Protein AF-A0A812R1N0-F1 (afdb_monomer)

Structure (mmCIF, N/CA/C/O backbone):
data_AF-A0A812R1N0-F1
#
_entry.id   AF-A0A812R1N0-F1
#
loop_
_atom_site.group_PDB
_atom_site.id
_atom_site.type_symbol
_atom_site.label_atom_id
_atom_site.label_alt_id
_atom_site.label_comp_id
_atom_site.label_asym_id
_atom_site.label_entity_id
_atom_site.label_seq_id
_atom_site.pdbx_PDB_ins_code
_atom_site.Cartn_x
_atom_site.Cartn_y
_atom_site.Cartn_z
_atom_site.occupancy
_atom_site.B_iso_or_equiv
_atom_site.auth_seq_id
_atom_site.auth_comp_id
_atom_site.auth_asym_id
_atom_site.auth_atom_id
_atom_site.pdbx_PDB_model_num
ATOM 1 N N . MET A 1 1 ? 45.965 -11.059 -62.002 1.00 89.69 1 MET A N 1
ATOM 2 C CA . MET A 1 1 ? 45.324 -10.334 -60.882 1.00 89.69 1 MET A CA 1
ATOM 3 C C . MET A 1 1 ? 46.327 -9.531 -60.055 1.00 89.69 1 MET A C 1
ATOM 5 O O . MET A 1 1 ? 46.216 -8.316 -60.052 1.00 89.69 1 MET A O 1
ATOM 9 N N . VAL A 1 2 ? 47.321 -10.164 -59.413 1.00 91.75 2 VAL A N 1
ATOM 10 C CA . VAL A 1 2 ? 48.286 -9.487 -58.510 1.00 91.75 2 VAL A CA 1
ATOM 11 C C . VAL A 1 2 ? 48.959 -8.263 -59.148 1.00 91.75 2 VAL A C 1
ATOM 13 O O . VAL A 1 2 ? 48.867 -7.183 -58.580 1.00 91.75 2 VAL A O 1
ATOM 16 N N . ARG A 1 3 ? 49.481 -8.381 -60.379 1.00 93.19 3 ARG A N 1
ATOM 17 C CA . ARG A 1 3 ? 50.069 -7.246 -61.126 1.00 93.19 3 ARG A CA 1
ATOM 18 C C . ARG A 1 3 ? 49.136 -6.034 -61.265 1.00 93.19 3 ARG A C 1
ATOM 20 O O . ARG A 1 3 ? 49.590 -4.898 -61.259 1.00 93.19 3 ARG A O 1
ATOM 27 N N . VAL A 1 4 ? 47.826 -6.264 -61.394 1.00 93.31 4 VAL A N 1
ATOM 28 C CA . VAL A 1 4 ? 46.838 -5.174 -61.481 1.00 93.31 4 VAL A CA 1
ATOM 29 C C . VAL A 1 4 ? 46.657 -4.519 -60.116 1.00 93.31 4 VAL A C 1
ATOM 31 O O . VAL A 1 4 ? 46.638 -3.300 -60.033 1.00 93.31 4 VAL A O 1
ATOM 34 N N . LEU A 1 5 ? 46.567 -5.310 -59.043 1.00 93.62 5 LEU A N 1
ATOM 35 C CA . LEU A 1 5 ? 46.466 -4.785 -57.679 1.00 93.62 5 LEU A CA 1
ATOM 36 C C . LEU A 1 5 ? 47.729 -4.012 -57.272 1.00 93.62 5 LEU A C 1
ATOM 38 O O . LEU A 1 5 ? 47.624 -3.007 -56.585 1.00 93.62 5 LEU A O 1
ATOM 42 N N . GLU A 1 6 ? 48.909 -4.417 -57.737 1.00 92.38 6 GLU A N 1
ATOM 43 C CA . GLU A 1 6 ? 50.158 -3.674 -57.519 1.00 92.38 6 GLU A CA 1
ATOM 44 C C . GLU A 1 6 ? 50.164 -2.308 -58.217 1.00 92.38 6 GLU A C 1
ATOM 46 O O . GLU A 1 6 ? 50.678 -1.343 -57.655 1.00 92.38 6 GLU A O 1
ATOM 51 N N . ALA A 1 7 ? 49.554 -2.211 -59.402 1.00 91.56 7 ALA A N 1
ATOM 52 C CA . ALA A 1 7 ? 49.461 -0.972 -60.175 1.00 91.56 7 ALA A CA 1
ATOM 53 C C . ALA A 1 7 ? 48.353 -0.013 -59.691 1.00 91.56 7 ALA A C 1
ATOM 55 O O . ALA A 1 7 ? 48.324 1.152 -60.085 1.00 91.56 7 ALA A O 1
ATOM 56 N N . VAL A 1 8 ? 47.419 -0.483 -58.860 1.00 91.94 8 VAL A N 1
ATOM 57 C CA . VAL A 1 8 ? 46.294 0.319 -58.363 1.00 91.94 8 VAL A CA 1
ATOM 58 C C . VAL A 1 8 ? 46.722 1.175 -57.171 1.00 91.94 8 VAL A C 1
ATOM 60 O O . VAL A 1 8 ? 47.334 0.697 -56.216 1.00 91.94 8 VAL A O 1
ATOM 63 N N . HIS A 1 9 ? 46.319 2.447 -57.175 1.00 89.38 9 HIS A N 1
ATOM 64 C CA . HIS A 1 9 ? 46.468 3.315 -56.012 1.00 89.38 9 HIS A CA 1
ATOM 65 C C . HIS A 1 9 ? 45.410 2.989 -54.943 1.00 89.38 9 HIS A C 1
ATOM 67 O O . HIS A 1 9 ? 44.206 3.087 -55.193 1.00 89.38 9 HIS A O 1
ATOM 73 N N . PHE A 1 10 ? 45.859 2.641 -53.735 1.00 90.62 10 PHE A N 1
ATOM 74 C CA . PHE A 1 10 ? 44.985 2.404 -52.586 1.00 90.62 10 PHE A CA 1
ATOM 75 C C . PHE A 1 10 ? 44.893 3.664 -51.724 1.00 90.62 10 PHE A C 1
ATOM 77 O O . PHE A 1 10 ? 45.922 4.105 -51.213 1.00 90.62 10 PHE A O 1
ATOM 84 N N . PRO A 1 11 ? 43.694 4.228 -51.506 1.00 89.62 11 PRO A N 1
ATOM 85 C CA . PRO A 1 11 ? 43.545 5.348 -50.591 1.00 89.62 11 PRO A CA 1
ATOM 86 C C . PRO A 1 11 ? 43.751 4.897 -49.138 1.00 89.62 11 PRO A C 1
ATOM 88 O O . PRO A 1 11 ? 43.408 3.770 -48.763 1.00 89.62 11 PRO A O 1
ATOM 91 N N . MET A 1 12 ? 44.266 5.805 -48.308 1.00 89.25 12 MET A N 1
ATOM 92 C CA . MET A 1 12 ? 44.281 5.625 -46.856 1.00 89.25 12 MET A CA 1
ATOM 93 C C . MET A 1 12 ? 42.871 5.806 -46.287 1.00 89.25 12 MET A C 1
ATOM 95 O O . MET A 1 12 ? 42.205 6.812 -46.538 1.00 89.25 12 MET A O 1
ATOM 99 N N . ASN A 1 13 ? 42.423 4.843 -45.488 1.00 83.81 13 ASN A N 1
ATOM 100 C CA . ASN A 1 13 ? 41.123 4.844 -44.836 1.00 83.81 13 ASN A CA 1
ATOM 101 C C . ASN A 1 13 ? 41.283 5.039 -43.322 1.00 83.81 13 ASN A C 1
ATOM 103 O O . ASN A 1 13 ? 41.893 4.211 -42.648 1.00 83.81 13 ASN A O 1
ATOM 107 N N . LYS A 1 14 ? 40.696 6.127 -42.806 1.00 85.25 14 LYS A N 1
ATOM 108 C CA . LYS A 1 14 ? 40.655 6.486 -41.375 1.00 85.25 14 LYS A CA 1
ATOM 109 C C . LYS A 1 14 ? 39.273 6.274 -40.736 1.00 85.25 14 LYS A C 1
ATOM 111 O O . LYS A 1 14 ? 39.092 6.497 -39.541 1.00 85.25 14 LYS A O 1
ATOM 116 N N . THR A 1 15 ? 38.262 5.913 -41.528 1.00 78.50 15 THR A N 1
ATOM 117 C CA . THR A 1 15 ? 36.855 5.901 -41.095 1.00 78.50 15 THR A CA 1
ATOM 118 C C . THR A 1 15 ? 36.413 4.545 -40.552 1.00 78.50 15 THR A C 1
ATOM 120 O O . THR A 1 15 ? 35.533 4.499 -39.692 1.00 78.50 15 THR A O 1
ATOM 123 N N . ARG A 1 16 ? 37.042 3.438 -40.974 1.00 78.56 16 ARG A N 1
ATOM 124 C CA . ARG A 1 16 ? 36.745 2.083 -40.471 1.00 78.56 16 ARG A CA 1
ATOM 125 C C . ARG A 1 16 ? 37.465 1.763 -39.153 1.00 78.56 16 ARG A C 1
ATOM 127 O O . ARG A 1 16 ? 38.248 0.823 -39.074 1.00 78.56 16 ARG A O 1
ATOM 134 N N . LYS A 1 17 ? 37.177 2.528 -38.096 1.00 82.62 17 LYS A N 1
ATOM 135 C CA . LYS A 1 17 ? 37.833 2.381 -36.780 1.00 82.62 17 LYS A CA 1
ATOM 136 C C . LYS A 1 17 ? 37.701 0.984 -36.158 1.00 82.62 17 LYS A C 1
ATOM 138 O O . LYS A 1 17 ? 38.572 0.579 -35.408 1.00 82.62 17 LYS A O 1
ATOM 143 N N . ASN A 1 18 ? 36.640 0.246 -36.483 1.00 80.88 18 ASN A N 1
ATOM 144 C CA . ASN A 1 18 ? 36.366 -1.086 -35.938 1.00 80.88 18 ASN A CA 1
ATOM 145 C C . ASN A 1 18 ? 37.261 -2.206 -36.497 1.00 80.88 18 ASN A C 1
ATOM 147 O O . ASN A 1 18 ? 37.191 -3.315 -35.988 1.00 80.88 18 ASN A O 1
ATOM 151 N N . VAL A 1 19 ? 38.050 -1.947 -37.547 1.00 86.44 19 VAL A N 1
ATOM 152 C CA . VAL A 1 19 ? 38.943 -2.954 -38.158 1.00 86.44 19 VAL A CA 1
ATOM 153 C C . VAL A 1 19 ? 40.414 -2.537 -38.165 1.00 86.44 19 VAL A C 1
ATOM 155 O O . VAL A 1 19 ? 41.252 -3.322 -38.606 1.00 86.44 19 VAL A O 1
ATOM 158 N N . LEU A 1 20 ? 40.734 -1.317 -37.715 1.00 88.38 20 LEU A N 1
ATOM 159 C CA . LEU A 1 20 ? 42.108 -0.812 -37.638 1.00 88.38 20 LEU A CA 1
ATOM 160 C C . LEU A 1 20 ? 42.902 -1.634 -36.619 1.00 88.38 20 LEU A C 1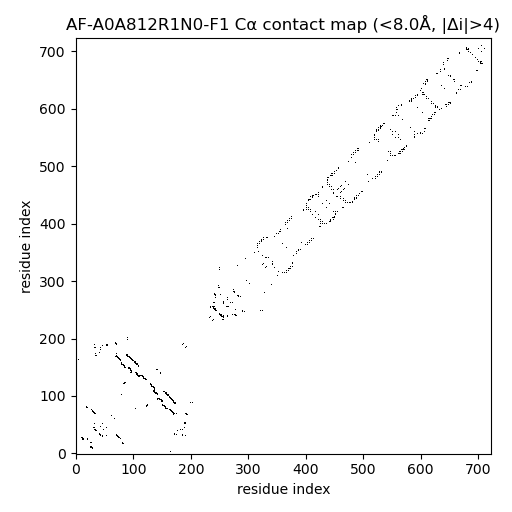
ATOM 162 O O . LEU A 1 20 ? 42.432 -1.721 -35.491 1.00 88.38 20 LEU A O 1
ATOM 166 N N . PRO A 1 21 ? 44.075 -2.196 -36.962 1.00 87.12 21 PRO A N 1
ATOM 167 C CA . PRO A 1 21 ? 44.954 -2.826 -35.978 1.00 87.12 21 PRO A CA 1
ATOM 168 C C . PRO A 1 21 ? 45.301 -1.880 -34.820 1.00 87.12 21 PRO A C 1
ATOM 170 O O . PRO A 1 21 ? 45.276 -0.656 -34.976 1.00 87.12 21 PRO A O 1
ATOM 173 N N . ASP A 1 22 ? 45.656 -2.446 -33.670 1.00 82.31 22 ASP A N 1
ATOM 174 C CA . ASP A 1 22 ? 46.045 -1.656 -32.502 1.00 82.31 22 ASP A CA 1
ATOM 175 C C . ASP A 1 22 ? 47.241 -0.751 -32.816 1.00 82.31 22 ASP A C 1
ATOM 177 O O . ASP A 1 22 ? 48.228 -1.175 -33.415 1.00 82.31 22 ASP A O 1
ATOM 181 N N . GLY A 1 23 ? 47.119 0.529 -32.456 1.00 83.12 23 GLY A N 1
ATOM 182 C CA . GLY A 1 23 ? 48.140 1.546 -32.722 1.00 83.12 23 GLY A CA 1
ATOM 183 C C . GLY A 1 23 ? 48.224 2.044 -34.173 1.00 83.12 23 GLY A C 1
ATOM 184 O O . GLY A 1 23 ? 49.096 2.857 -34.470 1.00 83.12 23 GLY A O 1
ATOM 185 N N . VAL A 1 24 ? 47.340 1.611 -35.084 1.00 87.25 24 VAL A N 1
ATOM 186 C CA . VAL A 1 24 ? 47.365 2.021 -36.501 1.00 87.25 24 VAL A CA 1
ATOM 187 C C . VAL A 1 24 ? 46.291 3.072 -36.803 1.00 87.25 24 VAL A C 1
ATOM 189 O O . VAL A 1 24 ? 45.096 2.816 -36.674 1.00 87.25 24 VAL A O 1
ATOM 192 N N . GLU A 1 25 ? 46.698 4.255 -37.277 1.00 86.62 25 GLU A N 1
ATOM 193 C CA . GLU A 1 25 ? 45.777 5.378 -37.543 1.00 86.62 25 GLU A CA 1
ATOM 194 C C . GLU A 1 25 ? 45.008 5.282 -38.873 1.00 86.62 25 GLU A C 1
ATOM 196 O O . GLU A 1 25 ? 43.950 5.900 -39.034 1.00 86.62 25 GLU A O 1
ATOM 201 N N . ALA A 1 26 ? 45.544 4.555 -39.856 1.00 88.69 26 ALA A N 1
ATOM 202 C CA . ALA A 1 26 ? 44.940 4.409 -41.176 1.00 88.69 26 ALA A CA 1
ATOM 203 C C . ALA A 1 26 ? 45.368 3.102 -41.849 1.00 88.69 26 ALA A C 1
ATOM 205 O O . ALA A 1 26 ? 46.507 2.663 -41.708 1.00 88.69 26 ALA A O 1
ATOM 206 N N . VAL A 1 27 ? 44.477 2.519 -42.651 1.00 90.81 27 VAL A N 1
ATOM 207 C CA . VAL A 1 27 ? 44.762 1.311 -43.445 1.00 90.81 27 VAL A CA 1
ATOM 208 C C . VAL A 1 27 ? 44.528 1.553 -44.929 1.00 90.81 27 VAL A C 1
ATOM 210 O O . VAL A 1 27 ? 43.700 2.378 -45.313 1.00 90.81 27 VAL A O 1
ATOM 213 N N . HIS A 1 28 ? 45.236 0.820 -45.785 1.00 92.81 28 HIS A N 1
ATOM 214 C CA . HIS A 1 28 ? 45.050 0.904 -47.231 1.00 92.81 28 HIS A CA 1
ATOM 215 C C . HIS A 1 28 ? 43.887 0.012 -47.664 1.00 92.81 28 HIS A C 1
ATOM 217 O O . HIS A 1 28 ? 43.949 -1.217 -47.573 1.00 92.81 28 HIS A O 1
ATOM 223 N N . GLY A 1 29 ? 42.816 0.622 -48.163 1.00 93.06 29 GLY A N 1
ATOM 224 C CA . GLY A 1 29 ? 41.666 -0.136 -48.628 1.00 93.06 29 GLY A CA 1
ATOM 225 C C . GLY A 1 29 ? 40.563 0.724 -49.219 1.00 93.06 29 GLY A C 1
ATOM 226 O O . GLY A 1 29 ? 40.448 1.915 -48.938 1.00 93.06 29 GLY A O 1
ATOM 227 N N . MET A 1 30 ? 39.723 0.103 -50.039 1.00 94.19 30 MET A N 1
ATOM 228 C CA . MET A 1 30 ? 38.596 0.763 -50.686 1.00 94.19 30 MET A CA 1
ATOM 229 C C . MET A 1 30 ? 37.411 -0.184 -50.850 1.00 94.19 30 MET A C 1
ATOM 231 O O . MET A 1 30 ? 37.582 -1.386 -51.043 1.00 94.19 30 MET A O 1
ATOM 235 N N . VAL A 1 31 ? 36.208 0.386 -50.807 1.00 94.44 31 VAL A N 1
ATOM 236 C CA . VAL A 1 31 ? 34.975 -0.302 -51.200 1.00 94.44 31 VAL A CA 1
ATOM 237 C C . VAL A 1 31 ? 34.711 0.011 -52.664 1.00 94.44 31 VAL A C 1
ATOM 239 O O . VAL A 1 31 ? 34.611 1.182 -53.040 1.00 94.44 31 VAL A O 1
ATOM 242 N N . LEU A 1 32 ? 34.557 -1.023 -53.478 1.00 96.06 32 LEU A N 1
ATOM 243 C CA . LEU A 1 32 ? 34.031 -0.938 -54.832 1.00 96.06 32 LEU A CA 1
ATOM 244 C C . LEU A 1 32 ? 32.559 -1.379 -54.840 1.00 96.06 32 LEU A C 1
ATOM 246 O O . LEU A 1 32 ? 32.186 -2.274 -54.091 1.00 96.06 32 LEU A O 1
ATOM 250 N N . GLY A 1 33 ? 31.722 -0.780 -55.683 1.00 95.81 33 GLY A N 1
ATOM 251 C CA . GLY A 1 33 ? 30.283 -1.030 -55.758 1.00 95.81 33 GLY A CA 1
ATOM 252 C C . GLY A 1 33 ? 29.451 -0.136 -54.841 1.00 95.81 33 GLY A C 1
ATOM 253 O O . GLY A 1 33 ? 29.711 1.066 -54.708 1.00 95.81 33 GLY A O 1
ATOM 254 N N . LEU A 1 34 ? 28.407 -0.722 -54.257 1.00 95.19 34 LEU A N 1
ATOM 255 C CA . LEU A 1 34 ? 27.465 -0.027 -53.384 1.00 95.19 34 LEU A CA 1
ATOM 256 C C . LEU A 1 34 ? 28.111 0.284 -52.026 1.00 95.19 34 LEU A C 1
ATOM 258 O O . LEU A 1 34 ? 28.736 -0.589 -51.420 1.00 95.19 34 LEU A O 1
ATOM 262 N N . TYR A 1 35 ? 27.921 1.497 -51.512 1.00 91.69 35 TYR A N 1
ATOM 263 C CA . TYR A 1 35 ? 28.241 1.833 -50.124 1.00 91.69 35 TYR A CA 1
ATOM 264 C C . TYR A 1 35 ? 26.995 2.325 -49.386 1.00 91.69 35 TYR A C 1
ATOM 266 O O . TYR A 1 35 ? 26.102 2.926 -49.984 1.00 91.69 35 TYR A O 1
ATOM 274 N N . ALA A 1 36 ? 26.969 2.093 -48.074 1.00 88.38 36 ALA A N 1
ATOM 275 C CA . ALA A 1 36 ? 25.949 2.604 -47.171 1.00 88.38 36 ALA A CA 1
ATOM 276 C C . ALA A 1 36 ? 26.622 3.222 -45.940 1.00 88.38 36 ALA A C 1
ATOM 278 O O . ALA A 1 36 ? 27.347 2.541 -45.211 1.00 88.38 36 ALA A O 1
ATOM 279 N N . PHE A 1 37 ? 26.386 4.513 -45.705 1.00 83.50 37 PHE 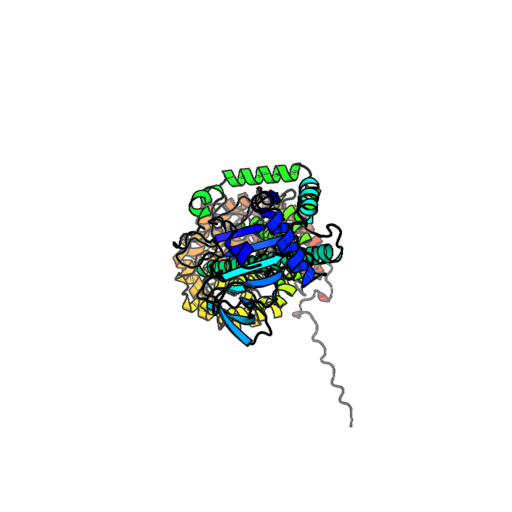A N 1
ATOM 280 C CA . PHE A 1 37 ? 26.907 5.236 -44.546 1.00 83.50 37 PHE A CA 1
ATOM 281 C C . PHE A 1 37 ? 25.865 6.227 -44.024 1.00 83.50 37 PHE A C 1
ATOM 283 O O . PHE A 1 37 ? 25.408 7.094 -44.766 1.00 83.50 37 PHE A O 1
ATOM 290 N N . ALA A 1 38 ? 25.496 6.107 -42.745 1.00 80.06 38 ALA A N 1
ATOM 291 C CA . ALA A 1 38 ? 24.385 6.852 -42.147 1.00 80.06 38 ALA A CA 1
ATOM 292 C C . ALA A 1 38 ? 23.116 6.750 -43.020 1.00 80.06 38 ALA A C 1
ATOM 294 O O . ALA A 1 38 ? 22.650 5.643 -43.285 1.00 80.06 38 ALA A O 1
ATOM 295 N N . TYR A 1 39 ? 22.573 7.865 -43.503 1.00 78.56 39 TYR A N 1
ATOM 296 C CA . TYR A 1 39 ? 21.403 7.885 -44.387 1.00 78.56 39 TYR A CA 1
ATOM 297 C C . TYR A 1 39 ? 21.758 7.810 -45.882 1.00 78.56 39 TYR A C 1
ATOM 299 O O . TYR A 1 39 ? 20.862 7.690 -46.710 1.00 78.56 39 TYR A O 1
ATOM 307 N N . ASN A 1 40 ? 23.047 7.823 -46.235 1.00 84.00 40 ASN A N 1
ATOM 308 C CA . ASN A 1 40 ? 23.510 7.877 -47.619 1.00 84.00 40 ASN A CA 1
ATOM 309 C C . ASN A 1 40 ? 23.764 6.483 -48.195 1.00 84.00 40 ASN A C 1
ATOM 311 O O . ASN A 1 40 ? 24.482 5.673 -47.601 1.00 84.00 40 ASN A O 1
ATOM 315 N N . ILE A 1 41 ? 23.225 6.245 -49.390 1.00 91.12 41 ILE A N 1
ATOM 316 C CA . ILE A 1 41 ? 23.471 5.052 -50.202 1.00 91.12 41 ILE A CA 1
ATOM 317 C C . ILE A 1 41 ? 23.873 5.506 -51.594 1.00 91.12 41 ILE A C 1
ATOM 319 O O . ILE A 1 41 ? 23.186 6.320 -52.210 1.00 91.12 41 ILE A O 1
ATOM 323 N N . GLY A 1 42 ? 24.986 4.984 -52.096 1.00 93.56 42 GLY A N 1
ATOM 324 C CA . GLY A 1 42 ? 25.518 5.435 -53.372 1.00 93.56 42 GLY A CA 1
ATOM 325 C C . GLY A 1 42 ? 26.492 4.465 -54.018 1.00 93.56 42 GLY A C 1
ATOM 326 O O . GLY A 1 42 ? 26.877 3.446 -53.445 1.00 93.56 42 GLY A O 1
ATOM 327 N N . TYR A 1 43 ? 26.904 4.817 -55.232 1.00 94.50 43 TYR A N 1
ATOM 328 C CA . TYR A 1 43 ? 27.987 4.154 -55.949 1.00 94.50 43 TYR A CA 1
ATOM 329 C C . TYR A 1 43 ? 29.322 4.795 -55.559 1.00 94.50 43 TYR A C 1
ATOM 331 O O . TYR A 1 43 ? 29.469 6.016 -55.674 1.00 94.50 43 TYR A O 1
ATOM 339 N N . SER A 1 44 ? 30.271 3.998 -55.061 1.00 93.56 44 SER A N 1
ATOM 340 C CA . SER A 1 44 ? 31.471 4.543 -54.419 1.00 93.56 44 SER A CA 1
ATOM 341 C C . SER A 1 44 ? 32.368 5.318 -55.390 1.00 93.56 44 SER A C 1
ATOM 343 O O . SER A 1 44 ? 32.551 4.936 -56.550 1.00 93.56 44 SER A O 1
ATOM 345 N N . ASP A 1 45 ? 33.003 6.385 -54.903 1.00 91.62 45 ASP A N 1
ATOM 346 C CA . ASP A 1 45 ? 33.927 7.178 -55.722 1.00 91.62 45 ASP A CA 1
ATOM 347 C C . ASP A 1 45 ? 35.161 6.379 -56.157 1.00 91.62 45 ASP A C 1
ATOM 349 O O . ASP A 1 45 ? 35.677 6.587 -57.255 1.00 91.62 45 ASP A O 1
ATOM 353 N N . ALA A 1 46 ? 35.600 5.408 -55.349 1.00 93.19 46 ALA A N 1
ATOM 354 C CA . ALA A 1 46 ? 36.660 4.478 -55.733 1.00 93.19 46 ALA A CA 1
ATOM 355 C C . ALA A 1 46 ? 36.280 3.663 -56.980 1.00 93.19 46 ALA A C 1
ATOM 357 O O . ALA A 1 46 ? 37.127 3.431 -57.840 1.00 93.19 46 ALA A O 1
ATOM 358 N N . SER A 1 47 ? 35.004 3.299 -57.119 1.00 94.44 47 SER A N 1
ATOM 359 C CA . SER A 1 47 ? 34.505 2.575 -58.291 1.00 94.44 47 SER A CA 1
ATOM 360 C C . SER A 1 47 ? 34.456 3.451 -59.537 1.00 94.44 47 SER A C 1
ATOM 362 O O . SER A 1 47 ? 34.784 2.987 -60.626 1.00 94.44 47 SER A O 1
ATOM 364 N N . LYS A 1 48 ? 34.095 4.732 -59.382 1.00 92.94 48 LYS A N 1
ATOM 365 C CA . LYS A 1 48 ? 34.127 5.716 -60.478 1.00 92.94 48 LYS A CA 1
ATOM 366 C C . LYS A 1 48 ? 35.551 5.945 -60.987 1.00 92.94 48 LYS A C 1
ATOM 368 O O . LYS A 1 48 ? 35.755 6.041 -62.190 1.00 92.94 48 LYS A O 1
ATOM 373 N N . LYS A 1 49 ? 36.528 6.003 -60.075 1.00 93.88 49 LYS A N 1
ATOM 374 C CA . LYS A 1 49 ? 37.951 6.191 -60.400 1.00 93.88 49 LYS A CA 1
ATOM 375 C C . LYS A 1 49 ? 38.608 4.939 -60.989 1.00 93.88 49 LYS A C 1
ATOM 377 O O . LYS A 1 49 ? 39.569 5.065 -61.735 1.00 93.88 49 LYS A O 1
ATOM 382 N N . ASN A 1 50 ? 38.094 3.744 -60.679 1.00 93.44 50 ASN A N 1
ATOM 383 C CA . ASN A 1 50 ? 38.702 2.470 -61.077 1.00 93.44 50 ASN A CA 1
ATOM 384 C C . ASN A 1 50 ? 37.724 1.537 -61.829 1.00 93.44 50 ASN A C 1
ATOM 386 O O . ASN A 1 50 ? 37.546 0.384 -61.428 1.00 93.44 50 ASN A O 1
ATOM 390 N N . PRO A 1 51 ? 37.098 1.969 -62.940 1.00 92.69 51 PRO A N 1
ATOM 391 C CA . PRO A 1 51 ? 36.059 1.185 -63.616 1.00 92.69 51 PRO A CA 1
ATOM 392 C C . PRO A 1 51 ? 36.578 -0.147 -64.181 1.00 92.69 51 PRO A C 1
ATOM 394 O O . PRO A 1 51 ? 35.882 -1.159 -64.135 1.00 92.69 51 PRO A O 1
ATOM 397 N N . ASN A 1 52 ? 37.821 -0.188 -64.670 1.00 93.50 52 ASN A N 1
ATOM 398 C CA . ASN A 1 52 ? 38.420 -1.422 -65.190 1.00 93.50 52 ASN A CA 1
ATOM 399 C C . ASN A 1 52 ? 38.746 -2.424 -64.075 1.00 93.50 52 ASN A C 1
ATOM 401 O O . ASN A 1 52 ? 38.599 -3.628 -64.278 1.00 93.50 52 ASN A O 1
ATOM 405 N N . LEU A 1 53 ? 39.119 -1.937 -62.886 1.00 94.81 53 LEU A N 1
ATOM 406 C CA . LEU A 1 53 ? 39.317 -2.790 -61.716 1.00 94.81 53 LEU A CA 1
ATOM 407 C C . LEU A 1 53 ? 37.994 -3.422 -61.280 1.00 94.81 53 LEU A C 1
ATOM 409 O O . LEU A 1 53 ? 37.948 -4.622 -61.033 1.00 94.81 53 LEU A O 1
ATOM 413 N N . VAL A 1 54 ? 36.912 -2.637 -61.246 1.00 95.44 54 VAL A N 1
ATOM 414 C CA . VAL A 1 54 ? 35.565 -3.139 -60.935 1.00 95.44 54 VAL A CA 1
ATOM 415 C C . VAL A 1 54 ? 35.168 -4.260 -61.894 1.00 95.44 54 VAL A C 1
ATOM 417 O O . VAL A 1 54 ? 34.772 -5.333 -61.439 1.00 95.44 54 VAL A O 1
ATOM 420 N N . ARG A 1 55 ? 35.322 -4.049 -63.209 1.00 94.88 55 ARG A N 1
ATOM 421 C CA . ARG A 1 55 ? 35.006 -5.063 -64.230 1.00 94.88 55 ARG A CA 1
ATOM 422 C C . ARG A 1 55 ? 35.836 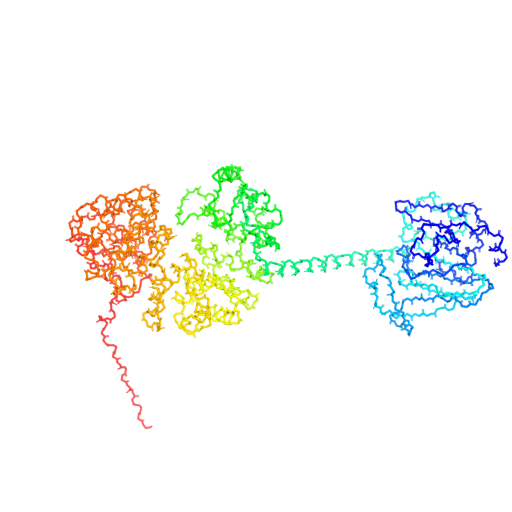-6.329 -64.052 1.00 94.88 55 ARG A C 1
ATOM 424 O O . ARG A 1 55 ? 35.279 -7.423 -64.060 1.00 94.88 55 ARG A O 1
ATOM 431 N N . LEU A 1 56 ? 37.145 -6.177 -63.848 1.00 95.56 56 LEU A N 1
ATOM 432 C CA . LEU A 1 56 ? 38.068 -7.294 -63.666 1.00 95.56 56 LEU A CA 1
ATOM 433 C C . LEU A 1 56 ? 37.723 -8.122 -62.423 1.00 95.56 56 LEU A C 1
ATOM 435 O O . LEU A 1 56 ? 37.618 -9.342 -62.515 1.00 95.56 56 LEU A O 1
ATOM 439 N N . LEU A 1 57 ? 37.534 -7.476 -61.270 1.00 96.50 57 LEU A N 1
ATOM 440 C CA . LEU A 1 57 ? 37.219 -8.176 -60.023 1.00 96.50 57 LEU A CA 1
ATOM 441 C C . LEU A 1 57 ? 35.827 -8.810 -60.065 1.00 96.50 57 LEU A C 1
ATOM 443 O O . LEU A 1 57 ? 35.646 -9.918 -59.563 1.00 96.50 57 LEU A O 1
ATOM 447 N N . SER A 1 58 ? 34.865 -8.154 -60.717 1.00 95.19 58 SER A N 1
ATOM 448 C CA . SER A 1 58 ? 33.525 -8.717 -60.888 1.00 95.19 58 SER A CA 1
ATOM 449 C C . SER A 1 58 ? 33.539 -9.959 -61.776 1.00 95.19 58 SER A C 1
ATOM 451 O O . SER A 1 58 ? 32.911 -10.961 -61.439 1.00 95.19 58 SER A O 1
ATOM 453 N N . ALA A 1 59 ? 34.293 -9.927 -62.879 1.00 94.56 59 ALA A N 1
ATOM 454 C CA . ALA A 1 59 ? 34.492 -11.092 -63.736 1.00 94.56 59 ALA A CA 1
ATOM 455 C C . ALA A 1 59 ? 35.246 -12.215 -63.008 1.00 94.56 59 ALA A C 1
ATOM 457 O O . ALA A 1 59 ? 34.894 -13.380 -63.157 1.00 94.56 59 ALA A O 1
ATOM 458 N N . PHE A 1 60 ? 36.239 -11.869 -62.183 1.00 95.50 60 PHE A N 1
ATOM 459 C CA . PHE A 1 60 ? 37.016 -12.835 -61.407 1.00 95.50 60 PHE A CA 1
ATOM 460 C C . PHE A 1 60 ? 36.159 -13.608 -60.399 1.00 95.50 60 PHE A C 1
ATOM 462 O O . PHE A 1 60 ? 36.240 -14.831 -60.352 1.00 95.50 60 PHE A O 1
ATOM 469 N N . CYS A 1 61 ? 35.302 -12.917 -59.642 1.00 95.25 61 CYS A N 1
ATOM 470 C CA . CYS A 1 61 ? 34.368 -13.583 -58.736 1.00 95.25 61 CYS A CA 1
ATOM 471 C C . CYS A 1 61 ? 33.343 -14.417 -59.509 1.00 95.25 61 CYS A C 1
ATOM 473 O O . CYS A 1 61 ? 33.142 -15.574 -59.169 1.00 95.25 61 CYS A O 1
ATOM 475 N N . ARG A 1 62 ? 32.771 -13.892 -60.601 1.00 93.69 62 ARG A N 1
ATOM 476 C CA . ARG A 1 62 ? 31.791 -14.628 -61.419 1.00 93.69 62 ARG A CA 1
ATOM 477 C C . ARG A 1 62 ? 32.361 -15.909 -62.028 1.00 93.69 62 ARG A C 1
ATOM 479 O O . ARG A 1 62 ? 31.643 -16.894 -62.136 1.00 93.69 62 ARG A O 1
ATOM 486 N N . ALA A 1 63 ? 33.631 -15.895 -62.428 1.00 94.75 63 ALA A N 1
ATOM 487 C CA . ALA A 1 63 ? 34.296 -17.075 -62.969 1.00 94.75 63 ALA A CA 1
ATOM 488 C C . ALA A 1 63 ? 34.454 -18.190 -61.921 1.00 94.75 63 ALA A C 1
ATOM 490 O O . ALA A 1 63 ? 34.394 -19.361 -62.276 1.00 94.75 63 ALA A O 1
ATOM 491 N N . ALA A 1 64 ? 34.643 -17.836 -60.646 1.00 95.38 64 ALA A N 1
ATOM 492 C CA . ALA A 1 64 ? 34.773 -18.798 -59.550 1.00 95.38 64 ALA A CA 1
ATOM 493 C C . ALA A 1 64 ? 33.421 -19.184 -58.917 1.00 95.38 64 ALA A C 1
ATOM 495 O O . ALA A 1 64 ? 33.219 -20.332 -58.532 1.00 95.38 64 ALA A O 1
ATOM 496 N N . HIS A 1 65 ? 32.499 -18.226 -58.815 1.00 94.75 65 HIS A N 1
ATOM 497 C CA . HIS A 1 65 ? 31.219 -18.328 -58.115 1.00 94.75 65 HIS A CA 1
ATOM 498 C C . HIS A 1 65 ? 30.104 -17.665 -58.948 1.00 94.75 65 HIS A C 1
ATOM 500 O O . HIS A 1 65 ? 29.681 -16.546 -58.641 1.00 94.75 65 HIS A O 1
ATOM 506 N N . PRO A 1 66 ? 29.619 -18.322 -60.018 1.00 91.69 66 PRO A N 1
ATOM 507 C CA . PRO A 1 66 ? 28.645 -17.734 -60.943 1.00 91.69 66 PRO A CA 1
ATOM 508 C C . PRO A 1 66 ? 27.287 -17.417 -60.295 1.00 91.69 66 PRO A C 1
ATOM 510 O O . PRO A 1 66 ? 26.620 -16.474 -60.719 1.00 91.69 66 PRO A O 1
ATOM 513 N N . ASP A 1 67 ? 26.910 -18.153 -59.245 1.00 90.00 67 ASP A N 1
ATOM 514 C CA . ASP A 1 67 ? 25.629 -18.000 -58.537 1.00 90.00 67 ASP A CA 1
ATOM 515 C C . ASP A 1 67 ? 25.672 -16.993 -57.377 1.00 90.00 67 ASP A C 1
ATOM 517 O O . ASP A 1 67 ? 24.649 -16.726 -56.727 1.00 90.00 67 ASP A O 1
ATOM 521 N N . PHE A 1 68 ? 26.855 -16.443 -57.082 1.00 91.56 68 PHE A N 1
ATOM 522 C CA . PHE A 1 68 ? 27.015 -15.482 -56.004 1.00 91.56 68 PHE A CA 1
ATOM 523 C C . PHE A 1 68 ? 26.687 -14.066 -56.478 1.00 91.56 68 PHE A C 1
ATOM 525 O O . PHE A 1 68 ? 27.383 -13.456 -57.291 1.00 91.56 68 PHE A O 1
ATOM 532 N N . GLU A 1 69 ? 25.607 -13.527 -55.926 1.00 90.56 69 GLU A N 1
ATOM 533 C CA . GLU A 1 69 ? 25.180 -12.155 -56.154 1.00 90.56 69 GLU A CA 1
ATOM 534 C C . GLU A 1 69 ? 25.828 -11.266 -55.091 1.00 90.56 69 GLU A C 1
ATOM 536 O O . GLU A 1 69 ? 25.663 -11.512 -53.898 1.00 90.56 69 GLU A O 1
ATOM 541 N N . PHE A 1 70 ? 26.552 -10.229 -55.517 1.00 94.75 70 PHE A N 1
ATOM 542 C CA . PHE A 1 70 ? 27.183 -9.260 -54.622 1.00 94.75 70 PHE A CA 1
ATOM 543 C C . PHE A 1 70 ? 26.957 -7.832 -55.113 1.00 94.75 70 PHE A C 1
ATOM 545 O O . PHE A 1 70 ? 26.888 -7.561 -56.315 1.00 94.75 70 PHE A O 1
ATOM 552 N N . THR A 1 71 ? 26.860 -6.897 -54.171 1.00 96.00 71 THR A N 1
ATOM 553 C CA . THR A 1 71 ? 26.733 -5.461 -54.467 1.00 96.00 71 THR A CA 1
ATOM 554 C C . THR A 1 71 ? 28.058 -4.731 -54.338 1.00 96.00 71 THR A C 1
ATOM 556 O O . THR A 1 71 ? 28.201 -3.618 -54.847 1.00 96.00 71 THR A O 1
ATOM 559 N N . SER A 1 72 ? 29.001 -5.315 -53.600 1.00 96.50 72 SER A N 1
ATOM 560 C CA . SER A 1 72 ? 30.159 -4.595 -53.097 1.00 96.50 72 SER A CA 1
ATOM 561 C C . SER A 1 72 ? 31.380 -5.507 -52.994 1.00 96.50 72 SER A C 1
ATOM 563 O O . SER A 1 72 ? 31.264 -6.703 -52.729 1.00 96.50 72 SER A O 1
ATOM 565 N N . ILE A 1 73 ? 32.559 -4.923 -53.203 1.00 97.06 73 ILE A N 1
ATOM 566 C CA . ILE A 1 73 ? 33.857 -5.581 -53.061 1.00 97.06 73 ILE A CA 1
ATOM 567 C C . ILE A 1 73 ? 34.713 -4.719 -52.138 1.00 97.06 73 ILE A C 1
ATOM 569 O O . ILE A 1 73 ? 35.059 -3.589 -52.486 1.00 97.06 73 ILE A O 1
ATOM 573 N N . GLN A 1 74 ? 35.080 -5.234 -50.972 1.00 95.88 74 GLN A N 1
ATOM 574 C CA . GLN A 1 74 ? 36.101 -4.618 -50.135 1.00 95.88 74 GLN A CA 1
ATOM 575 C C . GLN A 1 74 ? 37.474 -5.109 -50.600 1.00 95.88 74 GLN A C 1
ATOM 577 O O . GLN A 1 74 ? 37.761 -6.304 -50.562 1.00 95.88 74 GLN A O 1
ATOM 582 N N . VAL A 1 75 ? 38.327 -4.177 -51.017 1.00 96.31 75 VAL A N 1
ATOM 583 C CA . VAL A 1 75 ? 39.707 -4.449 -51.427 1.00 96.31 75 VAL A CA 1
ATOM 584 C C . VAL A 1 75 ? 40.632 -3.866 -50.368 1.00 96.31 75 VAL A C 1
ATOM 586 O O . VAL A 1 75 ? 40.640 -2.656 -50.142 1.00 96.31 75 VAL A O 1
ATOM 589 N N . ASN A 1 76 ? 41.409 -4.721 -49.714 1.00 95.62 76 ASN A N 1
ATOM 590 C CA . ASN A 1 76 ? 42.311 -4.358 -48.623 1.00 95.62 76 ASN A CA 1
ATOM 591 C C . ASN A 1 76 ? 43.760 -4.649 -49.008 1.00 95.62 76 ASN A C 1
ATOM 593 O O . ASN A 1 76 ? 44.017 -5.678 -49.631 1.00 95.62 76 ASN A O 1
ATOM 597 N N . LYS A 1 77 ? 44.698 -3.797 -48.583 1.00 95.38 77 LYS A N 1
ATOM 598 C CA . LYS A 1 77 ? 46.141 -3.984 -48.771 1.00 95.38 77 LYS A CA 1
ATOM 599 C C . LYS A 1 77 ? 46.867 -3.896 -47.428 1.00 95.38 77 LYS A C 1
ATOM 601 O O . LYS A 1 77 ? 46.737 -2.901 -46.722 1.00 95.38 77 LYS A O 1
ATOM 606 N N . ASN A 1 78 ? 47.662 -4.919 -47.120 1.00 94.19 78 ASN A N 1
ATOM 607 C CA . ASN A 1 78 ? 48.656 -4.945 -46.043 1.00 94.19 78 ASN A CA 1
ATOM 608 C C . ASN A 1 78 ? 48.139 -4.544 -44.644 1.00 94.19 78 ASN A C 1
ATOM 610 O O . ASN A 1 78 ? 48.823 -3.830 -43.919 1.00 94.19 78 ASN A O 1
ATOM 614 N N . TYR A 1 79 ? 46.955 -5.019 -44.240 1.00 92.44 79 TYR A N 1
ATOM 615 C CA . TYR A 1 79 ? 46.544 -4.975 -42.832 1.00 92.44 79 TYR A CA 1
ATOM 616 C C . TYR A 1 79 ? 45.753 -6.221 -42.420 1.00 92.44 79 TYR A C 1
ATOM 618 O O . TYR A 1 79 ? 45.065 -6.839 -43.243 1.00 92.44 79 TYR A O 1
ATOM 626 N N . ALA A 1 80 ? 45.878 -6.593 -41.145 1.00 92.94 80 ALA A N 1
ATOM 627 C CA . ALA A 1 80 ? 45.103 -7.652 -40.510 1.00 92.94 80 ALA A CA 1
ATOM 628 C C . ALA A 1 80 ? 43.927 -7.011 -39.761 1.00 92.94 80 ALA A C 1
ATOM 630 O O . ALA A 1 80 ? 44.128 -6.269 -38.805 1.00 92.94 80 ALA A O 1
ATOM 631 N N . ALA A 1 81 ? 42.700 -7.230 -40.236 1.00 92.75 81 ALA A N 1
ATOM 632 C CA . ALA A 1 81 ? 41.511 -6.663 -39.608 1.00 92.75 81 ALA A CA 1
ATOM 633 C C . ALA A 1 81 ? 41.316 -7.233 -38.194 1.00 92.75 81 ALA A C 1
ATOM 635 O O . ALA A 1 81 ? 41.361 -8.452 -38.036 1.00 92.75 81 ALA A O 1
ATOM 636 N N . ARG A 1 82 ? 41.055 -6.363 -37.208 1.00 93.81 82 ARG A N 1
ATOM 637 C CA . ARG A 1 82 ? 40.698 -6.747 -35.825 1.00 93.81 82 ARG A CA 1
ATOM 638 C C . ARG A 1 82 ? 39.382 -7.543 -35.751 1.00 93.81 82 ARG A C 1
ATOM 640 O O . ARG A 1 82 ? 38.607 -7.489 -36.706 1.00 93.81 82 ARG A O 1
ATOM 647 N N . PRO A 1 83 ? 39.096 -8.243 -34.633 1.00 94.31 83 PRO A N 1
ATOM 648 C CA . PRO A 1 83 ? 37.789 -8.854 -34.357 1.00 94.31 83 PRO A CA 1
ATOM 649 C C . PRO A 1 83 ? 36.623 -7.888 -34.584 1.00 94.31 83 PRO A C 1
ATOM 651 O O . PRO A 1 83 ? 36.540 -6.840 -33.947 1.00 94.31 83 PRO A O 1
ATOM 654 N N . HIS A 1 84 ? 35.728 -8.223 -35.517 1.00 92.88 84 HIS A N 1
ATOM 655 C CA . HIS A 1 84 ? 34.568 -7.397 -35.848 1.00 92.88 84 HIS A CA 1
ATOM 656 C C . HIS A 1 84 ? 33.405 -8.204 -36.435 1.00 92.88 84 HIS A C 1
ATOM 658 O O . HIS A 1 84 ? 33.516 -9.394 -36.715 1.00 92.88 84 HIS A O 1
ATOM 664 N N . VAL A 1 85 ? 32.277 -7.509 -36.615 1.00 91.75 85 VAL A N 1
ATOM 665 C CA . VAL A 1 85 ? 31.085 -7.981 -37.322 1.00 91.75 85 VAL A CA 1
ATOM 666 C C . VAL A 1 85 ? 30.703 -6.952 -38.382 1.00 91.75 85 VAL A C 1
ATOM 668 O O . VAL A 1 85 ? 30.553 -5.761 -38.085 1.00 91.75 85 VAL A O 1
ATOM 671 N N . ASP A 1 86 ? 30.477 -7.405 -39.609 1.00 90.94 86 ASP A N 1
ATOM 672 C CA . ASP A 1 86 ? 30.028 -6.572 -40.717 1.00 90.94 86 ASP A CA 1
ATOM 673 C C . ASP A 1 86 ? 28.501 -6.554 -40.763 1.00 90.94 86 ASP A C 1
ATOM 675 O O . ASP A 1 86 ? 27.851 -7.165 -41.610 1.00 90.94 86 ASP A O 1
ATOM 679 N N . LYS A 1 87 ? 27.906 -5.793 -39.838 1.00 86.31 87 LYS A N 1
ATOM 680 C CA . LYS A 1 87 ? 26.450 -5.765 -39.636 1.00 86.31 87 LYS A CA 1
ATOM 681 C C . LYS A 1 87 ? 25.645 -5.485 -40.906 1.00 86.31 87 LYS A C 1
ATOM 683 O O . LYS A 1 87 ? 24.487 -5.865 -40.949 1.00 86.31 87 LYS A O 1
ATOM 688 N N . ASN A 1 88 ? 26.204 -4.812 -41.910 1.00 88.56 88 ASN A N 1
ATOM 689 C CA . ASN A 1 88 ? 25.492 -4.457 -43.141 1.00 88.56 88 ASN A CA 1
ATOM 690 C C . ASN A 1 88 ? 25.566 -5.552 -44.223 1.00 88.56 88 ASN A C 1
ATOM 692 O O . ASN A 1 88 ? 25.059 -5.330 -45.319 1.00 88.56 88 ASN A O 1
ATOM 696 N N . ASN A 1 89 ? 26.180 -6.708 -43.956 1.00 92.00 89 ASN A N 1
ATOM 697 C CA . ASN A 1 89 ? 26.263 -7.804 -44.922 1.00 92.00 89 ASN A CA 1
ATOM 698 C C . ASN A 1 89 ? 24.973 -8.621 -44.923 1.00 92.00 89 ASN A C 1
ATOM 700 O O . ASN A 1 89 ? 24.393 -8.893 -43.877 1.00 92.00 89 ASN A O 1
ATOM 704 N N . LEU A 1 90 ? 24.501 -9.031 -46.088 1.00 91.56 90 LEU A N 1
ATOM 705 C CA . LEU A 1 90 ? 23.335 -9.884 -46.238 1.00 91.56 90 LEU A CA 1
ATOM 706 C C . LEU A 1 90 ? 23.774 -11.264 -46.717 1.00 91.56 90 LEU A C 1
ATOM 708 O O . LEU A 1 90 ? 24.284 -11.390 -47.829 1.00 91.56 90 LEU A O 1
ATOM 712 N N . GLY A 1 91 ? 23.546 -12.276 -45.880 1.00 88.88 91 GLY A N 1
ATOM 713 C CA . GLY A 1 91 ? 24.022 -13.635 -46.124 1.00 88.88 91 GLY A CA 1
ATOM 714 C C . GLY A 1 91 ? 25.548 -13.752 -46.068 1.00 88.88 91 GLY A C 1
ATOM 715 O O . GLY A 1 91 ? 26.235 -12.895 -45.504 1.00 88.88 91 GLY A O 1
ATOM 716 N N . ASN A 1 92 ? 26.059 -14.830 -46.663 1.00 92.31 92 ASN A N 1
ATOM 717 C CA . ASN A 1 92 ? 27.487 -15.130 -46.693 1.00 92.31 92 ASN A CA 1
ATOM 718 C C . ASN A 1 92 ? 28.260 -14.181 -47.616 1.00 92.31 92 ASN A C 1
ATOM 720 O O . ASN A 1 92 ? 27.753 -13.711 -48.637 1.00 92.31 92 ASN A O 1
ATOM 724 N N . SER A 1 93 ? 29.527 -13.976 -47.273 1.00 96.38 93 SER A N 1
ATOM 725 C CA . SER A 1 93 ? 30.514 -13.264 -48.076 1.00 96.38 93 SER A CA 1
ATOM 726 C C . SER A 1 93 ? 31.567 -14.238 -48.595 1.00 96.38 93 SER A C 1
ATOM 728 O O . SER A 1 93 ? 31.908 -15.210 -47.920 1.00 96.38 93 SER A O 1
ATOM 730 N N . PHE A 1 94 ? 32.134 -13.941 -49.763 1.00 97.62 94 PHE A N 1
ATOM 731 C CA . PHE A 1 94 ? 33.299 -14.658 -50.281 1.00 97.62 94 PHE A CA 1
ATOM 732 C C . PHE A 1 94 ? 34.570 -13.851 -50.071 1.00 97.62 94 PHE A C 1
ATOM 734 O O . PHE A 1 94 ? 34.600 -12.648 -50.330 1.00 97.62 94 PHE A O 1
ATOM 741 N N . ILE A 1 95 ? 35.635 -14.518 -49.641 1.00 98.06 95 ILE A N 1
ATOM 742 C CA . ILE A 1 95 ? 36.956 -13.929 -49.448 1.00 98.06 95 ILE A CA 1
ATOM 743 C C . ILE A 1 95 ? 38.024 -14.718 -50.201 1.00 98.06 95 ILE A C 1
ATOM 745 O O . ILE A 1 95 ? 37.969 -15.943 -50.293 1.00 98.06 95 ILE A O 1
ATOM 749 N N . ILE A 1 96 ? 39.020 -14.000 -50.712 1.00 98.25 96 ILE A N 1
ATOM 750 C CA . ILE A 1 96 ? 40.272 -14.572 -51.206 1.00 98.25 96 ILE A CA 1
ATOM 751 C C . ILE A 1 96 ? 41.438 -13.640 -50.874 1.00 98.25 96 ILE A C 1
ATOM 753 O O . ILE A 1 96 ? 41.327 -12.411 -50.954 1.00 98.25 96 ILE A O 1
ATOM 757 N N . GLY A 1 97 ? 42.561 -14.233 -50.485 1.00 97.56 97 GLY A N 1
ATOM 758 C CA . GLY A 1 97 ? 43.838 -13.570 -50.271 1.00 97.56 97 GLY A CA 1
ATOM 759 C C . GLY A 1 97 ? 44.770 -13.762 -51.468 1.00 97.56 97 GLY A C 1
ATOM 760 O O . GLY A 1 97 ? 44.837 -14.841 -52.049 1.00 97.56 97 GLY A O 1
ATOM 761 N N . LEU A 1 98 ? 45.477 -12.706 -51.864 1.00 97.25 98 LEU A N 1
ATOM 762 C CA . LEU A 1 98 ? 46.389 -12.685 -53.010 1.00 97.25 98 LEU A CA 1
ATOM 763 C C . LEU A 1 98 ? 47.686 -11.948 -52.655 1.00 97.25 98 LEU A C 1
ATOM 765 O O . LEU A 1 98 ? 47.682 -11.048 -51.817 1.00 97.25 98 LEU A O 1
ATOM 769 N N . GLY A 1 99 ? 48.775 -12.266 -53.355 1.00 96.00 99 GLY A N 1
ATOM 770 C CA . GLY A 1 99 ? 50.089 -11.642 -53.169 1.00 96.00 99 GLY A CA 1
ATOM 771 C C . GLY A 1 99 ? 51.124 -12.623 -52.621 1.00 96.00 99 GLY A C 1
ATOM 772 O O . GLY A 1 99 ? 50.852 -13.814 -52.500 1.00 96.00 99 GLY A O 1
ATOM 773 N N . ASN A 1 100 ? 52.321 -12.124 -52.322 1.00 96.56 100 ASN A N 1
ATOM 774 C CA . ASN A 1 100 ? 53.398 -12.926 -51.749 1.00 96.56 100 ASN A CA 1
ATOM 775 C C . ASN A 1 100 ? 53.448 -12.696 -50.233 1.00 96.56 100 ASN A C 1
ATOM 777 O O . ASN A 1 100 ? 54.035 -11.711 -49.775 1.00 96.56 100 ASN A O 1
ATOM 781 N N . TYR A 1 101 ? 52.775 -13.565 -49.477 1.00 97.19 101 TYR A N 1
ATOM 782 C CA . TYR A 1 101 ? 52.691 -13.485 -48.021 1.00 97.19 101 TYR A CA 1
ATOM 783 C C . TYR A 1 101 ? 52.588 -14.874 -47.369 1.00 97.19 101 TYR A C 1
ATOM 785 O O . TYR A 1 101 ? 52.216 -15.852 -48.023 1.00 97.19 101 TYR A O 1
ATOM 793 N N . LYS A 1 102 ? 52.906 -14.945 -46.072 1.00 95.69 102 LYS A N 1
ATOM 794 C CA . LYS A 1 102 ? 52.729 -16.121 -45.199 1.00 95.69 102 LYS A CA 1
ATOM 795 C C . LYS A 1 102 ? 51.826 -15.773 -44.009 1.00 95.69 102 LYS A C 1
ATOM 797 O O . LYS A 1 102 ? 51.854 -14.633 -43.550 1.00 95.69 102 LYS A O 1
ATOM 802 N N . GLY A 1 103 ? 51.051 -16.744 -43.516 1.00 96.00 103 GLY A N 1
ATOM 803 C CA . GLY A 1 103 ? 50.022 -16.543 -42.481 1.00 96.00 103 GLY A CA 1
ATOM 804 C C . GLY A 1 103 ? 48.769 -15.853 -43.030 1.00 96.00 103 GLY A C 1
ATOM 805 O O . GLY A 1 103 ? 48.477 -15.944 -44.222 1.00 96.00 103 GLY A O 1
ATOM 806 N N . GLY A 1 104 ? 48.047 -15.102 -42.197 1.00 94.88 104 GLY A N 1
ATOM 807 C CA . GLY A 1 104 ? 46.950 -14.233 -42.650 1.00 94.88 104 GLY A CA 1
ATOM 808 C C . GLY A 1 104 ? 45.629 -14.933 -42.930 1.00 94.88 104 GLY A C 1
ATOM 809 O O . GLY A 1 104 ? 44.820 -14.406 -43.710 1.00 94.88 104 GLY A O 1
ATOM 810 N N . GLU A 1 105 ? 45.431 -16.100 -42.320 1.00 97.06 105 GLU A N 1
ATOM 811 C CA . GLU A 1 105 ? 44.190 -16.861 -42.339 1.00 97.06 105 GLU A CA 1
ATOM 812 C C . GLU A 1 105 ? 43.029 -16.023 -41.788 1.00 97.06 105 GLU A C 1
ATOM 814 O O . GLU A 1 105 ? 43.208 -15.135 -40.948 1.00 97.06 105 GLU A O 1
ATOM 819 N N . LEU A 1 106 ? 41.818 -16.304 -42.259 1.00 97.44 106 LEU A N 1
ATOM 820 C CA . LEU A 1 106 ? 40.601 -15.739 -41.687 1.00 97.44 106 LEU A CA 1
ATOM 821 C C . LEU A 1 106 ? 40.143 -16.639 -40.539 1.00 97.44 106 LEU A C 1
ATOM 823 O O . LEU A 1 106 ? 39.938 -17.828 -40.750 1.00 97.44 106 LEU A O 1
ATOM 827 N N . TRP A 1 107 ? 39.921 -16.087 -39.353 1.00 97.75 107 TRP A N 1
ATOM 828 C CA . TRP A 1 107 ? 39.133 -16.765 -38.326 1.00 97.75 107 TRP A CA 1
ATOM 829 C C . TRP A 1 107 ? 37.698 -16.237 -38.372 1.00 97.75 107 TRP A C 1
ATOM 831 O O . TRP A 1 107 ? 37.506 -15.021 -38.443 1.00 97.75 107 TRP A O 1
ATOM 841 N N . ALA A 1 108 ? 36.705 -17.125 -38.330 1.00 96.75 108 ALA A N 1
ATOM 842 C CA . ALA A 1 108 ? 35.296 -16.753 -38.199 1.00 96.75 108 ALA A CA 1
ATOM 843 C C . ALA A 1 108 ? 34.583 -17.654 -37.183 1.00 96.75 108 ALA A C 1
ATOM 845 O O . ALA A 1 108 ? 34.843 -18.859 -37.123 1.00 96.75 108 ALA A O 1
ATOM 846 N N . HIS A 1 109 ? 33.685 -17.062 -36.394 1.00 95.31 109 HIS A N 1
ATOM 847 C CA . HIS A 1 109 ? 32.890 -17.765 -35.392 1.00 95.31 109 HIS A CA 1
ATOM 848 C C . HIS A 1 109 ? 31.938 -18.745 -36.066 1.00 95.31 109 HIS A C 1
ATOM 850 O O . HIS A 1 109 ? 31.115 -18.390 -36.908 1.00 95.31 109 HIS A O 1
ATOM 856 N N . ASP A 1 110 ? 32.062 -19.983 -35.622 1.00 93.25 110 ASP A N 1
ATOM 857 C CA . ASP A 1 110 ? 31.242 -21.130 -35.953 1.00 93.25 110 ASP A CA 1
ATOM 858 C C . ASP A 1 110 ? 31.032 -21.913 -34.651 1.00 93.25 110 ASP A C 1
ATOM 860 O O . ASP A 1 110 ? 32.011 -22.267 -33.989 1.00 93.25 110 ASP A O 1
ATOM 864 N N . ASP A 1 111 ? 29.777 -22.125 -34.252 1.00 89.94 111 ASP A N 1
ATOM 865 C CA . ASP A 1 111 ? 29.448 -22.802 -32.989 1.00 89.94 111 ASP A CA 1
ATOM 866 C C . ASP A 1 111 ? 29.952 -24.257 -32.992 1.00 89.94 111 ASP A C 1
ATOM 868 O O . ASP A 1 111 ? 30.395 -24.768 -31.964 1.00 89.94 111 ASP A O 1
ATOM 872 N N . GLU A 1 112 ? 30.013 -24.866 -34.181 1.00 92.00 112 GLU A N 1
ATOM 873 C CA . GLU A 1 112 ? 30.553 -26.206 -34.441 1.00 92.00 112 GLU A CA 1
ATOM 874 C C . GLU A 1 112 ? 32.058 -26.178 -34.775 1.00 92.00 112 GLU A C 1
ATOM 876 O O . GLU A 1 112 ? 32.632 -27.148 -35.280 1.00 92.00 112 GLU A O 1
ATOM 881 N N . GLY A 1 113 ? 32.711 -25.031 -34.581 1.00 90.81 113 GLY A N 1
ATOM 882 C CA . GLY A 1 113 ? 34.143 -24.856 -34.772 1.00 90.81 113 GLY A CA 1
ATOM 883 C C . GLY A 1 113 ? 34.967 -25.484 -33.649 1.00 90.81 113 GLY A C 1
ATOM 884 O O . GLY A 1 113 ? 34.518 -25.640 -32.513 1.00 90.81 113 GLY A O 1
ATOM 885 N N . ASP A 1 114 ? 36.212 -25.832 -33.940 1.00 91.94 114 ASP A N 1
ATOM 886 C CA . ASP A 1 114 ? 37.164 -26.439 -33.005 1.00 91.94 114 ASP A CA 1
ATOM 887 C C . ASP A 1 114 ? 38.289 -25.490 -32.572 1.00 91.94 114 ASP A C 1
ATOM 889 O O . ASP A 1 114 ? 39.074 -25.834 -31.692 1.00 91.94 114 ASP A O 1
ATOM 893 N N . VAL A 1 115 ? 38.337 -24.273 -33.123 1.00 94.50 115 VAL A N 1
ATOM 894 C CA . VAL A 1 115 ? 39.378 -23.284 -32.826 1.00 94.50 115 VAL A CA 1
ATOM 895 C C . VAL A 1 115 ? 38.835 -22.199 -31.886 1.00 94.50 115 VAL A C 1
ATOM 897 O O . VAL A 1 115 ? 38.139 -21.294 -32.361 1.00 94.50 115 VAL A O 1
ATOM 900 N N . PRO A 1 116 ? 39.147 -22.242 -30.575 1.00 94.44 116 PRO A N 1
ATOM 901 C CA . PRO A 1 116 ? 38.715 -21.222 -29.623 1.00 94.44 116 PRO A CA 1
ATOM 902 C C . PRO A 1 116 ? 39.506 -19.917 -29.781 1.00 94.44 116 PRO A C 1
ATOM 904 O O . PRO A 1 116 ? 40.698 -19.932 -30.097 1.00 94.44 116 PRO A O 1
ATOM 907 N N . VAL A 1 117 ? 38.844 -18.786 -29.532 1.00 93.50 117 VAL A N 1
ATOM 908 C CA . VAL A 1 117 ? 39.456 -17.455 -29.435 1.00 93.50 117 VAL A CA 1
ATOM 909 C C . VAL A 1 117 ? 38.846 -16.692 -28.267 1.00 93.50 117 VAL A C 1
ATOM 911 O O . VAL A 1 117 ? 37.625 -16.546 -28.184 1.00 93.50 117 VAL A O 1
ATOM 914 N N . ASP A 1 118 ? 39.708 -16.151 -27.411 1.00 93.06 118 ASP A N 1
ATOM 915 C CA . ASP A 1 118 ? 39.314 -15.233 -26.347 1.00 93.06 118 ASP A CA 1
ATOM 916 C C . ASP A 1 118 ? 39.127 -13.831 -26.914 1.00 93.06 118 ASP A C 1
ATOM 918 O O . ASP A 1 118 ? 40.045 -13.228 -27.481 1.00 93.06 118 ASP A O 1
ATOM 922 N N . LEU A 1 119 ? 37.916 -13.300 -26.774 1.00 91.62 119 LEU A N 1
ATOM 923 C CA . LEU A 1 119 ? 37.622 -11.954 -27.228 1.00 91.62 119 LEU A CA 1
ATOM 924 C C . LEU A 1 119 ? 38.108 -10.942 -26.183 1.00 91.62 119 LEU A C 1
ATOM 926 O O . LEU A 1 119 ? 37.626 -10.921 -25.054 1.00 91.62 119 LEU A O 1
ATOM 930 N N . THR A 1 120 ? 39.046 -10.076 -26.557 1.00 87.62 120 THR A N 1
ATOM 931 C CA . THR A 1 120 ? 39.635 -9.080 -25.642 1.00 87.62 120 THR A CA 1
ATOM 932 C C . THR A 1 120 ? 38.767 -7.836 -25.458 1.00 87.62 120 THR A C 1
ATOM 934 O O . THR A 1 120 ? 38.804 -7.208 -24.404 1.00 87.62 120 THR A O 1
ATOM 937 N N . GLU A 1 121 ? 37.950 -7.490 -26.452 1.00 85.12 121 GLU A N 1
ATOM 938 C CA . GLU A 1 121 ? 37.070 -6.322 -26.428 1.00 85.12 121 GLU A CA 1
ATOM 939 C C . GLU A 1 121 ? 35.664 -6.674 -26.917 1.00 85.12 121 GLU A C 1
ATOM 941 O O . GLU A 1 121 ? 35.492 -7.337 -27.939 1.00 85.12 121 GLU A O 1
ATOM 946 N N . SER A 1 122 ? 34.639 -6.178 -26.221 1.00 86.12 122 SER A N 1
ATOM 947 C CA . SER A 1 122 ? 33.246 -6.398 -26.610 1.00 86.12 122 SER A CA 1
ATOM 948 C C . SER A 1 122 ? 32.927 -5.737 -27.955 1.00 86.12 122 SER A C 1
ATOM 950 O O . SER A 1 122 ? 33.236 -4.562 -28.184 1.00 86.12 122 SER A O 1
ATOM 952 N N . ILE A 1 123 ? 32.207 -6.445 -28.826 1.00 85.00 123 ILE A N 1
ATOM 953 C CA . ILE A 1 123 ? 31.773 -5.889 -30.110 1.00 85.00 123 ILE A CA 1
ATOM 954 C C . ILE A 1 123 ? 30.541 -5.012 -29.885 1.00 85.00 123 ILE A C 1
ATOM 956 O O . ILE A 1 123 ? 29.416 -5.494 -29.804 1.00 85.00 123 ILE A O 1
ATOM 960 N N . ARG A 1 124 ? 30.732 -3.688 -29.845 1.00 71.81 124 ARG A N 1
ATOM 961 C CA . ARG A 1 124 ? 29.653 -2.709 -29.574 1.00 71.81 124 ARG A CA 1
ATOM 962 C C . ARG A 1 124 ? 28.394 -2.885 -30.428 1.00 71.81 124 ARG A C 1
ATOM 964 O O . ARG A 1 124 ? 27.305 -2.533 -29.993 1.00 71.81 124 ARG A O 1
ATOM 971 N N . SER A 1 125 ? 28.537 -3.367 -31.663 1.00 66.75 125 SER A N 1
ATOM 972 C CA . SER A 1 125 ? 27.419 -3.573 -32.589 1.00 66.75 125 SER A CA 1
ATOM 973 C C . SER A 1 125 ? 26.651 -4.881 -32.385 1.00 66.75 125 SER A C 1
ATOM 975 O O . SER A 1 125 ? 25.613 -5.036 -33.018 1.00 66.75 125 SER A O 1
ATOM 977 N N . MET A 1 126 ? 27.158 -5.805 -31.563 1.00 77.19 126 MET A N 1
ATOM 978 C CA . MET A 1 126 ? 26.577 -7.122 -31.288 1.00 77.19 126 MET A CA 1
ATOM 979 C C . MET A 1 126 ? 26.818 -7.490 -29.817 1.00 77.19 126 MET A C 1
ATOM 981 O O . MET A 1 126 ? 27.857 -8.037 -29.460 1.00 77.19 126 MET A O 1
ATOM 985 N N . LEU A 1 127 ? 25.845 -7.183 -28.958 1.00 68.56 127 LEU A N 1
ATOM 986 C CA . LEU A 1 127 ? 25.984 -7.209 -27.491 1.00 68.56 127 LEU A CA 1
ATOM 987 C C . LEU A 1 127 ? 26.218 -8.605 -26.880 1.00 68.56 127 LEU A C 1
ATOM 989 O O . LEU A 1 127 ? 26.616 -8.705 -25.718 1.00 68.56 127 LEU A O 1
ATOM 993 N N . HIS A 1 128 ? 25.996 -9.676 -27.645 1.00 79.12 128 HIS A N 1
ATOM 994 C CA . HIS A 1 128 ? 26.317 -11.038 -27.218 1.00 79.12 128 HIS A CA 1
ATOM 995 C C . HIS A 1 128 ? 27.821 -11.349 -27.299 1.00 79.12 128 HIS A C 1
ATOM 997 O O . HIS A 1 128 ? 28.277 -12.218 -26.568 1.00 79.12 128 HIS A O 1
ATOM 1003 N N . TYR A 1 129 ? 28.605 -10.618 -28.105 1.00 86.62 129 TYR A N 1
ATOM 1004 C CA . TYR A 1 129 ? 30.064 -10.754 -28.149 1.00 86.62 129 TYR A CA 1
ATOM 1005 C C . TYR A 1 129 ? 30.728 -9.893 -27.074 1.00 86.62 129 TYR A C 1
ATOM 1007 O O . TYR A 1 129 ? 31.009 -8.707 -27.277 1.00 86.62 129 TYR A O 1
ATOM 1015 N N . ARG A 1 130 ? 30.965 -10.506 -25.916 1.00 84.44 130 ARG A N 1
ATOM 1016 C CA . ARG A 1 130 ? 31.516 -9.875 -24.710 1.00 84.44 130 ARG A CA 1
ATOM 1017 C C . ARG A 1 130 ? 33.013 -10.143 -24.545 1.00 84.44 130 ARG A C 1
ATOM 1019 O O . ARG A 1 130 ? 33.475 -11.250 -24.819 1.00 84.44 130 ARG A O 1
ATOM 1026 N N . ALA A 1 131 ? 33.740 -9.135 -24.066 1.00 88.94 131 ALA A N 1
ATOM 1027 C CA . ALA A 1 131 ? 35.128 -9.268 -23.636 1.00 88.94 131 ALA A CA 1
ATOM 1028 C C . ALA A 1 131 ? 35.274 -10.325 -22.527 1.00 88.94 131 ALA A C 1
ATOM 1030 O O . ALA A 1 131 ? 34.399 -10.450 -21.670 1.00 88.94 131 ALA A O 1
ATOM 1031 N N . GLY A 1 132 ? 36.383 -11.061 -22.540 1.00 87.75 132 GLY A N 1
ATOM 1032 C CA . GLY A 1 132 ? 36.690 -12.112 -21.566 1.00 87.75 132 GLY A CA 1
ATOM 1033 C C . GLY A 1 132 ? 35.951 -13.433 -21.796 1.00 87.75 132 GLY A C 1
ATOM 1034 O O . GLY A 1 132 ? 36.082 -14.341 -20.983 1.00 87.75 132 GLY A O 1
ATOM 1035 N N . VAL A 1 133 ? 35.182 -13.554 -22.884 1.00 90.12 133 VAL A N 1
ATOM 1036 C CA . VAL A 1 133 ? 34.490 -14.793 -23.263 1.00 90.12 133 VAL A CA 1
ATOM 1037 C C . VAL A 1 133 ? 35.235 -15.475 -24.408 1.00 90.12 133 VAL A C 1
ATOM 1039 O O . VAL A 1 133 ? 35.628 -14.826 -25.382 1.00 90.12 133 VAL A O 1
ATOM 1042 N N . THR A 1 134 ? 35.389 -16.793 -24.301 1.00 92.81 134 THR A N 1
ATOM 1043 C CA . THR A 1 134 ? 35.933 -17.651 -25.356 1.00 92.81 134 THR A CA 1
ATOM 1044 C C . THR A 1 134 ? 34.833 -18.027 -26.347 1.00 92.81 134 THR A C 1
ATOM 1046 O O . THR A 1 134 ? 33.827 -18.626 -25.967 1.00 92.81 134 THR A O 1
ATOM 1049 N N . TYR A 1 135 ? 35.037 -17.727 -27.630 1.00 93.69 135 TYR A N 1
ATOM 1050 C CA . TYR A 1 135 ? 34.150 -18.157 -28.715 1.00 93.69 135 TYR A CA 1
ATOM 1051 C C . TYR A 1 135 ? 34.823 -19.241 -29.546 1.00 93.69 135 TYR A C 1
ATOM 1053 O O . TYR A 1 135 ? 36.027 -19.191 -29.797 1.00 93.69 135 TYR A O 1
ATOM 1061 N N . ARG A 1 136 ? 34.040 -20.223 -29.996 1.00 95.94 136 ARG A N 1
ATOM 1062 C CA . ARG A 1 136 ? 34.510 -21.267 -30.912 1.00 95.94 136 ARG A CA 1
ATOM 1063 C C . ARG A 1 136 ? 34.394 -20.788 -32.355 1.00 95.94 136 ARG A C 1
ATOM 1065 O O . ARG A 1 136 ? 33.558 -19.951 -32.681 1.00 95.94 136 ARG A O 1
ATOM 1072 N N . GLY A 1 137 ? 35.267 -21.271 -33.225 1.00 95.81 137 GLY A N 1
ATOM 1073 C CA . GLY A 1 137 ? 35.231 -20.911 -34.632 1.00 95.81 137 GLY A CA 1
ATOM 1074 C C . GLY A 1 137 ? 36.129 -21.775 -35.487 1.00 95.81 137 GLY A C 1
ATOM 1075 O O . GLY A 1 137 ? 36.697 -22.765 -35.026 1.00 95.81 137 GLY A O 1
ATOM 1076 N N . ARG A 1 138 ? 36.239 -21.399 -36.758 1.00 96.44 138 ARG A N 1
ATOM 1077 C CA . ARG A 1 138 ? 37.069 -22.083 -37.752 1.00 96.44 138 ARG A CA 1
ATOM 1078 C C . ARG A 1 138 ? 38.103 -21.126 -38.317 1.00 96.44 138 ARG A C 1
ATOM 1080 O O . ARG A 1 138 ? 37.883 -19.917 -38.396 1.00 96.44 138 ARG A O 1
ATOM 1087 N N . THR A 1 139 ? 39.240 -21.687 -38.717 1.00 96.56 139 THR A N 1
ATOM 1088 C CA . THR A 1 139 ? 40.302 -20.952 -39.408 1.00 96.56 139 THR A CA 1
ATOM 1089 C C . THR A 1 139 ? 40.316 -21.355 -40.876 1.00 96.56 139 THR A C 1
ATOM 1091 O O . THR A 1 139 ? 40.384 -22.536 -41.201 1.00 96.56 139 THR A O 1
ATOM 1094 N N . PHE A 1 140 ? 40.263 -20.366 -41.759 1.00 96.50 140 PHE A N 1
ATOM 1095 C CA . PHE A 1 140 ? 40.212 -20.533 -43.200 1.00 96.50 140 PHE A CA 1
ATOM 1096 C C . PHE A 1 140 ? 41.499 -20.006 -43.829 1.00 96.50 140 PHE A C 1
ATOM 1098 O O . PHE A 1 140 ? 41.806 -18.812 -43.751 1.00 96.50 140 PHE A O 1
ATOM 1105 N N . ASP A 1 141 ? 42.232 -20.888 -44.504 1.00 96.88 141 ASP A N 1
ATOM 1106 C CA . ASP A 1 141 ? 43.306 -20.470 -45.397 1.00 96.88 141 ASP A CA 1
ATOM 1107 C C . ASP A 1 141 ? 42.698 -19.839 -46.653 1.00 96.88 141 ASP A C 1
ATOM 1109 O O . ASP A 1 141 ? 41.960 -20.490 -47.399 1.00 96.88 141 ASP A O 1
ATOM 1113 N N . ILE A 1 142 ? 43.000 -18.557 -46.855 1.00 97.50 142 ILE A N 1
ATOM 1114 C CA . ILE A 1 142 ? 42.507 -17.764 -47.982 1.00 97.50 142 ILE A CA 1
ATOM 1115 C C . ILE A 1 142 ? 43.587 -17.521 -49.045 1.00 97.50 142 ILE A C 1
ATOM 1117 O O . ILE A 1 142 ? 43.307 -16.859 -50.043 1.00 97.50 142 ILE A O 1
ATOM 1121 N N . ASN A 1 143 ? 44.828 -17.981 -48.848 1.00 96.81 143 ASN A N 1
ATOM 1122 C CA . ASN A 1 143 ? 45.923 -17.681 -49.768 1.00 96.81 143 ASN A CA 1
ATOM 1123 C C . ASN A 1 143 ? 45.722 -18.404 -51.101 1.00 96.81 143 ASN A C 1
ATOM 1125 O O . ASN A 1 143 ? 45.867 -19.620 -51.200 1.00 96.81 143 ASN A O 1
ATOM 1129 N N . CYS A 1 144 ? 45.350 -17.639 -52.129 1.00 96.25 144 CYS A N 1
ATOM 1130 C CA . CYS A 1 144 ? 44.942 -18.145 -53.438 1.00 96.25 144 CYS A CA 1
ATOM 1131 C C . CYS A 1 144 ? 43.804 -19.182 -53.359 1.00 96.25 144 CYS A C 1
ATOM 1133 O O . CYS A 1 144 ? 43.649 -20.007 -54.259 1.00 96.25 144 CYS A O 1
ATOM 1135 N N . ARG A 1 145 ? 43.000 -19.128 -52.290 1.00 97.25 145 ARG A N 1
ATOM 1136 C CA . ARG A 1 145 ? 41.892 -20.043 -52.006 1.00 97.25 145 ARG A CA 1
ATOM 1137 C C . ARG A 1 145 ? 40.642 -19.238 -51.684 1.00 97.25 145 ARG A C 1
ATOM 1139 O O . ARG A 1 145 ? 40.660 -18.367 -50.818 1.00 97.25 145 ARG A O 1
ATOM 1146 N N . TRP A 1 146 ? 39.568 -19.519 -52.413 1.00 97.62 146 TRP A N 1
ATOM 1147 C CA . TRP A 1 146 ? 38.262 -18.931 -52.143 1.00 97.62 146 TRP A CA 1
ATOM 1148 C C . TRP A 1 146 ? 37.649 -19.560 -50.903 1.00 97.62 146 TRP A C 1
ATOM 1150 O O . TRP A 1 146 ? 37.647 -20.781 -50.775 1.00 97.62 146 TRP A O 1
ATOM 1160 N N . GLN A 1 147 ? 37.108 -18.725 -50.021 1.00 97.38 147 GLN A N 1
ATOM 1161 C CA . GLN A 1 147 ? 36.415 -19.164 -48.816 1.00 97.38 147 GLN A CA 1
ATOM 1162 C C . GLN A 1 147 ? 35.107 -18.395 -48.645 1.00 97.38 147 GLN A C 1
ATOM 1164 O O . GLN A 1 147 ? 35.042 -17.200 -48.938 1.00 97.38 147 GLN A O 1
ATOM 1169 N N . SER A 1 148 ? 34.071 -19.082 -48.168 1.00 96.06 148 SER A N 1
ATOM 1170 C CA . SER A 1 148 ? 32.789 -18.483 -47.782 1.00 96.06 148 SER A CA 1
ATOM 1171 C C . SER A 1 148 ? 32.725 -18.367 -46.264 1.00 96.06 148 SER A C 1
ATOM 1173 O O . SER A 1 148 ? 33.074 -19.315 -45.566 1.00 96.06 148 SER A O 1
ATOM 1175 N N . PHE A 1 149 ? 32.232 -17.243 -45.751 1.00 95.12 149 PHE A N 1
ATOM 1176 C CA . PHE A 1 149 ? 32.011 -17.041 -44.317 1.00 95.12 149 PHE A CA 1
ATOM 1177 C C . PHE A 1 149 ? 30.805 -16.129 -44.066 1.00 95.12 149 PHE A C 1
ATOM 1179 O O . PHE A 1 149 ? 30.418 -15.345 -44.938 1.00 95.12 149 PHE A O 1
ATOM 1186 N N . ASP A 1 150 ? 30.214 -16.210 -42.874 1.00 92.81 150 ASP A N 1
ATOM 1187 C CA . ASP A 1 150 ? 29.146 -15.295 -42.465 1.00 92.81 150 ASP A CA 1
ATOM 1188 C C . ASP A 1 150 ? 29.742 -14.003 -41.891 1.00 92.81 150 ASP A C 1
ATOM 1190 O O . ASP A 1 150 ? 30.258 -13.968 -40.773 1.00 92.81 150 ASP A O 1
ATOM 1194 N N . GLY A 1 151 ? 29.647 -12.911 -42.652 1.00 90.75 151 GLY A N 1
ATOM 1195 C CA . GLY A 1 151 ? 30.122 -11.600 -42.208 1.00 90.75 151 GLY A CA 1
ATOM 1196 C C . GLY A 1 151 ? 29.303 -10.984 -41.065 1.00 90.75 151 GLY A C 1
ATOM 1197 O O . GLY A 1 151 ? 29.755 -10.009 -40.465 1.00 90.75 151 GLY A O 1
ATOM 1198 N N . ASN A 1 152 ? 28.121 -11.524 -40.743 1.00 90.06 152 ASN A N 1
ATOM 1199 C CA . ASN A 1 152 ? 27.323 -11.098 -39.588 1.00 90.06 152 ASN A CA 1
ATOM 1200 C C . ASN A 1 152 ? 27.744 -11.780 -38.277 1.00 90.06 152 ASN A C 1
ATOM 1202 O O . ASN A 1 152 ? 27.225 -11.414 -37.221 1.00 90.06 152 ASN A O 1
ATOM 1206 N N . ARG A 1 153 ? 28.698 -12.716 -38.329 1.00 91.50 153 ARG A N 1
ATOM 1207 C CA . ARG A 1 153 ? 29.332 -13.330 -37.158 1.00 91.50 153 ARG A CA 1
ATOM 1208 C C . ARG A 1 153 ? 30.727 -12.757 -36.927 1.00 91.50 153 ARG A C 1
ATOM 1210 O O . ARG A 1 153 ? 31.309 -12.126 -37.813 1.00 91.50 153 ARG A O 1
ATOM 1217 N N . LEU A 1 154 ? 31.242 -12.928 -35.711 1.00 94.31 154 LEU A N 1
ATOM 1218 C CA . LEU A 1 154 ? 32.568 -12.451 -35.319 1.00 94.31 154 LEU A CA 1
ATOM 1219 C C . LEU A 1 154 ? 33.643 -13.039 -36.238 1.00 94.31 154 LEU A C 1
ATOM 1221 O O . LEU A 1 154 ? 33.724 -14.254 -36.393 1.00 94.31 154 LEU A O 1
ATOM 1225 N N . HIS A 1 155 ? 34.487 -12.191 -36.821 1.00 95.62 155 HIS A N 1
ATOM 1226 C CA . HIS A 1 155 ? 35.600 -12.633 -37.658 1.00 95.62 155 HIS A CA 1
ATOM 1227 C C . HIS A 1 155 ? 36.773 -11.645 -37.641 1.00 95.62 155 HIS A C 1
ATOM 1229 O O . HIS A 1 155 ? 36.617 -10.466 -37.307 1.00 95.62 155 HIS A O 1
ATOM 1235 N N . PHE A 1 156 ? 37.967 -12.132 -37.987 1.00 96.00 156 PHE A N 1
ATOM 1236 C CA . PHE A 1 156 ? 39.192 -11.330 -38.086 1.00 96.00 156 PHE A CA 1
ATOM 1237 C C . PHE A 1 156 ? 40.279 -12.014 -38.912 1.00 96.00 156 PHE A C 1
ATOM 1239 O O . PHE A 1 156 ? 40.246 -13.222 -39.141 1.00 96.00 156 PHE A O 1
ATOM 1246 N N . ALA A 1 157 ? 41.268 -11.233 -39.346 1.00 96.38 157 ALA A N 1
ATOM 1247 C CA . ALA A 1 157 ? 42.448 -11.775 -40.009 1.00 96.38 157 ALA A CA 1
ATOM 1248 C C . ALA A 1 157 ? 43.549 -12.052 -38.983 1.00 96.38 157 ALA A C 1
ATOM 1250 O O . ALA A 1 157 ? 43.868 -11.192 -38.162 1.00 96.38 157 ALA A O 1
ATOM 1251 N N . ARG A 1 158 ? 44.161 -13.233 -39.064 1.00 94.94 158 ARG A N 1
ATOM 1252 C CA . ARG A 1 158 ? 45.352 -13.569 -38.282 1.00 94.94 158 ARG A CA 1
ATOM 1253 C C . ARG A 1 158 ? 46.573 -12.760 -38.754 1.00 94.94 158 ARG A C 1
ATOM 1255 O O . ARG A 1 158 ? 46.560 -12.222 -39.868 1.00 94.94 158 ARG A O 1
ATOM 1262 N N . PRO A 1 159 ? 47.626 -12.651 -37.923 1.00 94.62 159 PRO A N 1
ATOM 1263 C CA . PRO A 1 159 ? 48.878 -12.015 -38.322 1.00 94.62 159 PRO A CA 1
ATOM 1264 C C . PRO A 1 159 ? 49.465 -12.630 -39.600 1.00 94.62 159 PRO A C 1
ATOM 1266 O O . PRO A 1 159 ? 49.309 -13.824 -39.858 1.00 94.62 159 PRO A O 1
ATOM 1269 N N . PHE A 1 160 ? 50.136 -11.810 -40.407 1.00 96.12 160 PHE A N 1
ATOM 1270 C CA . PHE A 1 160 ? 50.815 -12.243 -41.628 1.00 96.12 160 PHE A CA 1
ATOM 1271 C C . PHE A 1 160 ? 52.045 -11.388 -41.908 1.00 96.12 160 PHE A C 1
ATOM 1273 O O . PHE A 1 160 ? 52.141 -10.252 -41.444 1.00 96.12 160 PHE A O 1
ATOM 1280 N N . GLU A 1 161 ? 52.931 -11.914 -42.748 1.00 95.88 161 GLU A N 1
ATOM 1281 C CA . GLU A 1 161 ? 54.126 -11.223 -43.232 1.00 95.88 161 GLU A CA 1
ATOM 1282 C C . GLU A 1 161 ? 54.167 -11.224 -44.761 1.00 95.88 161 GLU A C 1
ATOM 1284 O O . GLU A 1 161 ? 53.833 -12.224 -45.399 1.00 95.88 161 GLU A O 1
ATOM 1289 N N . GLY A 1 162 ? 54.596 -10.108 -45.355 1.00 95.88 162 GLY A N 1
ATOM 1290 C CA . GLY A 1 162 ? 54.701 -9.928 -46.805 1.00 95.88 162 GLY A CA 1
ATOM 1291 C C . GLY A 1 162 ? 53.640 -8.992 -47.391 1.00 95.88 162 GLY A C 1
ATOM 1292 O O . GLY A 1 162 ? 53.025 -8.189 -46.689 1.00 95.88 162 GLY A O 1
ATOM 1293 N N . THR A 1 163 ? 53.442 -9.068 -48.710 1.00 96.00 163 THR A N 1
ATOM 1294 C CA . THR A 1 163 ? 52.462 -8.235 -49.424 1.00 96.00 163 THR A CA 1
ATOM 1295 C C . THR A 1 163 ? 51.167 -9.012 -49.621 1.00 96.00 163 THR A C 1
ATOM 1297 O O . THR A 1 163 ? 51.119 -9.950 -50.418 1.00 96.00 163 THR A O 1
ATOM 1300 N N . ARG A 1 164 ? 50.111 -8.593 -48.916 1.00 96.44 164 ARG A N 1
ATOM 1301 C CA . ARG A 1 164 ? 48.799 -9.249 -48.890 1.00 96.44 164 ARG A CA 1
ATOM 1302 C C . ARG A 1 164 ? 47.702 -8.313 -49.371 1.00 96.44 164 ARG A C 1
ATOM 1304 O O . ARG A 1 164 ? 47.483 -7.236 -48.813 1.00 96.44 164 ARG A O 1
ATOM 1311 N N . TYR A 1 165 ? 46.935 -8.797 -50.334 1.00 97.44 165 TYR A N 1
ATOM 1312 C CA . TYR A 1 165 ? 45.654 -8.239 -50.733 1.00 97.44 165 TYR A CA 1
ATOM 1313 C C . TYR A 1 165 ? 44.545 -9.177 -50.271 1.00 97.44 165 TYR A C 1
ATOM 1315 O O . TYR A 1 165 ? 44.636 -10.375 -50.512 1.00 97.44 165 TYR A O 1
ATOM 1323 N N . SER A 1 166 ? 43.495 -8.659 -49.635 1.00 97.12 166 SER A N 1
ATOM 1324 C CA . SER A 1 166 ? 42.266 -9.438 -49.417 1.00 97.12 166 SER A CA 1
ATOM 1325 C C . SER A 1 166 ? 41.109 -8.802 -50.168 1.00 97.12 166 SER A C 1
ATOM 1327 O O . SER A 1 166 ? 40.922 -7.582 -50.130 1.00 97.12 166 SER A O 1
ATOM 1329 N N . LEU A 1 167 ? 40.374 -9.643 -50.889 1.00 97.88 167 LEU A N 1
ATOM 1330 C CA . LEU A 1 167 ? 39.191 -9.277 -51.653 1.00 97.88 167 LEU A CA 1
ATOM 1331 C C . LEU A 1 167 ? 37.989 -9.919 -50.973 1.00 97.88 167 LEU A C 1
ATOM 1333 O O . LEU A 1 167 ? 37.928 -11.143 -50.909 1.00 97.88 167 LEU A O 1
ATOM 1337 N N . VAL A 1 168 ? 37.062 -9.108 -50.467 1.00 97.50 168 VAL A N 1
ATOM 1338 C CA . VAL A 1 168 ? 35.825 -9.586 -49.837 1.00 97.50 168 VAL A CA 1
ATOM 1339 C C . VAL A 1 168 ? 34.639 -9.139 -50.674 1.00 97.50 168 VAL A C 1
ATOM 1341 O O . VAL A 1 168 ? 34.398 -7.943 -50.821 1.00 97.50 168 VAL A O 1
ATOM 1344 N N . PHE A 1 169 ? 33.898 -10.095 -51.214 1.00 97.50 169 PHE A N 1
ATOM 1345 C CA . PHE A 1 169 ? 32.707 -9.883 -52.023 1.00 97.50 169 PHE A CA 1
ATOM 1346 C C . PHE A 1 169 ? 31.484 -10.110 -51.140 1.00 97.50 169 PHE A C 1
ATOM 1348 O O . PHE A 1 169 ? 31.350 -11.174 -50.536 1.00 97.50 169 PHE A O 1
ATOM 1355 N N . TYR A 1 170 ? 30.610 -9.111 -51.046 1.00 96.38 170 TYR A N 1
ATOM 1356 C CA . TYR A 1 170 ? 29.454 -9.153 -50.154 1.00 96.38 170 TYR A CA 1
ATOM 1357 C C . TYR A 1 170 ? 28.241 -8.428 -50.744 1.00 96.38 170 TYR A C 1
ATOM 1359 O O . TYR A 1 170 ? 28.355 -7.539 -51.598 1.00 96.38 170 TYR A O 1
ATOM 1367 N N . THR A 1 171 ? 27.061 -8.797 -50.253 1.00 95.38 171 THR A N 1
ATOM 1368 C CA . THR A 1 171 ? 25.812 -8.078 -50.523 1.00 95.38 171 THR A CA 1
ATOM 1369 C C . THR A 1 171 ? 25.494 -7.156 -49.360 1.00 95.38 171 THR A C 1
ATOM 1371 O O . THR A 1 171 ? 25.490 -7.578 -48.210 1.00 95.38 171 THR A O 1
ATOM 1374 N N . CYS A 1 172 ? 25.226 -5.885 -49.639 1.00 93.69 172 CYS A N 1
ATOM 1375 C CA . CYS A 1 172 ? 24.786 -4.927 -48.636 1.00 93.69 172 CYS A CA 1
ATOM 1376 C C . CYS A 1 172 ? 23.286 -5.098 -48.362 1.00 93.69 172 CYS A C 1
ATOM 1378 O O . CYS A 1 172 ? 22.482 -5.028 -49.286 1.00 93.69 172 CYS A O 1
ATOM 1380 N N . ASP A 1 173 ? 22.892 -5.226 -47.095 1.00 92.06 173 ASP A N 1
ATOM 1381 C CA . ASP A 1 173 ? 21.501 -5.397 -46.645 1.00 92.06 173 ASP A CA 1
ATOM 1382 C C . ASP A 1 173 ? 20.585 -4.192 -46.935 1.00 92.06 173 ASP A C 1
ATOM 1384 O O . ASP A 1 173 ? 19.369 -4.283 -46.801 1.00 92.06 173 ASP A O 1
ATOM 1388 N N . ARG A 1 174 ? 21.142 -3.070 -47.403 1.00 91.38 174 ARG A N 1
ATOM 1389 C CA . ARG A 1 174 ? 20.391 -1.876 -47.825 1.00 91.38 174 ARG A CA 1
ATOM 1390 C C . ARG A 1 174 ? 20.270 -1.725 -49.338 1.00 91.38 174 ARG A C 1
ATOM 1392 O O . ARG A 1 174 ? 19.896 -0.653 -49.811 1.00 91.38 174 ARG A O 1
ATOM 1399 N N . PHE A 1 175 ? 20.546 -2.775 -50.111 1.00 92.06 175 PHE A N 1
ATOM 1400 C CA . PHE A 1 175 ? 20.484 -2.733 -51.576 1.00 92.06 175 PHE A CA 1
ATOM 1401 C C . PHE A 1 175 ? 19.134 -2.227 -52.121 1.00 92.06 175 PHE A C 1
ATOM 1403 O O . PHE A 1 175 ? 19.113 -1.489 -53.104 1.00 92.06 175 PHE A O 1
ATOM 1410 N N . GLN A 1 176 ? 18.007 -2.535 -51.465 1.00 90.31 176 GLN A N 1
ATOM 1411 C CA . GLN A 1 176 ? 16.677 -2.082 -51.903 1.00 90.31 176 GLN A CA 1
ATOM 1412 C C . GLN A 1 176 ? 16.529 -0.554 -51.918 1.00 90.31 176 GLN A C 1
ATOM 1414 O O . GLN A 1 176 ? 15.799 -0.010 -52.744 1.00 90.31 176 GLN A O 1
ATOM 1419 N N . GLN A 1 177 ? 17.259 0.143 -51.050 1.00 91.25 177 GLN A N 1
ATOM 1420 C CA . GLN A 1 177 ? 17.201 1.597 -50.911 1.00 91.25 177 GLN A CA 1
ATOM 1421 C C . GLN A 1 177 ? 18.076 2.326 -51.952 1.00 91.25 177 GLN A C 1
ATOM 1423 O O . GLN A 1 177 ? 18.080 3.554 -52.002 1.00 91.25 177 GLN A O 1
ATOM 1428 N N . ALA A 1 178 ? 18.829 1.600 -52.788 1.00 91.38 178 ALA A N 1
ATOM 1429 C CA . ALA A 1 178 ? 19.600 2.199 -53.872 1.00 91.38 178 ALA A CA 1
ATOM 1430 C C . ALA A 1 178 ? 18.667 2.791 -54.942 1.00 91.38 178 ALA A C 1
ATOM 1432 O O . ALA A 1 178 ? 17.804 2.087 -55.477 1.00 91.38 178 ALA A O 1
ATOM 1433 N N . SER A 1 179 ? 18.880 4.063 -55.289 1.00 93.12 179 SER A N 1
ATOM 1434 C CA . SER A 1 179 ? 18.125 4.750 -56.343 1.00 93.12 179 SER A CA 1
ATOM 1435 C C . SER A 1 179 ? 18.400 4.155 -57.725 1.00 93.12 179 SER A C 1
ATOM 1437 O O . SER A 1 179 ? 19.463 3.582 -57.972 1.00 93.12 179 SER A O 1
ATOM 1439 N N . GLU A 1 180 ? 17.482 4.340 -58.674 1.00 92.75 180 GLU A N 1
ATOM 1440 C CA . GLU A 1 180 ? 17.646 3.840 -60.048 1.00 92.75 180 GLU A CA 1
ATOM 1441 C C . GLU A 1 180 ? 18.930 4.335 -60.728 1.00 92.75 180 GLU A C 1
ATOM 1443 O O . GLU A 1 180 ? 19.545 3.605 -61.506 1.00 92.75 180 GLU A O 1
ATOM 1448 N N . GLY A 1 181 ? 19.373 5.560 -60.421 1.00 94.62 181 GLY A N 1
ATOM 1449 C CA . GLY A 1 181 ? 20.643 6.096 -60.916 1.00 94.62 181 GLY A CA 1
ATOM 1450 C C . GLY A 1 181 ? 21.849 5.282 -60.436 1.00 94.62 181 GLY A C 1
ATOM 1451 O O . GLY A 1 181 ? 22.723 4.944 -61.234 1.00 94.62 181 GLY A O 1
ATOM 1452 N N . VAL A 1 182 ? 21.867 4.896 -59.156 1.00 93.69 182 VAL A N 1
ATOM 1453 C CA . VAL A 1 182 ? 22.917 4.038 -58.580 1.00 93.69 182 VAL A CA 1
ATOM 1454 C C . VAL A 1 182 ? 22.870 2.642 -59.199 1.00 93.69 182 VAL A C 1
ATOM 1456 O O . VAL A 1 182 ? 23.911 2.117 -59.595 1.00 93.69 182 VAL A O 1
ATOM 1459 N N . ARG A 1 183 ? 21.669 2.068 -59.353 1.00 94.50 183 ARG A N 1
ATOM 1460 C CA . ARG A 1 183 ? 21.480 0.745 -59.972 1.00 94.50 183 ARG A CA 1
ATOM 1461 C C . ARG A 1 183 ? 22.022 0.708 -61.402 1.00 94.50 183 ARG A C 1
ATOM 1463 O O . ARG A 1 183 ? 22.769 -0.207 -61.751 1.00 94.50 183 ARG A O 1
ATOM 1470 N N . ARG A 1 184 ? 21.714 1.736 -62.205 1.00 92.81 184 ARG A N 1
ATOM 1471 C CA . ARG A 1 184 ? 22.241 1.893 -63.571 1.00 92.81 184 ARG A CA 1
ATOM 1472 C C . ARG A 1 184 ? 23.763 2.034 -63.586 1.00 92.81 184 ARG A C 1
ATOM 1474 O O . ARG A 1 184 ? 24.418 1.317 -64.336 1.00 92.81 184 ARG A O 1
ATOM 1481 N N . ALA A 1 185 ? 24.329 2.884 -62.727 1.00 92.81 185 ALA A N 1
ATOM 1482 C CA . ALA A 1 185 ? 25.779 3.080 -62.645 1.00 92.81 185 ALA A CA 1
ATOM 1483 C C . ALA A 1 185 ? 26.531 1.779 -62.316 1.00 92.81 185 ALA A C 1
ATOM 1485 O O . ALA A 1 185 ? 27.545 1.474 -62.943 1.00 92.81 185 ALA A O 1
ATOM 1486 N N . MET A 1 186 ? 26.011 0.981 -61.379 1.00 94.19 186 MET A N 1
ATOM 1487 C CA . MET A 1 186 ? 26.589 -0.322 -61.035 1.00 94.19 186 MET A CA 1
ATOM 1488 C C . MET A 1 186 ? 26.511 -1.316 -62.198 1.00 94.19 186 MET A C 1
ATOM 1490 O O . MET A 1 186 ? 27.498 -1.993 -62.489 1.00 94.19 186 MET A O 1
ATOM 1494 N N . CYS A 1 187 ? 25.374 -1.366 -62.898 1.00 90.81 187 CYS A N 1
ATOM 1495 C CA . CYS A 1 187 ? 25.206 -2.218 -64.075 1.00 90.81 187 CYS A CA 1
ATOM 1496 C C . CYS A 1 187 ? 26.230 -1.867 -65.171 1.00 90.81 187 CYS A C 1
ATOM 1498 O O . CYS A 1 187 ? 26.940 -2.743 -65.661 1.00 90.81 187 CYS A O 1
ATOM 1500 N N . SER A 1 188 ? 26.389 -0.579 -65.503 1.00 89.44 188 SER A N 1
ATOM 1501 C CA . SER A 1 188 ? 27.366 -0.109 -66.503 1.00 89.44 188 SER A CA 1
ATOM 1502 C C . SER A 1 188 ? 28.829 -0.354 -66.100 1.00 89.44 188 SER A C 1
ATOM 1504 O O . SER A 1 188 ? 29.718 -0.444 -66.955 1.00 89.44 188 SER A O 1
ATOM 1506 N N . ALA A 1 189 ? 29.093 -0.478 -64.798 1.00 87.69 189 ALA A N 1
ATOM 1507 C CA . ALA A 1 189 ? 30.411 -0.782 -64.255 1.00 87.69 189 ALA A CA 1
ATOM 1508 C C . ALA A 1 189 ? 30.753 -2.283 -64.246 1.00 87.69 189 ALA A C 1
ATOM 1510 O O . ALA A 1 189 ? 31.901 -2.631 -63.980 1.00 87.69 189 ALA A O 1
ATOM 1511 N N . GLY A 1 190 ? 29.805 -3.166 -64.579 1.00 85.00 190 GLY A N 1
ATOM 1512 C CA . GLY A 1 190 ? 30.037 -4.608 -64.723 1.00 85.00 190 GLY A CA 1
ATOM 1513 C C . GLY A 1 190 ? 29.500 -5.483 -63.585 1.00 85.00 190 GLY A C 1
ATOM 1514 O O . GLY A 1 190 ? 29.716 -6.699 -63.619 1.00 85.00 190 GLY A O 1
ATOM 1515 N N . PHE A 1 191 ? 28.778 -4.909 -62.615 1.00 89.88 191 PHE A N 1
ATOM 1516 C CA . PHE A 1 191 ? 28.050 -5.691 -61.613 1.00 89.88 191 PHE A CA 1
ATOM 1517 C C . PHE A 1 191 ? 26.825 -6.362 -62.249 1.00 89.88 191 PHE A C 1
ATOM 1519 O O . PHE A 1 191 ? 26.024 -5.706 -62.910 1.00 89.88 191 PHE A O 1
ATOM 1526 N N . THR A 1 192 ? 26.642 -7.659 -62.001 1.00 83.75 192 THR A N 1
ATOM 1527 C CA . THR A 1 192 ? 25.488 -8.457 -62.467 1.00 83.75 192 THR A CA 1
ATOM 1528 C C . THR A 1 192 ? 24.518 -8.768 -61.330 1.00 83.75 192 THR A C 1
ATOM 1530 O O . THR A 1 192 ? 24.026 -9.885 -61.204 1.00 83.75 192 THR A O 1
ATOM 1533 N N . PHE A 1 193 ? 24.280 -7.790 -60.459 1.00 90.44 193 PHE A N 1
ATOM 1534 C CA . PHE A 1 193 ? 23.403 -7.949 -59.303 1.00 90.44 193 PHE A CA 1
ATOM 1535 C C . PHE A 1 193 ? 21.924 -7.896 -59.717 1.00 90.44 193 PHE A C 1
ATOM 1537 O O . PHE A 1 193 ? 21.489 -6.923 -60.341 1.00 90.44 193 PHE A O 1
ATOM 1544 N N . LYS A 1 194 ? 21.134 -8.917 -59.355 1.00 89.62 194 LYS A N 1
ATOM 1545 C CA . LYS A 1 194 ? 19.689 -8.950 -59.625 1.00 89.62 194 LYS A CA 1
ATOM 1546 C C . LYS A 1 194 ? 18.923 -8.243 -58.507 1.00 89.62 194 LYS A C 1
ATOM 1548 O O . LYS A 1 194 ? 18.617 -8.819 -57.467 1.00 89.62 194 LYS A O 1
ATOM 1553 N N . TRP A 1 195 ? 18.550 -6.989 -58.749 1.00 89.12 195 TRP A N 1
ATOM 1554 C CA . TRP A 1 195 ? 17.817 -6.154 -57.784 1.00 89.12 195 TRP A CA 1
ATOM 1555 C C . TRP A 1 195 ? 16.447 -6.720 -57.363 1.00 89.12 195 TRP A C 1
ATOM 1557 O O . TRP A 1 195 ? 15.930 -6.341 -56.314 1.00 89.12 195 TRP A O 1
ATOM 1567 N N . SER A 1 196 ? 15.871 -7.622 -58.162 1.00 87.75 196 SER A N 1
ATOM 1568 C CA . SER A 1 196 ? 14.589 -8.300 -57.929 1.00 87.75 196 SER A CA 1
ATOM 1569 C C . SER A 1 196 ? 14.722 -9.716 -57.342 1.00 87.75 196 SER A C 1
ATOM 1571 O O . SER A 1 196 ? 13.748 -10.461 -57.338 1.00 87.75 196 SER A O 1
ATOM 1573 N N . SER A 1 197 ? 15.907 -10.116 -56.864 1.00 87.19 197 SER A N 1
ATOM 1574 C CA . SER A 1 197 ? 16.150 -11.455 -56.301 1.00 87.19 197 SER A CA 1
ATOM 1575 C C . SER A 1 197 ? 15.274 -11.715 -55.065 1.00 87.19 197 SER A C 1
ATOM 1577 O O . SER A 1 197 ? 15.548 -11.169 -53.997 1.00 87.19 197 SER A O 1
ATOM 1579 N N . MET A 1 198 ? 14.237 -12.557 -55.195 1.00 86.31 198 MET A N 1
ATOM 1580 C CA . MET A 1 198 ? 13.336 -12.921 -54.084 1.00 86.31 198 MET A CA 1
ATOM 1581 C C . MET A 1 198 ? 14.104 -13.551 -52.918 1.00 86.31 198 MET A C 1
ATOM 1583 O O . MET A 1 198 ? 13.931 -13.133 -51.782 1.00 86.31 198 MET A O 1
ATOM 1587 N N . ARG A 1 199 ? 15.070 -14.433 -53.209 1.00 88.88 199 ARG A N 1
ATOM 1588 C CA . ARG A 1 199 ? 15.956 -15.047 -52.204 1.00 88.88 199 ARG A CA 1
ATOM 1589 C C . ARG A 1 199 ? 16.644 -14.008 -51.310 1.00 88.88 199 ARG A C 1
ATOM 1591 O O . ARG A 1 199 ? 16.740 -14.201 -50.102 1.00 88.88 199 ARG A O 1
ATOM 1598 N N . LEU A 1 200 ? 17.148 -12.915 -51.893 1.00 87.88 200 LEU A N 1
ATOM 1599 C CA . LEU A 1 200 ? 17.791 -11.844 -51.123 1.00 87.88 200 LEU A CA 1
ATOM 1600 C C . LEU A 1 200 ? 16.770 -10.992 -50.357 1.00 87.88 200 LEU A C 1
ATOM 1602 O O . LEU A 1 200 ? 17.097 -10.469 -49.296 1.00 87.88 200 LEU A O 1
ATOM 1606 N N . GLN A 1 201 ? 15.542 -10.854 -50.859 1.00 88.31 201 GLN A N 1
ATOM 1607 C CA . GLN A 1 201 ? 14.466 -10.172 -50.134 1.00 88.31 201 GLN A CA 1
ATOM 1608 C C . GLN A 1 201 ? 14.016 -10.978 -48.910 1.00 88.31 201 GLN A C 1
ATOM 1610 O O . GLN A 1 201 ? 13.920 -10.407 -47.824 1.00 88.31 201 GLN A O 1
ATOM 1615 N N . ASP A 1 202 ? 13.850 -12.293 -49.049 1.00 89.00 202 ASP A N 1
ATOM 1616 C CA . ASP A 1 202 ? 13.494 -13.191 -47.945 1.00 89.00 202 ASP A CA 1
ATOM 1617 C C . ASP A 1 202 ? 14.590 -13.201 -46.873 1.00 89.00 202 ASP A C 1
ATOM 1619 O O . ASP A 1 202 ? 14.316 -13.010 -45.687 1.00 89.00 202 ASP A O 1
ATOM 1623 N N . ALA A 1 203 ? 15.859 -13.308 -47.293 1.00 87.94 203 ALA A N 1
ATOM 1624 C CA . ALA A 1 203 ? 17.003 -13.216 -46.388 1.00 87.94 203 ALA A CA 1
ATOM 1625 C C . ALA A 1 203 ? 17.049 -11.871 -45.639 1.00 87.94 203 ALA A C 1
ATOM 1627 O O . ALA A 1 203 ? 17.421 -11.819 -44.465 1.00 87.94 203 ALA A O 1
ATOM 1628 N N . LEU A 1 204 ? 16.670 -10.771 -46.303 1.00 90.25 204 LEU A N 1
ATOM 1629 C CA . LEU A 1 204 ? 16.613 -9.451 -45.680 1.00 90.25 204 LEU A CA 1
ATOM 1630 C C . LEU A 1 204 ? 15.463 -9.353 -44.668 1.00 90.25 204 LEU A C 1
ATOM 1632 O O . LEU A 1 204 ? 15.660 -8.773 -43.599 1.00 90.25 204 LEU A O 1
ATOM 1636 N N . SER A 1 205 ? 14.296 -9.927 -44.975 1.00 88.81 205 SER A N 1
ATOM 1637 C CA . SER A 1 205 ? 13.158 -9.980 -44.048 1.00 88.81 205 SER A CA 1
ATOM 1638 C C . SER A 1 205 ? 13.519 -10.757 -42.786 1.00 88.81 205 SER A C 1
ATOM 1640 O O . SER A 1 205 ? 13.440 -10.203 -41.690 1.00 88.81 205 SER A O 1
ATOM 1642 N N . ALA A 1 206 ? 14.045 -11.975 -42.946 1.00 88.31 206 ALA A N 1
ATOM 1643 C CA . ALA A 1 206 ? 14.486 -12.815 -41.835 1.00 88.31 206 ALA A CA 1
ATOM 1644 C C . ALA A 1 206 ? 15.530 -12.100 -40.959 1.00 88.31 206 ALA A C 1
ATOM 1646 O O . ALA A 1 206 ? 15.429 -12.079 -39.733 1.00 88.31 206 ALA A O 1
ATOM 1647 N N . LYS A 1 207 ? 16.501 -11.416 -41.580 1.00 87.94 207 LYS A N 1
ATOM 1648 C CA . LYS A 1 207 ? 17.502 -10.620 -40.855 1.00 87.94 207 LYS A CA 1
ATOM 1649 C C . LYS A 1 207 ? 16.884 -9.465 -40.058 1.00 87.94 207 LYS A C 1
ATOM 1651 O O . LYS A 1 207 ? 17.354 -9.145 -38.964 1.00 87.94 207 LYS A O 1
ATOM 1656 N N . ASN A 1 208 ? 15.879 -8.788 -40.607 1.00 87.06 208 ASN A N 1
ATOM 1657 C CA . ASN A 1 208 ? 15.210 -7.682 -39.922 1.00 87.06 208 ASN A CA 1
ATOM 1658 C C . ASN A 1 208 ? 14.348 -8.172 -38.750 1.00 87.06 208 ASN A C 1
ATOM 1660 O O . ASN A 1 208 ? 14.340 -7.519 -37.706 1.00 87.06 208 ASN A O 1
ATOM 1664 N N . GLU A 1 209 ? 13.682 -9.318 -38.894 1.00 87.69 209 GLU A N 1
ATOM 1665 C CA . GLU A 1 209 ? 12.938 -9.981 -37.815 1.00 87.69 209 GLU A CA 1
ATOM 1666 C C . GLU A 1 209 ? 13.863 -10.402 -36.670 1.00 87.69 209 GLU A C 1
ATOM 1668 O O . GLU A 1 209 ? 13.602 -10.064 -35.516 1.00 87.69 209 GLU A O 1
ATOM 1673 N N . GLU A 1 210 ? 14.994 -11.032 -36.990 1.00 83.31 210 GLU A N 1
ATOM 1674 C CA . GLU A 1 210 ? 16.027 -11.408 -36.021 1.00 83.31 210 GLU A CA 1
ATOM 1675 C C . GLU A 1 210 ? 16.533 -10.191 -35.231 1.00 83.31 210 GLU A C 1
ATOM 1677 O O . GLU A 1 210 ? 16.545 -10.179 -34.001 1.00 83.31 210 GLU A O 1
ATOM 1682 N N . ARG A 1 211 ? 16.875 -9.102 -35.935 1.00 80.69 211 ARG A N 1
ATOM 1683 C CA . ARG A 1 211 ? 17.313 -7.843 -35.308 1.00 80.69 211 ARG A CA 1
ATOM 1684 C C . ARG A 1 211 ? 16.260 -7.231 -34.394 1.00 80.69 211 ARG A C 1
ATOM 1686 O O . ARG A 1 211 ? 16.624 -6.572 -33.418 1.00 80.69 211 ARG A O 1
ATOM 1693 N N . LYS A 1 212 ? 14.981 -7.363 -34.746 1.00 81.88 212 LYS A N 1
ATOM 1694 C CA . LYS A 1 212 ? 13.879 -6.892 -33.908 1.00 81.88 212 LYS A CA 1
ATOM 1695 C C . LYS A 1 212 ? 13.795 -7.743 -32.642 1.00 81.88 212 LYS A C 1
ATOM 1697 O O . LYS A 1 212 ? 13.837 -7.176 -31.558 1.00 81.88 212 LYS A O 1
ATOM 1702 N N . ARG A 1 213 ? 13.807 -9.072 -32.780 1.00 81.31 213 ARG A N 1
ATOM 1703 C CA . ARG A 1 213 ? 13.766 -10.006 -31.648 1.00 81.31 213 ARG A CA 1
ATOM 1704 C C . ARG A 1 213 ? 14.905 -9.762 -30.655 1.00 81.31 213 ARG A C 1
ATOM 1706 O O . ARG A 1 213 ? 14.633 -9.533 -29.483 1.00 81.31 213 ARG A O 1
ATOM 1713 N N . CYS A 1 214 ? 16.155 -9.692 -31.122 1.00 72.75 214 CYS A N 1
ATOM 1714 C CA . CYS A 1 214 ? 17.300 -9.432 -30.241 1.00 72.75 214 CYS A CA 1
ATOM 1715 C C . CYS A 1 214 ? 17.216 -8.073 -29.526 1.00 72.75 214 CYS A C 1
ATOM 1717 O O . CYS A 1 214 ? 17.691 -7.935 -28.401 1.00 72.75 214 CYS A O 1
ATOM 1719 N N . ARG A 1 215 ? 16.645 -7.047 -30.174 1.00 73.50 215 ARG A N 1
ATOM 1720 C CA . ARG A 1 215 ? 16.438 -5.735 -29.544 1.00 73.50 215 ARG A CA 1
ATOM 1721 C C . ARG A 1 215 ? 15.405 -5.825 -28.425 1.00 73.50 215 ARG A C 1
ATOM 1723 O O . ARG A 1 215 ? 15.663 -5.314 -27.340 1.00 73.50 215 ARG A O 1
ATOM 1730 N N . ASP A 1 216 ? 14.278 -6.475 -28.694 1.00 75.50 216 ASP A N 1
ATOM 1731 C CA . ASP A 1 216 ? 13.180 -6.624 -27.738 1.00 75.50 216 ASP A CA 1
ATOM 1732 C C . ASP A 1 216 ? 13.623 -7.459 -26.519 1.00 75.50 216 ASP A C 1
ATOM 1734 O O . ASP A 1 216 ? 13.338 -7.093 -25.376 1.00 75.50 216 ASP A O 1
ATOM 1738 N N . GLU A 1 217 ? 14.390 -8.533 -26.742 1.00 74.38 217 GLU A N 1
ATOM 1739 C CA . GLU A 1 217 ? 15.011 -9.345 -25.685 1.00 74.38 217 GLU A CA 1
ATOM 1740 C C . GLU A 1 217 ? 15.978 -8.518 -24.828 1.00 74.38 217 GLU A C 1
ATOM 1742 O O . GLU A 1 217 ? 15.841 -8.489 -23.604 1.00 74.38 217 GLU A O 1
ATOM 1747 N N . PHE A 1 218 ? 16.900 -7.778 -25.455 1.00 70.31 218 PHE A N 1
ATOM 1748 C CA . PHE A 1 218 ? 17.855 -6.934 -24.735 1.00 70.31 218 PHE A CA 1
ATOM 1749 C C . PHE A 1 218 ? 17.157 -5.844 -23.909 1.00 70.31 218 PHE A C 1
ATOM 1751 O O . PHE A 1 218 ? 17.496 -5.631 -22.745 1.00 70.31 218 PHE A O 1
ATOM 1758 N N . GLU A 1 219 ? 16.156 -5.163 -24.473 1.00 71.31 219 GLU A N 1
ATOM 1759 C CA . GLU A 1 219 ? 15.372 -4.172 -23.730 1.00 71.31 219 GLU A CA 1
ATOM 1760 C C . GLU A 1 219 ? 14.630 -4.792 -22.542 1.00 71.31 219 GLU A C 1
ATOM 1762 O O . GLU A 1 219 ? 14.510 -4.158 -21.491 1.00 71.31 219 GLU A O 1
ATOM 1767 N N . THR A 1 220 ? 14.130 -6.018 -22.696 1.00 72.69 220 THR A N 1
ATOM 1768 C CA . THR A 1 220 ? 13.431 -6.746 -21.632 1.00 72.69 220 THR A CA 1
ATOM 1769 C C . THR A 1 220 ? 14.387 -7.125 -20.504 1.00 72.69 220 THR A C 1
ATOM 1771 O O . THR A 1 220 ? 14.090 -6.845 -19.342 1.00 72.69 220 THR A O 1
ATOM 1774 N N . GLU A 1 221 ? 15.553 -7.682 -20.833 1.00 72.62 221 GLU A N 1
ATOM 1775 C CA . GLU A 1 221 ? 16.588 -8.053 -19.862 1.00 72.62 221 GLU A CA 1
ATOM 1776 C C . GLU A 1 221 ? 17.094 -6.825 -19.090 1.00 72.62 221 GLU A C 1
ATOM 1778 O O . GLU A 1 221 ? 17.140 -6.835 -17.861 1.00 72.62 221 GLU A O 1
ATOM 1783 N N . GLN A 1 222 ? 17.373 -5.716 -19.783 1.00 71.12 222 GLN A N 1
ATOM 1784 C CA . GLN A 1 222 ? 17.791 -4.463 -19.143 1.00 71.12 222 GLN A CA 1
ATOM 1785 C C . GLN A 1 222 ? 16.714 -3.892 -18.212 1.00 71.12 222 GLN A C 1
ATOM 1787 O O . GLN A 1 222 ? 17.019 -3.451 -17.104 1.00 71.12 222 GLN A O 1
ATOM 1792 N N . LYS A 1 223 ? 15.437 -3.927 -18.620 1.00 70.19 223 LYS A N 1
ATOM 1793 C CA . LYS A 1 223 ? 14.318 -3.505 -17.760 1.00 70.19 223 LYS A CA 1
ATOM 1794 C C . LYS A 1 223 ? 14.173 -4.406 -16.534 1.00 70.19 223 LYS A C 1
ATOM 1796 O O . LYS A 1 223 ? 13.844 -3.895 -15.466 1.00 70.19 223 LYS A O 1
ATOM 1801 N N . ALA A 1 224 ? 14.390 -5.714 -16.671 1.00 69.94 224 ALA A N 1
ATOM 1802 C CA . ALA A 1 224 ? 14.327 -6.660 -15.560 1.00 69.94 224 ALA A CA 1
ATOM 1803 C C . ALA A 1 224 ? 15.456 -6.416 -14.549 1.00 69.94 224 ALA A C 1
ATOM 1805 O O . ALA A 1 224 ? 15.178 -6.280 -13.359 1.00 69.94 224 ALA A O 1
ATOM 1806 N N . LEU A 1 225 ? 16.695 -6.263 -15.027 1.00 72.44 225 LEU A N 1
ATOM 1807 C CA . LEU A 1 225 ? 17.850 -5.934 -14.187 1.00 72.44 225 LEU A CA 1
ATOM 1808 C C . LEU A 1 225 ? 17.646 -4.612 -13.442 1.00 72.44 225 LEU A C 1
ATOM 1810 O O . LEU A 1 225 ? 17.796 -4.571 -12.227 1.00 72.44 225 LEU A O 1
ATOM 1814 N N . PHE A 1 226 ? 17.199 -3.564 -14.140 1.00 71.69 226 PHE A N 1
ATOM 1815 C CA . PHE A 1 226 ? 16.913 -2.269 -13.519 1.00 71.69 226 PHE A CA 1
ATOM 1816 C C . PHE A 1 226 ? 15.812 -2.351 -12.448 1.00 71.69 226 PHE A C 1
ATOM 1818 O O . PHE A 1 226 ? 15.889 -1.690 -11.413 1.00 71.69 226 PHE A O 1
ATOM 1825 N N . ARG A 1 227 ? 14.759 -3.149 -12.679 1.00 68.31 227 ARG A N 1
ATOM 1826 C CA . ARG A 1 227 ? 13.693 -3.366 -11.684 1.00 68.31 227 ARG A CA 1
ATOM 1827 C C . ARG A 1 227 ? 14.217 -4.084 -10.445 1.00 68.31 227 ARG A C 1
ATOM 1829 O O . ARG A 1 227 ? 13.862 -3.686 -9.340 1.00 68.31 227 ARG A O 1
ATOM 1836 N N . GLU A 1 228 ? 15.034 -5.113 -10.635 1.00 71.19 228 GLU A N 1
ATOM 1837 C CA . GLU A 1 228 ? 15.618 -5.900 -9.549 1.00 71.19 228 GLU A CA 1
ATOM 1838 C C . GLU A 1 228 ? 16.620 -5.078 -8.725 1.00 71.19 228 GLU A C 1
ATOM 1840 O O . GLU A 1 228 ? 16.573 -5.101 -7.498 1.00 71.19 228 GLU A O 1
ATOM 1845 N N . GLU A 1 229 ? 17.463 -4.281 -9.382 1.00 76.38 229 GLU A N 1
ATOM 1846 C CA . GLU A 1 229 ? 18.381 -3.341 -8.729 1.00 76.38 229 GLU A CA 1
ATOM 1847 C C . GLU A 1 229 ? 17.611 -2.309 -7.894 1.00 76.38 229 GLU A C 1
ATOM 1849 O O . GLU A 1 229 ? 17.853 -2.168 -6.696 1.00 76.38 229 GLU A O 1
ATOM 1854 N N . ARG A 1 230 ? 16.575 -1.686 -8.473 1.00 70.56 230 ARG A N 1
ATOM 1855 C CA . ARG A 1 230 ? 15.695 -0.760 -7.743 1.00 70.56 230 ARG A CA 1
ATOM 1856 C C . ARG A 1 230 ? 14.962 -1.397 -6.569 1.00 70.56 230 ARG A C 1
ATOM 1858 O O . ARG A 1 230 ? 14.694 -0.709 -5.585 1.00 70.56 230 ARG A O 1
ATOM 1865 N N . ARG A 1 231 ? 14.571 -2.670 -6.680 1.00 70.62 231 ARG A N 1
ATOM 1866 C CA . ARG A 1 231 ? 13.927 -3.407 -5.585 1.00 70.62 231 ARG A CA 1
ATOM 1867 C C . ARG A 1 231 ? 14.893 -3.546 -4.411 1.00 70.62 231 ARG A C 1
ATOM 1869 O O . ARG A 1 231 ? 14.523 -3.187 -3.299 1.00 70.62 231 ARG A O 1
ATOM 1876 N N . ARG A 1 232 ? 16.133 -3.967 -4.680 1.00 75.12 232 ARG A N 1
ATOM 1877 C CA . ARG A 1 232 ? 17.191 -4.090 -3.665 1.00 75.12 232 ARG A CA 1
ATOM 1878 C C . ARG A 1 232 ? 17.517 -2.753 -3.003 1.00 75.12 232 ARG A C 1
ATOM 1880 O O . ARG A 1 232 ? 17.516 -2.677 -1.782 1.00 75.12 232 ARG A O 1
ATOM 1887 N N . GLU A 1 233 ? 17.693 -1.687 -3.785 1.00 76.56 233 GLU A N 1
ATOM 1888 C CA . GLU A 1 233 ? 17.917 -0.341 -3.234 1.00 76.56 233 GLU A CA 1
ATOM 1889 C C . GLU A 1 233 ? 16.767 0.110 -2.321 1.00 76.56 233 GLU A C 1
ATOM 1891 O O . GLU A 1 233 ? 16.987 0.759 -1.302 1.00 76.56 233 GLU A O 1
ATOM 1896 N N . LYS A 1 234 ? 15.518 -0.220 -2.674 1.00 74.94 234 LYS A N 1
ATOM 1897 C CA . LYS A 1 234 ? 14.342 0.129 -1.867 1.00 74.94 234 LYS A CA 1
ATOM 1898 C C . LYS A 1 234 ? 14.250 -0.692 -0.582 1.00 74.94 234 LYS A C 1
ATOM 1900 O O . LYS A 1 234 ? 13.793 -0.153 0.422 1.00 74.94 234 LYS A O 1
ATOM 1905 N N . GLU A 1 235 ? 14.664 -1.954 -0.610 1.00 73.62 235 GLU A N 1
ATOM 1906 C CA . GLU A 1 235 ? 14.765 -2.803 0.584 1.00 73.62 235 GLU A CA 1
ATOM 1907 C C . GLU A 1 235 ? 15.834 -2.289 1.551 1.00 73.62 235 GLU A C 1
ATOM 1909 O O . GLU A 1 235 ? 15.608 -2.280 2.756 1.00 73.62 235 GLU A O 1
ATOM 1914 N N . GLU A 1 236 ? 16.961 -1.809 1.028 1.00 78.50 236 GLU A N 1
ATOM 1915 C CA . GLU A 1 236 ? 18.069 -1.291 1.832 1.00 78.50 236 GLU A CA 1
ATOM 1916 C C . GLU A 1 236 ? 17.795 0.114 2.391 1.00 78.50 236 GLU A C 1
ATOM 1918 O O . GLU A 1 236 ? 17.986 0.368 3.578 1.00 78.50 236 GLU A O 1
ATOM 1923 N N . LEU A 1 237 ? 17.329 1.039 1.547 1.00 81.56 237 LEU A N 1
ATOM 1924 C CA . LEU A 1 237 ? 17.202 2.459 1.898 1.00 81.56 237 LEU A CA 1
ATOM 1925 C C . LEU A 1 237 ? 15.794 2.844 2.373 1.00 81.56 237 LEU A C 1
ATOM 1927 O O . LEU A 1 237 ? 15.592 3.921 2.935 1.00 81.56 237 LEU A O 1
ATOM 1931 N N . GLY A 1 238 ? 14.794 1.995 2.140 1.00 79.50 238 GLY A N 1
ATOM 1932 C CA . GLY A 1 238 ? 13.390 2.295 2.402 1.00 79.50 238 GLY A CA 1
ATOM 1933 C C . GLY A 1 238 ? 12.755 3.257 1.379 1.00 79.50 238 GLY A C 1
ATOM 1934 O O . GLY A 1 238 ? 13.418 3.798 0.487 1.00 79.50 238 GLY A O 1
ATOM 1935 N N . PRO A 1 239 ? 11.430 3.484 1.465 1.00 83.38 239 PRO A N 1
ATOM 1936 C CA . PRO A 1 239 ? 10.694 4.309 0.508 1.00 83.38 239 PRO A CA 1
ATOM 1937 C C . PRO A 1 239 ? 10.844 5.814 0.771 1.00 83.38 239 PRO A C 1
ATOM 1939 O O . PRO A 1 239 ? 10.910 6.275 1.911 1.00 83.38 239 PRO A O 1
ATOM 1942 N N . CYS A 1 240 ? 10.818 6.608 -0.300 1.00 89.00 240 CYS A N 1
ATOM 1943 C CA . CYS A 1 240 ? 10.764 8.064 -0.212 1.00 89.00 240 CYS A CA 1
ATOM 1944 C C . CYS A 1 240 ? 9.454 8.558 0.433 1.00 89.00 240 CYS A C 1
ATOM 1946 O O . CYS A 1 240 ? 8.360 8.250 -0.033 1.00 89.00 240 CYS A O 1
ATOM 1948 N N . MET A 1 241 ? 9.566 9.447 1.422 1.00 87.56 241 MET A N 1
ATOM 1949 C CA . MET A 1 241 ? 8.441 9.994 2.195 1.00 87.56 241 MET A CA 1
ATOM 1950 C C . MET A 1 241 ? 7.756 11.207 1.541 1.00 87.56 241 MET A C 1
ATOM 1952 O O . MET A 1 241 ? 7.074 11.973 2.222 1.00 87.56 241 MET A O 1
ATOM 1956 N N . ALA A 1 242 ? 7.927 11.433 0.233 1.00 88.00 242 ALA A N 1
ATOM 1957 C CA . ALA A 1 242 ? 7.311 12.562 -0.473 1.00 88.00 242 ALA A CA 1
ATOM 1958 C C . ALA A 1 242 ? 5.991 12.183 -1.158 1.00 88.00 242 ALA A C 1
ATOM 1960 O O . ALA A 1 242 ? 5.887 11.133 -1.795 1.00 88.00 242 ALA A O 1
ATOM 1961 N N . ARG A 1 243 ? 5.011 13.093 -1.103 1.00 85.62 243 ARG A N 1
ATOM 1962 C CA . ARG A 1 243 ? 3.788 13.016 -1.912 1.00 85.62 243 ARG A CA 1
ATOM 1963 C C . ARG A 1 243 ? 4.044 13.489 -3.347 1.00 85.62 243 ARG A C 1
ATOM 1965 O O . ARG A 1 243 ? 4.883 14.347 -3.623 1.00 85.62 243 ARG A O 1
ATOM 1972 N N . THR A 1 244 ? 3.252 12.974 -4.271 1.00 84.50 244 THR A N 1
ATOM 1973 C CA . THR A 1 244 ? 3.264 13.295 -5.699 1.00 84.50 244 THR A CA 1
ATOM 1974 C C . THR A 1 244 ? 1.916 13.873 -6.127 1.00 84.50 244 THR A C 1
ATOM 1976 O O . THR A 1 244 ? 0.903 13.698 -5.452 1.00 84.50 244 THR A O 1
ATOM 1979 N N . TRP A 1 245 ? 1.901 14.601 -7.246 1.00 81.56 245 TRP A N 1
ATOM 1980 C CA . TRP A 1 245 ? 0.705 15.307 -7.721 1.00 81.56 245 TRP A CA 1
ATOM 1981 C C . TRP A 1 245 ? -0.351 14.388 -8.337 1.00 81.56 245 TRP A C 1
ATOM 1983 O O . TRP A 1 245 ? -1.539 14.640 -8.164 1.00 81.56 245 TRP A O 1
ATOM 1993 N N . ASN A 1 246 ? 0.081 13.365 -9.084 1.00 70.38 246 ASN A N 1
ATOM 1994 C CA . ASN A 1 246 ? -0.762 12.388 -9.783 1.00 70.38 246 ASN A CA 1
ATOM 1995 C C . ASN A 1 246 ? -2.071 12.983 -10.356 1.00 70.38 246 ASN A C 1
ATOM 1997 O O . ASN A 1 246 ? -3.177 12.622 -9.956 1.00 70.38 246 ASN A O 1
ATOM 2001 N N . LYS A 1 247 ? -1.933 13.983 -11.240 1.00 68.00 247 LYS A N 1
ATOM 2002 C CA . LYS A 1 247 ? -3.048 14.699 -11.896 1.00 68.00 247 LYS A CA 1
ATOM 2003 C C . LYS A 1 247 ? -4.117 15.259 -10.930 1.00 68.00 247 LYS A C 1
ATOM 2005 O O . LYS A 1 247 ? -5.285 15.334 -11.283 1.00 68.00 247 LYS A O 1
ATOM 2010 N N . GLY A 1 248 ? -3.739 15.653 -9.716 1.00 67.94 248 GLY A N 1
ATOM 2011 C CA . GLY A 1 248 ? -4.657 16.220 -8.720 1.00 67.94 248 GLY A CA 1
ATOM 2012 C C . GLY A 1 248 ? -5.357 15.193 -7.825 1.00 67.94 248 GLY A C 1
ATOM 2013 O O . GLY A 1 248 ? -6.021 15.587 -6.869 1.00 67.94 248 GLY A O 1
ATOM 2014 N N . TRP A 1 249 ? -5.172 13.895 -8.072 1.00 64.06 249 TRP A N 1
ATOM 2015 C CA . TRP A 1 249 ? -5.564 12.811 -7.156 1.00 64.06 249 TRP A CA 1
ATOM 2016 C C . TRP A 1 249 ? -4.486 12.523 -6.122 1.00 64.06 249 TRP A C 1
ATOM 2018 O O . TRP A 1 249 ? -4.775 12.152 -4.990 1.00 64.06 249 TRP A O 1
ATOM 2028 N N . GLY A 1 250 ? -3.249 12.756 -6.548 1.00 70.81 250 GLY A N 1
ATOM 2029 C CA . GLY A 1 250 ? -2.042 12.555 -5.788 1.00 70.81 250 GLY A CA 1
ATOM 2030 C C . GLY A 1 250 ? -1.690 11.096 -5.479 1.00 70.81 250 GLY A C 1
ATOM 2031 O O . GLY A 1 250 ? -2.404 10.167 -5.857 1.00 70.81 250 GLY A O 1
ATOM 2032 N N . GLY A 1 251 ? -0.479 10.893 -4.966 1.00 77.38 251 GLY A N 1
ATOM 2033 C CA . GLY A 1 251 ? 0.094 9.567 -4.742 1.00 77.38 251 GLY A CA 1
ATOM 2034 C C . GLY A 1 251 ? 1.392 9.603 -3.942 1.00 77.38 251 GLY A C 1
ATOM 2035 O O . GLY A 1 251 ? 1.941 10.680 -3.710 1.00 77.38 251 GLY A O 1
ATOM 2036 N N . ASP A 1 252 ? 1.928 8.446 -3.579 1.00 80.19 252 ASP A N 1
ATOM 2037 C CA . ASP A 1 252 ? 3.199 8.345 -2.851 1.00 80.19 252 ASP A CA 1
ATOM 2038 C C . ASP A 1 252 ? 4.369 8.155 -3.837 1.00 80.19 252 ASP A C 1
ATOM 2040 O O . ASP A 1 252 ? 4.227 7.518 -4.883 1.00 80.19 252 ASP A O 1
ATOM 2044 N N . CYS A 1 253 ? 5.535 8.739 -3.548 1.00 84.69 253 CYS A N 1
ATOM 2045 C CA . CYS A 1 253 ? 6.721 8.543 -4.381 1.00 84.69 253 CYS A CA 1
ATOM 2046 C C . CYS A 1 253 ? 7.190 7.081 -4.318 1.00 84.69 253 CYS A C 1
ATOM 2048 O O . CYS A 1 253 ? 7.437 6.545 -3.242 1.00 84.69 253 CYS A O 1
ATOM 2050 N N . THR A 1 254 ? 7.392 6.446 -5.473 1.00 80.00 254 THR A N 1
ATOM 2051 C CA . THR A 1 254 ? 7.823 5.039 -5.550 1.00 80.00 254 THR A CA 1
ATOM 2052 C C . THR A 1 254 ? 9.344 4.854 -5.559 1.00 80.00 254 THR A C 1
ATOM 2054 O O . THR A 1 254 ? 9.814 3.729 -5.704 1.00 80.00 254 THR A O 1
ATOM 2057 N N . ASN A 1 255 ? 10.124 5.936 -5.484 1.00 82.50 255 ASN A N 1
ATOM 2058 C CA . ASN A 1 255 ? 11.589 5.870 -5.499 1.00 82.50 255 ASN A CA 1
ATOM 2059 C C . ASN A 1 255 ? 12.145 5.523 -4.103 1.00 82.50 255 ASN A C 1
ATOM 2061 O O . ASN A 1 255 ? 11.533 5.924 -3.105 1.00 82.50 255 ASN A O 1
ATOM 2065 N N . PRO A 1 256 ? 13.305 4.843 -4.020 1.00 84.50 256 PRO A N 1
ATOM 2066 C CA . PRO A 1 256 ? 14.008 4.648 -2.753 1.00 84.50 256 PRO A CA 1
ATOM 2067 C C . PRO A 1 256 ? 14.469 5.988 -2.159 1.00 84.50 256 PRO A C 1
ATOM 2069 O O . PRO A 1 256 ? 14.584 6.996 -2.875 1.00 84.50 256 PRO A O 1
ATOM 2072 N N . LYS A 1 257 ? 14.709 6.021 -0.843 1.00 89.38 257 LYS A N 1
ATOM 2073 C CA . LYS A 1 257 ? 15.363 7.158 -0.178 1.00 89.38 257 LYS A CA 1
ATOM 2074 C C . LYS A 1 257 ? 16.753 7.403 -0.776 1.00 89.38 257 LYS A C 1
ATOM 2076 O O . LYS A 1 257 ? 17.335 6.538 -1.422 1.00 89.38 257 LYS A O 1
ATOM 2081 N N . HIS A 1 258 ? 17.266 8.619 -0.612 1.00 86.69 258 HIS A N 1
ATOM 2082 C CA . HIS A 1 258 ? 18.641 8.917 -1.002 1.00 86.69 258 HIS A CA 1
ATOM 2083 C C . HIS A 1 258 ? 19.624 8.211 -0.058 1.00 86.69 258 HIS A C 1
ATOM 2085 O O . HIS A 1 258 ? 19.355 8.122 1.139 1.00 86.69 258 HIS A O 1
ATOM 2091 N N . ALA A 1 259 ? 20.771 7.769 -0.582 1.00 80.62 259 ALA A N 1
ATOM 2092 C CA . ALA A 1 259 ? 21.781 7.026 0.178 1.00 80.62 259 ALA A CA 1
ATOM 2093 C C . ALA A 1 259 ? 22.345 7.795 1.391 1.00 80.62 259 ALA A C 1
ATOM 2095 O O . ALA A 1 259 ? 22.807 7.184 2.346 1.00 80.62 259 ALA A O 1
ATOM 2096 N N . ASP A 1 260 ? 22.235 9.127 1.405 1.00 80.44 260 ASP A N 1
ATOM 2097 C CA . ASP A 1 260 ? 22.696 9.986 2.510 1.00 80.44 260 ASP A CA 1
ATOM 2098 C C . ASP A 1 260 ? 21.830 9.882 3.791 1.00 80.44 260 ASP A C 1
ATOM 2100 O O . ASP A 1 260 ? 21.939 10.719 4.685 1.00 80.44 260 ASP A O 1
ATOM 2104 N N . GLY A 1 261 ? 20.912 8.911 3.874 1.00 69.44 261 GLY A N 1
ATOM 2105 C CA . GLY A 1 261 ? 20.069 8.664 5.052 1.00 69.44 261 GLY A CA 1
ATOM 2106 C C . GLY A 1 261 ? 18.895 9.636 5.230 1.00 69.44 261 GLY A C 1
ATOM 2107 O O . GLY A 1 261 ? 18.217 9.610 6.254 1.00 69.44 261 GLY A O 1
ATOM 2108 N N . GLY A 1 262 ? 18.628 10.501 4.248 1.00 81.19 262 GLY A N 1
ATOM 2109 C CA . GLY A 1 262 ? 17.493 11.426 4.274 1.00 81.19 262 GLY A CA 1
ATOM 2110 C C . GLY A 1 262 ? 16.163 10.764 3.895 1.00 81.19 262 GLY A C 1
ATOM 2111 O O . GLY A 1 262 ? 16.115 9.817 3.120 1.00 81.19 262 GLY A O 1
ATOM 2112 N N . ASP A 1 263 ? 15.041 11.325 4.349 1.00 87.38 263 ASP A N 1
ATOM 2113 C CA . ASP A 1 263 ? 13.694 10.770 4.111 1.00 87.38 263 ASP A CA 1
ATOM 2114 C C . ASP A 1 263 ? 13.183 10.815 2.663 1.00 87.38 263 ASP A C 1
ATOM 2116 O O . ASP A 1 263 ? 12.091 10.324 2.359 1.00 87.38 263 ASP A O 1
ATOM 2120 N N . PHE A 1 264 ? 13.936 11.420 1.749 1.00 90.44 264 PHE A N 1
ATOM 2121 C CA . PHE A 1 264 ? 13.486 11.681 0.389 1.00 90.44 264 PHE A CA 1
ATOM 2122 C C . PHE A 1 264 ? 14.464 11.138 -0.642 1.00 90.44 264 PHE A C 1
ATOM 2124 O O . PHE A 1 264 ? 15.671 11.126 -0.425 1.00 90.44 264 PHE A O 1
ATOM 2131 N N . CYS A 1 265 ? 13.942 10.746 -1.804 1.00 89.56 265 CYS A N 1
ATOM 2132 C CA . CYS A 1 265 ? 14.765 10.431 -2.964 1.00 89.56 265 CYS A CA 1
ATOM 2133 C C . CYS A 1 265 ? 15.455 11.695 -3.497 1.00 89.56 265 CYS A C 1
ATOM 2135 O O . CYS A 1 265 ? 14.993 12.815 -3.254 1.00 89.56 265 CYS A O 1
ATOM 2137 N N . GLN A 1 266 ? 16.481 11.521 -4.335 1.00 87.44 266 GLN A N 1
ATOM 2138 C CA . GLN A 1 266 ? 17.277 12.623 -4.897 1.00 87.44 266 GLN A CA 1
ATOM 2139 C C . GLN A 1 266 ? 16.427 13.755 -5.499 1.00 87.44 266 GLN A C 1
ATOM 2141 O O . GLN A 1 266 ? 16.690 14.938 -5.289 1.00 87.44 266 GLN A O 1
ATOM 2146 N N . GLN A 1 267 ? 15.362 13.389 -6.219 1.00 87.25 267 GLN A N 1
ATOM 2147 C CA . GLN A 1 267 ? 14.433 14.347 -6.820 1.00 87.25 267 GLN A CA 1
ATOM 2148 C C . GLN A 1 267 ? 13.639 15.135 -5.770 1.00 87.25 267 GLN A C 1
ATOM 2150 O O . GLN A 1 267 ? 13.465 16.345 -5.900 1.00 87.25 267 GLN A O 1
ATOM 2155 N N . HIS A 1 268 ? 13.172 14.469 -4.714 1.00 90.25 268 HIS A N 1
ATOM 2156 C CA . HIS A 1 268 ? 12.281 15.070 -3.730 1.00 90.25 268 HIS A CA 1
ATOM 2157 C C . HIS A 1 268 ? 13.005 15.852 -2.640 1.00 90.25 268 HIS A C 1
ATOM 2159 O O . HIS A 1 268 ? 12.358 16.697 -2.030 1.00 90.25 268 HIS A O 1
ATOM 2165 N N . LEU A 1 269 ? 14.326 15.707 -2.476 1.00 86.81 269 LEU A N 1
ATOM 2166 C CA . LEU A 1 269 ? 15.131 16.551 -1.577 1.00 86.81 269 LEU A CA 1
ATOM 2167 C C . LEU A 1 269 ? 14.860 18.056 -1.768 1.00 86.81 269 LEU A C 1
ATOM 2169 O O . LEU A 1 269 ? 14.841 18.815 -0.800 1.00 86.81 269 LEU A O 1
ATOM 2173 N N . LYS A 1 270 ? 14.595 18.482 -3.011 1.00 83.69 270 LYS A N 1
ATOM 2174 C CA . LYS A 1 270 ? 14.391 19.896 -3.366 1.00 83.69 270 LYS A CA 1
ATOM 2175 C C . LYS A 1 270 ? 12.923 20.332 -3.398 1.00 83.69 270 LYS A C 1
ATOM 2177 O O . LYS A 1 270 ? 12.644 21.500 -3.152 1.00 83.69 270 LYS A O 1
ATOM 2182 N N . VAL A 1 271 ? 11.985 19.428 -3.700 1.00 86.56 271 VAL A N 1
ATOM 2183 C CA . VAL A 1 271 ? 10.598 19.803 -4.067 1.00 86.56 271 VAL A CA 1
ATOM 2184 C C . VAL A 1 271 ? 9.498 19.197 -3.194 1.00 86.56 271 VAL A C 1
ATOM 2186 O O . VAL A 1 271 ? 8.335 19.573 -3.364 1.00 86.56 271 VAL A O 1
ATOM 2189 N N . TRP A 1 272 ? 9.824 18.316 -2.237 1.00 85.06 272 TRP A N 1
ATOM 2190 C CA . TRP A 1 272 ? 8.826 17.598 -1.424 1.00 85.06 272 TRP A CA 1
ATOM 2191 C C . TRP A 1 272 ? 7.823 18.523 -0.718 1.00 85.06 272 TRP A C 1
ATOM 2193 O O . TRP A 1 272 ? 6.644 18.192 -0.624 1.00 85.06 272 TRP A O 1
ATOM 2203 N N . ARG A 1 273 ? 8.258 19.717 -0.282 1.00 86.88 273 ARG A N 1
ATOM 2204 C CA . ARG A 1 273 ? 7.427 20.697 0.448 1.00 86.88 273 ARG A CA 1
ATOM 2205 C C . ARG A 1 273 ? 6.192 21.153 -0.330 1.00 86.88 273 ARG A C 1
ATOM 2207 O O . ARG A 1 273 ? 5.215 21.571 0.277 1.00 86.88 273 ARG A O 1
ATOM 2214 N N . THR A 1 274 ? 6.224 21.048 -1.657 1.00 84.38 274 THR A N 1
ATOM 2215 C CA . THR A 1 274 ? 5.103 21.431 -2.526 1.00 84.38 274 THR A CA 1
ATOM 2216 C C . THR A 1 274 ? 3.883 20.547 -2.290 1.00 84.38 274 THR A C 1
ATOM 2218 O O . THR A 1 274 ? 2.756 21.035 -2.252 1.00 84.38 274 THR A O 1
ATOM 2221 N N . HIS A 1 275 ? 4.101 19.239 -2.152 1.00 83.38 275 HIS A N 1
ATOM 2222 C CA . HIS A 1 275 ? 3.029 18.259 -1.972 1.00 83.38 275 HIS A CA 1
ATOM 2223 C C . HIS A 1 275 ? 2.923 17.764 -0.533 1.00 83.38 275 HIS A C 1
ATOM 2225 O O . HIS A 1 275 ? 1.881 17.238 -0.161 1.00 83.38 275 HIS A O 1
ATOM 2231 N N . GLY A 1 276 ? 3.957 17.984 0.276 1.00 85.19 276 GLY A N 1
ATOM 2232 C CA . GLY A 1 276 ? 4.035 17.538 1.657 1.00 85.19 276 GLY A CA 1
ATOM 2233 C C . GLY A 1 276 ? 4.628 16.140 1.792 1.00 85.19 276 GLY A C 1
ATOM 2234 O O . GLY A 1 276 ? 4.860 15.423 0.811 1.00 85.19 276 GLY A O 1
ATOM 2235 N N . ARG A 1 277 ? 4.891 15.769 3.044 1.00 86.62 277 ARG A N 1
ATOM 2236 C CA . ARG A 1 277 ? 5.316 14.417 3.398 1.00 86.62 277 ARG A CA 1
ATOM 2237 C C . ARG A 1 277 ? 4.129 13.489 3.506 1.00 86.62 277 ARG A C 1
ATOM 2239 O O . ARG A 1 277 ? 3.027 13.937 3.811 1.00 86.62 277 ARG A O 1
ATOM 2246 N N . VAL A 1 278 ? 4.359 12.205 3.289 1.00 77.88 278 VAL A N 1
ATOM 2247 C CA . VAL A 1 278 ? 3.295 11.203 3.330 1.00 77.88 278 VAL A CA 1
ATOM 2248 C C . VAL A 1 278 ? 2.776 10.948 4.758 1.00 77.88 278 VAL A C 1
ATOM 2250 O O . VAL A 1 278 ? 1.597 10.660 4.933 1.00 77.88 278 VAL A O 1
ATOM 2253 N N . ASP A 1 279 ? 3.625 11.105 5.772 1.00 70.19 279 ASP A N 1
ATOM 2254 C CA . ASP A 1 279 ? 3.316 10.971 7.208 1.00 70.19 279 ASP A CA 1
ATOM 2255 C C . ASP A 1 279 ? 2.773 12.261 7.857 1.00 70.19 279 ASP A C 1
ATOM 2257 O O . ASP A 1 279 ? 2.353 12.243 9.006 1.00 70.19 279 ASP A O 1
ATOM 2261 N N . GLY A 1 280 ? 2.754 13.381 7.127 1.00 69.00 280 GLY A N 1
ATOM 2262 C CA . GLY A 1 280 ? 2.247 14.667 7.611 1.00 69.00 280 GLY A CA 1
ATOM 2263 C C . GLY A 1 280 ? 0.958 15.114 6.913 1.00 69.00 280 GLY A C 1
ATOM 2264 O O . GLY A 1 280 ? 0.597 14.570 5.860 1.00 69.00 280 GLY A O 1
ATOM 2265 N N . PRO A 1 281 ? 0.272 16.145 7.444 1.00 68.38 281 PRO A N 1
ATOM 2266 C CA . PRO A 1 281 ? -0.922 16.699 6.817 1.00 68.38 281 PRO A CA 1
ATOM 2267 C C . PRO A 1 281 ? -0.604 17.270 5.429 1.00 68.38 281 PRO A C 1
ATOM 2269 O O . PRO A 1 281 ? 0.438 17.893 5.205 1.00 68.38 281 PRO A O 1
ATOM 2272 N N . VAL A 1 282 ? -1.525 17.082 4.476 1.00 75.25 282 VAL A N 1
ATOM 2273 C CA . VAL A 1 282 ? -1.407 17.688 3.139 1.00 75.25 282 VAL A CA 1
ATOM 2274 C C . VAL A 1 282 ? -1.428 19.217 3.284 1.00 75.25 282 VAL A C 1
ATOM 2276 O O . VAL A 1 282 ? -2.403 19.730 3.846 1.00 75.25 282 VAL A O 1
ATOM 2279 N N . PRO A 1 283 ? -0.430 19.957 2.751 1.00 86.00 283 PRO A N 1
ATOM 2280 C CA . PRO A 1 283 ? -0.399 21.415 2.825 1.00 86.00 283 PRO A CA 1
ATOM 2281 C C . PRO A 1 283 ? -1.707 22.029 2.320 1.00 86.00 283 PRO A C 1
ATOM 2283 O O . PRO A 1 283 ? -2.146 21.708 1.215 1.00 86.00 283 PRO A O 1
ATOM 2286 N N . GLU A 1 284 ? -2.320 22.930 3.091 1.00 80.25 284 GLU A N 1
ATOM 2287 C CA . GLU A 1 284 ? -3.679 23.439 2.831 1.00 80.25 284 GLU A CA 1
ATOM 2288 C C . GLU A 1 284 ? -3.865 23.984 1.413 1.00 80.25 284 GLU A C 1
ATOM 2290 O O . GLU A 1 284 ? -4.828 23.636 0.728 1.00 80.25 284 GLU A O 1
ATOM 2295 N N . LYS A 1 285 ? -2.900 24.779 0.928 1.00 81.31 285 LYS A N 1
ATOM 2296 C CA . LYS A 1 285 ? -2.909 25.312 -0.444 1.00 81.31 285 LYS A CA 1
ATOM 2297 C C . LYS A 1 285 ? -2.973 24.194 -1.482 1.00 81.31 285 LYS A C 1
ATOM 2299 O O . LYS A 1 285 ? -3.728 24.293 -2.446 1.00 81.31 285 LYS A O 1
ATOM 2304 N N . LYS A 1 286 ? -2.213 23.117 -1.269 1.00 83.12 286 LYS A N 1
ATOM 2305 C CA . LYS A 1 286 ? -2.182 21.973 -2.179 1.00 83.12 286 LYS A CA 1
ATOM 2306 C C . LYS A 1 286 ? -3.438 21.116 -2.047 1.00 83.12 286 LYS A C 1
ATOM 2308 O O . LYS A 1 286 ? -3.974 20.704 -3.069 1.00 83.12 286 LYS A O 1
ATOM 2313 N N . ARG A 1 287 ? -3.962 20.922 -0.833 1.00 76.88 287 ARG A N 1
ATOM 2314 C CA . ARG A 1 287 ? -5.252 20.255 -0.586 1.00 76.88 287 ARG A CA 1
ATOM 2315 C C . ARG A 1 287 ? -6.389 20.974 -1.319 1.00 76.88 287 ARG A C 1
ATOM 2317 O O . ARG A 1 287 ? -7.163 20.332 -2.022 1.00 76.88 287 ARG A O 1
ATOM 2324 N N . ALA A 1 288 ? -6.460 22.302 -1.221 1.00 75.94 288 ALA A N 1
ATOM 2325 C CA . ALA A 1 288 ? -7.451 23.109 -1.932 1.00 75.94 288 ALA A CA 1
ATOM 2326 C C . ALA A 1 288 ? -7.300 23.002 -3.459 1.00 75.94 288 ALA A C 1
ATOM 2328 O O . ALA A 1 288 ? -8.292 22.884 -4.179 1.00 75.94 288 ALA A O 1
ATOM 2329 N N . GLU A 1 289 ? -6.061 22.993 -3.959 1.00 80.12 289 GLU A N 1
ATOM 2330 C CA . GLU A 1 289 ? -5.766 22.793 -5.378 1.00 80.12 289 GLU A CA 1
ATOM 2331 C C . GLU A 1 289 ? -6.202 21.400 -5.862 1.00 80.12 289 GLU A C 1
ATOM 2333 O O . GLU A 1 289 ? -6.867 21.296 -6.893 1.00 80.12 289 GLU A O 1
ATOM 2338 N N . MET A 1 290 ? -5.897 20.341 -5.105 1.00 77.31 290 MET A N 1
ATOM 2339 C CA . MET A 1 290 ? -6.342 18.970 -5.386 1.00 77.31 290 MET A CA 1
ATOM 2340 C C . MET A 1 290 ? -7.866 18.897 -5.433 1.00 77.31 290 MET A C 1
ATOM 2342 O O . MET A 1 290 ? -8.420 18.475 -6.443 1.00 77.31 290 MET A O 1
ATOM 2346 N N . LEU A 1 291 ? -8.555 19.406 -4.407 1.00 70.88 291 LEU A N 1
ATOM 2347 C CA . LEU A 1 291 ? -10.019 19.443 -4.359 1.00 70.88 291 LEU A CA 1
ATOM 2348 C C . LEU A 1 291 ? -10.618 20.211 -5.544 1.00 70.88 291 LEU A C 1
ATOM 2350 O O . LEU A 1 291 ? -11.642 19.803 -6.090 1.00 70.88 291 LEU A O 1
ATOM 2354 N N . LYS A 1 292 ? -9.990 21.313 -5.972 1.00 76.69 292 LYS A N 1
ATOM 2355 C CA . LYS A 1 292 ? -10.412 22.072 -7.157 1.00 76.69 292 LYS A CA 1
ATOM 2356 C C . LYS A 1 292 ? -10.294 21.230 -8.427 1.00 76.69 292 LYS A C 1
ATOM 2358 O O . LYS A 1 292 ? -11.258 21.160 -9.184 1.00 76.69 292 LYS A O 1
ATOM 2363 N N . TRP A 1 293 ? -9.144 20.600 -8.670 1.00 71.81 293 TRP A N 1
ATOM 2364 C CA . TRP A 1 293 ? -8.943 19.761 -9.856 1.00 71.81 293 TRP A CA 1
ATOM 2365 C C . TRP A 1 293 ? -9.852 18.538 -9.845 1.00 71.81 293 TRP A C 1
ATOM 2367 O O . TRP A 1 293 ? -10.504 18.269 -10.848 1.00 71.81 293 TRP A O 1
ATOM 2377 N N . GLN A 1 294 ? -9.999 17.875 -8.699 1.00 68.50 294 GLN A N 1
ATOM 2378 C CA . GLN A 1 294 ? -10.950 16.781 -8.505 1.00 68.50 294 GLN A CA 1
ATOM 2379 C C . GLN A 1 294 ? -12.381 17.229 -8.837 1.00 68.50 294 GLN A C 1
ATOM 2381 O O . GLN A 1 294 ? -13.048 16.582 -9.640 1.00 68.50 294 GLN A O 1
ATOM 2386 N N . LYS A 1 295 ? -12.837 18.387 -8.331 1.00 64.00 295 LYS A N 1
ATOM 2387 C CA . LYS A 1 295 ? -14.149 18.964 -8.685 1.00 64.00 295 LYS A CA 1
ATOM 2388 C C . LYS A 1 295 ? -14.281 19.284 -10.174 1.00 64.00 295 LYS A C 1
ATOM 2390 O O . LYS A 1 295 ? -15.345 19.053 -10.735 1.00 64.00 295 LYS A O 1
ATOM 2395 N N . ILE A 1 296 ? -13.236 19.799 -10.825 1.00 65.62 296 ILE A N 1
ATOM 2396 C CA . ILE A 1 296 ? -13.237 20.072 -12.273 1.00 65.62 296 ILE A CA 1
ATOM 2397 C C . ILE A 1 296 ? -13.347 18.768 -13.071 1.00 65.62 296 ILE A C 1
ATOM 2399 O O . ILE A 1 296 ? -14.117 18.703 -14.028 1.00 65.62 296 ILE A O 1
ATOM 2403 N N . HIS A 1 297 ? -12.600 17.734 -12.682 1.00 60.50 297 HIS A N 1
ATOM 2404 C CA . HIS A 1 297 ? -12.656 16.418 -13.315 1.00 60.50 297 HIS A CA 1
ATOM 2405 C C . HIS A 1 297 ? -14.046 15.786 -13.161 1.00 60.50 297 HIS A C 1
ATOM 2407 O O . HIS A 1 297 ? -14.599 15.277 -14.132 1.00 60.50 297 HIS A O 1
ATOM 2413 N N . VAL A 1 298 ? -14.655 15.911 -11.980 1.00 54.38 298 VAL A N 1
ATOM 2414 C CA . VAL A 1 298 ? -16.003 15.402 -11.680 1.00 54.38 298 VAL A CA 1
ATOM 2415 C C . VAL A 1 298 ? -17.092 16.204 -12.408 1.00 54.38 298 VAL A C 1
ATOM 2417 O O . VAL A 1 298 ? -17.958 15.625 -13.059 1.00 54.38 298 VAL A O 1
ATOM 2420 N N . GLY A 1 299 ? -17.036 17.539 -12.355 1.00 48.62 299 GLY A N 1
ATOM 2421 C CA . GLY A 1 299 ? -18.054 18.443 -12.904 1.00 48.62 299 GLY A CA 1
ATOM 2422 C C . GLY A 1 299 ? -18.146 18.460 -14.432 1.00 48.62 299 GLY A C 1
ATOM 2423 O O . GLY A 1 299 ? -19.175 18.846 -14.976 1.00 48.62 299 GLY A O 1
ATOM 2424 N N . LYS A 1 300 ? -17.112 17.996 -15.143 1.00 53.62 300 LYS A N 1
ATOM 2425 C CA . LYS A 1 300 ? -17.132 17.832 -16.608 1.00 53.62 300 LYS A CA 1
ATOM 2426 C C . LYS A 1 300 ? -17.849 16.560 -17.088 1.00 53.62 300 LYS A C 1
ATOM 2428 O O . LYS A 1 300 ? -17.766 16.241 -18.270 1.00 53.62 300 LYS A O 1
ATOM 2433 N N . GLY A 1 301 ? -18.516 15.807 -16.208 1.00 44.03 301 GLY A N 1
ATOM 2434 C CA . GLY A 1 301 ? -19.219 14.579 -16.598 1.00 44.03 301 GLY A CA 1
ATOM 2435 C C . GLY A 1 301 ? -18.280 13.456 -17.055 1.00 44.03 301 GLY A C 1
ATOM 2436 O O . GLY A 1 301 ? -18.700 12.544 -17.763 1.00 44.03 301 GLY A O 1
ATOM 2437 N N . MET A 1 302 ? -17.007 13.479 -16.642 1.00 45.91 302 MET A N 1
ATOM 2438 C CA . MET A 1 302 ? -16.021 12.447 -16.980 1.00 45.91 302 MET A CA 1
ATOM 2439 C C . MET A 1 302 ? -16.257 11.123 -16.234 1.00 45.91 302 MET A C 1
ATOM 2441 O O . MET A 1 302 ? -15.313 10.375 -16.071 1.00 45.91 302 MET A O 1
ATOM 2445 N N . GLN A 1 303 ? -17.469 10.755 -15.806 1.00 43.19 303 GLN A N 1
ATOM 2446 C CA . GLN A 1 303 ? -17.715 9.397 -15.286 1.00 43.19 303 GLN A CA 1
ATOM 2447 C C . GLN A 1 303 ? -17.389 8.332 -16.351 1.00 43.19 303 GLN A C 1
ATOM 2449 O O . GLN A 1 303 ? -16.750 7.330 -16.048 1.00 43.19 303 GLN A O 1
ATOM 2454 N N . ALA A 1 304 ? -17.723 8.602 -17.619 1.00 39.72 304 ALA A N 1
ATOM 2455 C CA . ALA A 1 304 ? -17.394 7.737 -18.755 1.00 39.72 304 ALA A CA 1
ATOM 2456 C C . ALA A 1 304 ? -15.907 7.797 -19.172 1.00 39.72 304 ALA A C 1
ATOM 2458 O O . ALA A 1 304 ? -15.365 6.810 -19.661 1.00 39.72 304 ALA A O 1
ATOM 2459 N N . LEU A 1 305 ? -15.233 8.934 -18.959 1.00 41.00 305 LEU A N 1
ATOM 2460 C CA . LEU A 1 305 ? -13.797 9.106 -19.229 1.00 41.00 305 LEU A CA 1
ATOM 2461 C C . LEU A 1 305 ? -12.927 8.557 -18.091 1.00 41.00 305 LEU A C 1
ATOM 2463 O O . LEU A 1 305 ? -11.892 7.980 -18.379 1.00 41.00 305 LEU A O 1
ATOM 2467 N N . LEU A 1 306 ? -13.369 8.651 -16.831 1.00 46.31 306 LEU A N 1
ATOM 2468 C CA . LEU A 1 306 ? -12.774 7.945 -15.700 1.00 46.31 306 LEU A CA 1
ATOM 2469 C C . LEU A 1 306 ? -12.927 6.443 -15.896 1.00 46.31 306 LEU A C 1
ATOM 2471 O O . LEU A 1 306 ? -11.933 5.761 -15.812 1.00 46.31 306 LEU A O 1
ATOM 2475 N N . LEU A 1 307 ? -14.105 5.904 -16.221 1.00 46.19 307 LEU A N 1
ATOM 2476 C CA . LEU A 1 307 ? -14.234 4.460 -16.481 1.00 46.19 307 LEU A CA 1
ATOM 2477 C C . LEU A 1 307 ? -13.338 3.989 -17.643 1.00 46.19 307 LEU A C 1
ATOM 2479 O O . LEU A 1 307 ? -12.746 2.918 -17.557 1.00 46.19 307 LEU A O 1
ATOM 2483 N N . ARG A 1 308 ? -13.166 4.811 -18.687 1.00 47.41 308 ARG A N 1
ATOM 2484 C CA . ARG A 1 308 ? -12.265 4.517 -19.810 1.00 47.41 308 ARG A CA 1
ATOM 2485 C C . ARG A 1 308 ? -10.777 4.634 -19.435 1.00 47.41 308 ARG A C 1
ATOM 2487 O O . ARG A 1 308 ? -10.029 3.708 -19.710 1.00 47.41 308 ARG A O 1
ATOM 2494 N N . GLU A 1 309 ? -10.346 5.692 -18.750 1.00 50.75 309 GLU A N 1
ATOM 2495 C CA . GLU A 1 309 ? -8.955 5.859 -18.280 1.00 50.75 309 GLU A CA 1
ATOM 2496 C C . GLU A 1 309 ? -8.604 4.908 -17.116 1.00 50.75 309 GLU A C 1
ATOM 2498 O O . GLU A 1 309 ? -7.462 4.481 -16.994 1.00 50.75 309 GLU A O 1
ATOM 2503 N N . LEU A 1 310 ? -9.574 4.521 -16.280 1.00 53.22 310 LEU A N 1
ATOM 2504 C CA . LEU A 1 310 ? -9.423 3.517 -15.219 1.00 53.22 310 LEU A CA 1
ATOM 2505 C C . LEU A 1 310 ? -9.329 2.101 -15.790 1.00 53.22 310 LEU A C 1
ATOM 2507 O O . LEU A 1 310 ? -8.596 1.287 -15.238 1.00 53.22 310 LEU A O 1
ATOM 2511 N N . SER A 1 311 ? -10.010 1.816 -16.908 1.00 55.12 311 SER A N 1
ATOM 2512 C CA . SER A 1 311 ? -9.820 0.557 -17.642 1.00 55.12 311 SER A CA 1
ATOM 2513 C C . SER A 1 311 ? -8.424 0.439 -18.271 1.00 55.12 311 SER A C 1
ATOM 2515 O O . SER A 1 311 ? -7.963 -0.671 -18.527 1.00 55.12 311 SER A O 1
ATOM 2517 N N . GLU A 1 312 ? -7.736 1.570 -18.473 1.00 61.47 312 GLU A N 1
ATOM 2518 C CA . GLU A 1 312 ? -6.346 1.633 -18.945 1.00 61.47 312 GLU A CA 1
ATOM 2519 C C . GLU A 1 312 ? -5.317 1.572 -17.802 1.00 61.47 312 GLU A C 1
ATOM 2521 O O . GLU A 1 312 ? -4.139 1.316 -18.062 1.00 61.47 312 GLU A O 1
ATOM 2526 N N . LEU A 1 313 ? -5.726 1.782 -16.542 1.00 66.50 313 LEU A N 1
ATOM 2527 C CA . LEU A 1 313 ? -4.823 1.624 -15.405 1.00 66.50 313 LEU A CA 1
ATOM 2528 C C . LEU A 1 313 ? -4.503 0.148 -15.187 1.00 66.50 313 LEU A C 1
ATOM 2530 O O . LEU A 1 313 ? -5.391 -0.710 -15.141 1.00 66.50 313 LEU A O 1
ATOM 2534 N N . SER A 1 314 ? -3.223 -0.144 -14.959 1.00 78.88 314 SER A N 1
ATOM 2535 C CA . SER A 1 314 ? -2.857 -1.456 -14.440 1.00 78.88 314 SER A CA 1
ATOM 2536 C C . SER A 1 314 ? -3.453 -1.647 -13.035 1.00 78.88 314 SER A C 1
ATOM 2538 O O . SER A 1 314 ? -3.639 -0.665 -12.303 1.00 78.88 314 SER A O 1
ATOM 2540 N N . PRO A 1 315 ? -3.719 -2.893 -12.604 1.00 84.44 315 PRO A N 1
ATOM 2541 C CA . PRO A 1 315 ? -4.1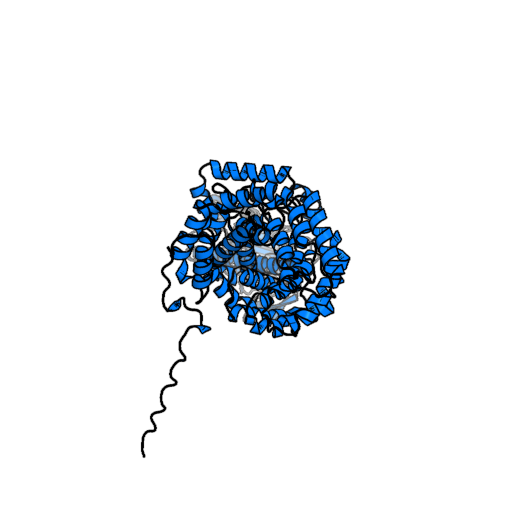92 -3.164 -11.248 1.00 84.44 315 PRO A CA 1
ATOM 2542 C C . PRO A 1 315 ? -3.325 -2.508 -10.163 1.00 84.44 315 PRO A C 1
ATOM 2544 O O . PRO A 1 315 ? -3.862 -1.888 -9.251 1.00 84.44 315 PRO A O 1
ATOM 2547 N N . SER A 1 316 ? -1.997 -2.539 -10.309 1.00 82.00 316 SER A N 1
ATOM 2548 C CA . SER A 1 316 ? -1.057 -1.875 -9.394 1.00 82.00 316 SER A CA 1
ATOM 2549 C C . SER A 1 316 ? -1.269 -0.362 -9.312 1.00 82.00 316 SER A C 1
ATOM 2551 O O . SER A 1 316 ? -1.254 0.218 -8.228 1.00 82.00 316 SER A O 1
ATOM 2553 N N . GLN A 1 317 ? -1.506 0.302 -10.449 1.00 78.62 317 GLN A N 1
ATOM 2554 C CA . GLN A 1 317 ? -1.780 1.742 -10.470 1.00 78.62 317 GLN A CA 1
ATOM 2555 C C . GLN A 1 317 ? -3.114 2.061 -9.793 1.00 78.62 317 GLN A C 1
ATOM 2557 O O . GLN A 1 317 ? -3.186 2.995 -8.996 1.00 78.62 317 GLN A O 1
ATOM 2562 N N . ALA A 1 318 ? -4.153 1.273 -10.074 1.00 84.06 318 ALA A N 1
ATOM 2563 C CA . ALA A 1 318 ? -5.463 1.431 -9.453 1.00 84.06 318 ALA A CA 1
ATOM 2564 C C . ALA A 1 318 ? -5.398 1.241 -7.926 1.00 84.06 318 ALA A C 1
ATOM 2566 O O . ALA A 1 318 ? -5.945 2.059 -7.184 1.00 84.06 318 ALA A O 1
ATOM 2567 N N . ILE A 1 319 ? -4.672 0.221 -7.455 1.00 88.38 319 ILE A N 1
ATOM 2568 C CA . ILE A 1 319 ? -4.422 -0.027 -6.028 1.00 88.38 319 ILE A CA 1
ATOM 2569 C C . ILE A 1 319 ? -3.656 1.139 -5.400 1.00 88.38 319 ILE A C 1
ATOM 2571 O O . ILE A 1 319 ? -4.067 1.640 -4.355 1.00 88.38 319 ILE A O 1
ATOM 2575 N N . GLY A 1 320 ? -2.588 1.615 -6.048 1.00 82.38 320 GLY A N 1
ATOM 2576 C CA . GLY A 1 320 ? -1.796 2.744 -5.562 1.00 82.38 320 GLY A CA 1
ATOM 2577 C C . GLY A 1 320 ? -2.626 4.019 -5.397 1.00 82.38 320 GLY A C 1
ATOM 2578 O O . GLY A 1 320 ? -2.552 4.670 -4.357 1.00 82.38 320 GLY A O 1
ATOM 2579 N N . VAL A 1 321 ? -3.477 4.341 -6.378 1.00 77.69 321 VAL A N 1
ATOM 2580 C CA . VAL A 1 321 ? -4.404 5.482 -6.292 1.00 77.69 321 VAL A CA 1
ATOM 2581 C C . VAL A 1 321 ? -5.384 5.301 -5.136 1.00 77.69 321 VAL A C 1
ATOM 2583 O O . VAL A 1 321 ? -5.542 6.211 -4.324 1.00 77.69 321 VAL A O 1
ATOM 2586 N N . LEU A 1 322 ? -6.020 4.131 -5.032 1.00 85.31 322 LEU A N 1
ATOM 2587 C CA . LEU A 1 322 ? -6.991 3.838 -3.977 1.00 85.31 322 LEU A CA 1
ATOM 2588 C C . LEU A 1 322 ? -6.346 3.974 -2.587 1.00 85.31 322 LEU A C 1
ATOM 2590 O O . LEU A 1 322 ? -6.886 4.668 -1.725 1.00 85.31 322 LEU A O 1
ATOM 2594 N N . HIS A 1 323 ? -5.166 3.381 -2.392 1.00 84.88 323 HIS A N 1
ATOM 2595 C CA . HIS A 1 323 ? -4.410 3.463 -1.145 1.00 84.88 323 HIS A CA 1
ATOM 2596 C C . HIS A 1 323 ? -4.032 4.903 -0.788 1.00 84.88 323 HIS A C 1
ATOM 2598 O O . HIS A 1 323 ? -4.248 5.320 0.350 1.00 84.88 323 HIS A O 1
ATOM 2604 N N . SER A 1 324 ? -3.546 5.695 -1.748 1.00 80.06 324 SER A N 1
ATOM 2605 C CA . SER A 1 324 ? -3.224 7.102 -1.501 1.00 80.06 324 SER A CA 1
ATOM 2606 C C . SER A 1 324 ? -4.459 7.916 -1.112 1.00 80.06 324 SER A C 1
ATOM 2608 O O . SER A 1 324 ? -4.416 8.609 -0.104 1.00 80.06 324 SER A O 1
ATOM 2610 N N . LEU A 1 325 ? -5.591 7.788 -1.812 1.00 76.81 325 LEU A N 1
ATOM 2611 C CA . LEU A 1 325 ? -6.814 8.530 -1.462 1.00 76.81 325 LEU A CA 1
ATOM 2612 C C . LEU A 1 325 ? -7.286 8.256 -0.027 1.00 76.81 325 LEU A C 1
ATOM 2614 O O . LEU A 1 325 ? -7.702 9.179 0.677 1.00 76.81 325 LEU A O 1
ATOM 2618 N N . VAL A 1 326 ? -7.184 7.000 0.412 1.00 80.00 326 VAL A N 1
ATOM 2619 C CA . VAL A 1 326 ? -7.533 6.585 1.775 1.00 80.00 326 VAL A CA 1
ATOM 2620 C C . VAL A 1 326 ? -6.524 7.112 2.790 1.00 80.00 326 VAL A C 1
ATOM 2622 O O . VAL A 1 326 ? -6.914 7.741 3.770 1.00 80.00 326 VAL A O 1
ATOM 2625 N N . ARG A 1 327 ? -5.224 6.909 2.547 1.00 77.69 327 ARG A N 1
ATOM 2626 C CA . ARG A 1 327 ? -4.140 7.351 3.441 1.00 77.69 327 ARG A CA 1
ATOM 2627 C C . ARG A 1 327 ? -4.125 8.867 3.639 1.00 77.69 327 ARG A C 1
ATOM 2629 O O . ARG A 1 327 ? -3.575 9.371 4.609 1.00 77.69 327 ARG A O 1
ATOM 2636 N N . TRP A 1 328 ? -4.683 9.606 2.690 1.00 69.88 328 TRP A N 1
ATOM 2637 C CA . TRP A 1 328 ? -4.732 11.062 2.706 1.00 69.88 328 TRP A CA 1
ATOM 2638 C C . TRP A 1 328 ? -6.001 11.616 3.352 1.00 69.88 328 TRP A C 1
ATOM 2640 O O . TRP A 1 328 ? -6.211 12.830 3.315 1.00 69.88 328 TRP A O 1
ATOM 2650 N N . GLU A 1 329 ? -6.847 10.737 3.898 1.00 69.00 329 GLU A N 1
ATOM 26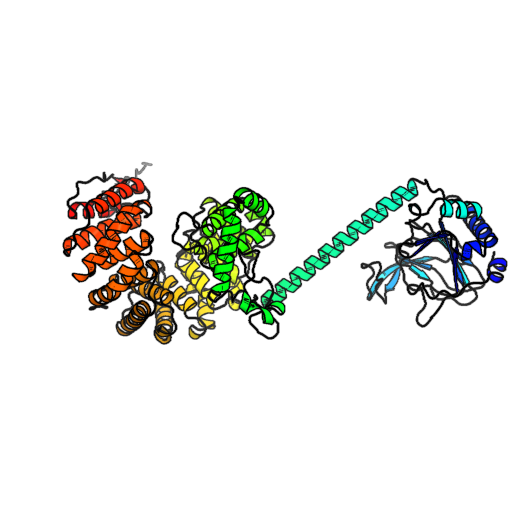51 C CA . GLU A 1 329 ? -8.106 11.093 4.557 1.00 69.00 329 GLU A CA 1
ATOM 2652 C C . GLU A 1 329 ? -9.046 11.881 3.630 1.00 69.00 329 GLU A C 1
ATOM 2654 O O . GLU A 1 329 ? -9.856 12.700 4.058 1.00 69.00 329 GLU A O 1
ATOM 2659 N N . LEU A 1 330 ? -8.941 11.654 2.313 1.00 66.44 330 LEU A N 1
ATOM 2660 C CA . LEU A 1 330 ? -9.907 12.188 1.346 1.00 66.44 330 LEU A CA 1
ATOM 2661 C C . LEU A 1 330 ? -11.195 11.352 1.338 1.00 66.44 330 LEU A C 1
ATOM 2663 O O . LEU A 1 330 ? -12.262 11.824 0.934 1.00 66.44 330 LEU A O 1
ATOM 2667 N N . VAL A 1 331 ? -11.097 10.117 1.833 1.00 67.38 331 VAL A N 1
ATOM 2668 C CA . VAL A 1 331 ? -12.218 9.227 2.121 1.00 67.38 331 VAL A CA 1
ATOM 2669 C C . VAL A 1 331 ? -12.359 9.120 3.634 1.00 67.38 331 VAL A C 1
ATOM 2671 O O . VAL A 1 331 ? -11.683 8.322 4.277 1.00 67.38 331 VAL A O 1
ATOM 2674 N N . ASN A 1 332 ? -13.236 9.936 4.213 1.00 53.72 332 ASN A N 1
ATOM 2675 C CA . ASN A 1 332 ? -13.577 9.798 5.624 1.00 53.72 332 ASN A CA 1
ATOM 2676 C C . ASN A 1 332 ? -14.497 8.595 5.839 1.00 53.72 332 ASN A C 1
ATOM 2678 O O . ASN A 1 332 ? -15.321 8.254 4.989 1.00 53.72 332 ASN A O 1
ATOM 2682 N N . SER A 1 333 ? -14.406 7.995 7.030 1.00 48.53 333 SER A N 1
ATOM 2683 C CA . SER A 1 333 ? -15.264 6.887 7.475 1.00 48.53 333 SER A CA 1
ATOM 2684 C C . SER A 1 333 ? -16.761 7.217 7.526 1.00 48.53 333 SER A C 1
ATOM 2686 O O . SER A 1 333 ? -17.576 6.347 7.829 1.00 48.53 333 SER A O 1
ATOM 2688 N N . GLU A 1 334 ? -17.117 8.473 7.282 1.00 50.53 334 GLU A N 1
ATOM 2689 C CA . GLU A 1 334 ? -18.474 8.986 7.287 1.00 50.53 334 GLU A CA 1
ATOM 2690 C C . GLU A 1 334 ? -18.894 9.192 5.832 1.00 50.53 334 GLU A C 1
ATOM 2692 O O . GLU A 1 334 ? -18.487 10.140 5.161 1.00 50.53 334 GLU A O 1
ATOM 2697 N N . ARG A 1 335 ? -19.668 8.244 5.298 1.00 44.56 335 ARG A N 1
ATOM 2698 C CA . ARG A 1 335 ? -20.202 8.326 3.938 1.00 44.56 335 ARG A CA 1
ATOM 2699 C C . ARG A 1 335 ? -21.092 9.566 3.827 1.00 44.56 335 ARG A C 1
ATOM 2701 O O . ARG A 1 335 ? -22.258 9.531 4.209 1.00 44.56 335 ARG A O 1
ATOM 2708 N N . HIS A 1 336 ? -20.562 10.654 3.285 1.00 46.16 336 HIS A N 1
ATOM 2709 C CA . HIS A 1 336 ? -21.368 11.786 2.849 1.00 46.16 336 HIS A CA 1
ATOM 2710 C C . HIS A 1 336 ? -21.745 11.570 1.383 1.00 46.16 336 HIS A C 1
ATOM 2712 O O . HIS A 1 336 ? -20.874 11.393 0.529 1.00 46.16 336 HIS A O 1
ATOM 2718 N N . GLN A 1 337 ? -23.046 11.562 1.078 1.00 44.97 337 GLN A N 1
ATOM 2719 C CA . GLN A 1 337 ? -23.504 11.654 -0.309 1.00 44.97 337 GLN A CA 1
ATOM 2720 C C . GLN A 1 337 ? -22.860 12.892 -0.961 1.00 44.97 337 GLN A C 1
ATOM 2722 O O . GLN A 1 337 ? -22.916 13.982 -0.394 1.00 44.97 337 GLN A O 1
ATOM 2727 N N . GLY A 1 338 ? -22.220 12.710 -2.122 1.00 52.53 338 GLY A N 1
ATOM 2728 C CA . GLY A 1 338 ? -21.545 13.781 -2.867 1.00 52.53 338 GLY A CA 1
ATOM 2729 C C . GLY A 1 338 ? -20.028 13.911 -2.652 1.00 52.53 338 GLY A C 1
ATOM 2730 O O . GLY A 1 338 ? -19.438 14.855 -3.179 1.00 52.53 338 GLY A O 1
ATOM 2731 N N . ASN A 1 339 ? -19.372 12.998 -1.917 1.00 66.00 339 ASN A N 1
ATOM 2732 C CA . ASN A 1 339 ? -17.904 12.948 -1.871 1.00 66.00 339 ASN A CA 1
ATOM 2733 C C . ASN A 1 339 ? -17.339 12.171 -3.075 1.00 66.00 339 ASN A C 1
ATOM 2735 O O . ASN A 1 339 ? -17.276 10.942 -3.072 1.00 66.00 339 ASN A O 1
ATOM 2739 N N . ALA A 1 340 ? -16.846 12.909 -4.068 1.00 65.81 340 ALA A N 1
ATOM 2740 C CA . ALA A 1 340 ? -16.261 12.345 -5.280 1.00 65.81 340 ALA A CA 1
ATOM 2741 C C . ALA A 1 340 ? -15.063 11.404 -5.044 1.00 65.81 340 ALA A C 1
ATOM 2743 O O . ALA A 1 340 ? -14.867 10.473 -5.824 1.00 65.81 340 ALA A O 1
ATOM 2744 N N . ALA A 1 341 ? -14.264 11.615 -3.991 1.00 67.88 341 ALA A N 1
ATOM 2745 C CA . ALA A 1 341 ? -13.145 10.726 -3.671 1.00 67.88 341 ALA A CA 1
ATOM 2746 C C . ALA A 1 341 ? -13.643 9.359 -3.177 1.00 67.88 341 ALA A C 1
ATOM 2748 O O . ALA A 1 341 ? -13.103 8.325 -3.565 1.00 67.88 341 ALA A O 1
ATOM 2749 N N . ALA A 1 342 ? -14.721 9.346 -2.385 1.00 72.38 342 ALA A N 1
ATOM 2750 C CA . ALA A 1 342 ? -15.358 8.108 -1.951 1.00 72.38 342 ALA A CA 1
ATOM 2751 C C . ALA A 1 342 ? -15.958 7.349 -3.148 1.00 72.38 342 ALA A C 1
ATOM 2753 O O . ALA A 1 342 ? -15.717 6.150 -3.292 1.00 72.38 342 ALA A O 1
ATOM 2754 N N . ASP A 1 343 ? -16.671 8.042 -4.041 1.00 74.19 343 ASP A N 1
ATOM 2755 C CA . ASP A 1 343 ? -17.250 7.435 -5.248 1.00 74.19 343 ASP A CA 1
ATOM 2756 C C . ASP A 1 343 ? -16.173 6.845 -6.176 1.00 74.19 343 ASP A C 1
ATOM 2758 O O . ASP A 1 343 ? -16.358 5.763 -6.748 1.00 74.19 343 ASP A O 1
ATOM 2762 N N . LEU A 1 344 ? -15.016 7.510 -6.283 1.00 76.06 344 LEU A N 1
ATOM 2763 C CA . LEU A 1 344 ? -13.868 6.987 -7.018 1.00 76.06 344 LEU A CA 1
ATOM 2764 C C . LEU A 1 344 ? -13.310 5.715 -6.373 1.00 76.06 344 LEU A C 1
ATOM 2766 O O . LEU A 1 344 ? -13.122 4.724 -7.073 1.00 76.06 344 LEU A O 1
ATOM 2770 N N . CYS A 1 345 ? -13.076 5.705 -5.059 1.00 80.69 345 CYS A N 1
ATOM 2771 C CA . CYS A 1 345 ? -12.582 4.516 -4.363 1.00 80.69 345 CYS A CA 1
ATOM 2772 C C . CYS A 1 345 ? -13.509 3.306 -4.548 1.00 80.69 345 CYS A C 1
ATOM 2774 O O . CYS A 1 345 ? -13.028 2.201 -4.791 1.00 80.69 345 CYS A O 1
ATOM 2776 N N . TRP A 1 346 ? -14.830 3.509 -4.517 1.00 82.88 346 TRP A N 1
ATOM 2777 C CA . TRP A 1 346 ? -15.800 2.449 -4.811 1.00 82.88 346 TRP A CA 1
ATOM 2778 C C . TRP A 1 346 ? -15.758 1.984 -6.269 1.00 82.88 346 TRP A C 1
ATOM 2780 O O . TRP A 1 346 ? -15.900 0.790 -6.534 1.00 82.88 346 TRP A O 1
ATOM 2790 N N . SER A 1 347 ? -15.550 2.902 -7.213 1.00 82.12 347 SER A N 1
ATOM 2791 C CA . SER A 1 347 ? -15.418 2.567 -8.636 1.00 82.12 347 SER A CA 1
ATOM 2792 C C . SER A 1 347 ? -14.136 1.774 -8.908 1.00 82.12 347 SER A C 1
ATOM 2794 O O . SER A 1 347 ? -14.186 0.748 -9.578 1.00 82.12 347 SER A O 1
ATOM 2796 N N . LEU A 1 348 ? -13.012 2.188 -8.314 1.00 84.25 348 LEU A N 1
ATOM 2797 C CA . LEU A 1 348 ? -11.735 1.472 -8.368 1.00 84.25 348 LEU A CA 1
ATOM 2798 C C . LEU A 1 348 ? -11.840 0.073 -7.754 1.00 84.25 348 LEU A C 1
ATOM 2800 O O . LEU A 1 348 ? -11.379 -0.892 -8.356 1.00 84.25 348 LEU A O 1
ATOM 2804 N N . ALA A 1 349 ? -12.483 -0.056 -6.589 1.00 88.19 349 ALA A N 1
ATOM 2805 C CA . ALA A 1 349 ? -12.700 -1.353 -5.950 1.00 88.19 349 ALA A CA 1
ATOM 2806 C C . ALA A 1 349 ? -13.497 -2.309 -6.858 1.00 88.19 349 ALA A C 1
ATOM 2808 O O . ALA A 1 349 ? -13.128 -3.471 -7.004 1.00 88.19 349 ALA A O 1
ATOM 2809 N N . ARG A 1 350 ? -14.548 -1.814 -7.525 1.00 86.94 350 ARG A N 1
ATOM 2810 C CA . ARG A 1 350 ? -15.324 -2.611 -8.490 1.00 86.94 350 ARG A CA 1
ATOM 2811 C C . ARG A 1 350 ? -14.497 -3.032 -9.704 1.00 86.94 350 ARG A C 1
ATOM 2813 O O . ARG A 1 350 ? -14.625 -4.169 -10.138 1.00 86.94 350 ARG A O 1
ATOM 2820 N N . GLU A 1 351 ? -13.651 -2.146 -10.222 1.00 84.94 351 GLU A N 1
ATOM 2821 C CA . GLU A 1 351 ? -12.815 -2.414 -11.402 1.00 84.94 351 GLU A CA 1
ATOM 2822 C C . GLU A 1 351 ? -11.674 -3.407 -11.124 1.00 84.94 351 GLU A C 1
ATOM 2824 O O . GLU A 1 351 ? -11.222 -4.117 -12.024 1.00 84.94 351 GLU A O 1
ATOM 2829 N N . LEU A 1 352 ? -11.201 -3.467 -9.876 1.00 89.94 352 LEU A N 1
ATOM 2830 C CA . LEU A 1 352 ? -10.175 -4.418 -9.438 1.00 89.94 352 LEU A CA 1
ATOM 2831 C C . LEU A 1 352 ? -10.703 -5.852 -9.306 1.00 89.94 352 LEU A C 1
ATOM 2833 O O . LEU A 1 352 ? -9.914 -6.798 -9.384 1.00 89.94 352 LEU A O 1
ATOM 2837 N N . LYS A 1 353 ? -12.019 -6.025 -9.136 1.00 90.06 353 LYS A N 1
ATOM 2838 C CA . LYS A 1 353 ? -12.652 -7.344 -9.055 1.00 90.06 353 LYS A CA 1
ATOM 2839 C C . LYS A 1 353 ? -12.383 -8.141 -10.339 1.00 90.06 353 LYS A C 1
ATOM 2841 O O . LYS A 1 353 ? -12.602 -7.664 -11.449 1.00 90.06 353 LYS A O 1
ATOM 2846 N N . GLY A 1 354 ? -11.927 -9.376 -10.183 1.00 89.44 354 GLY A N 1
ATOM 2847 C CA . GLY A 1 354 ? -11.560 -10.294 -11.259 1.00 89.44 354 GLY A CA 1
ATOM 2848 C C . GLY A 1 354 ? -10.147 -10.091 -11.813 1.00 89.44 354 GLY A C 1
ATOM 2849 O O . GLY A 1 354 ? -9.740 -10.842 -12.700 1.00 89.44 354 GLY A O 1
ATOM 2850 N N . LYS A 1 355 ? -9.387 -9.103 -11.316 1.00 90.62 355 LYS A N 1
ATOM 2851 C CA . LYS A 1 355 ? -8.033 -8.779 -11.801 1.00 90.62 355 LYS A CA 1
ATOM 2852 C C . LYS A 1 355 ? -6.927 -9.092 -10.788 1.00 90.62 355 LYS A C 1
ATOM 2854 O O . LYS A 1 355 ? -5.749 -9.018 -11.150 1.00 90.62 355 LYS A O 1
ATOM 2859 N N . LEU A 1 356 ? -7.259 -9.476 -9.550 1.00 93.19 356 LEU A N 1
ATOM 2860 C CA . LEU A 1 356 ? -6.264 -9.602 -8.475 1.00 93.19 356 LEU A CA 1
ATOM 2861 C C . LEU A 1 356 ? -5.315 -10.785 -8.663 1.00 93.19 356 LEU A C 1
ATOM 2863 O O . LEU A 1 356 ? -4.174 -10.722 -8.216 1.00 93.19 356 LEU A O 1
ATOM 2867 N N . ARG A 1 357 ? -5.737 -11.834 -9.376 1.00 90.00 357 ARG A N 1
ATOM 2868 C CA . ARG A 1 357 ? -4.885 -13.004 -9.637 1.00 90.00 357 ARG A CA 1
ATOM 2869 C C . ARG A 1 357 ? -3.630 -12.661 -10.435 1.00 90.00 357 ARG A C 1
ATOM 2871 O O . ARG A 1 357 ? -2.541 -13.116 -10.100 1.00 90.00 357 ARG A O 1
ATOM 2878 N N . ASN A 1 358 ? -3.778 -11.874 -11.498 1.00 82.25 358 ASN A N 1
ATOM 2879 C CA . ASN A 1 358 ? -2.633 -11.454 -12.305 1.00 82.25 358 ASN A CA 1
ATOM 2880 C C . ASN A 1 358 ? -1.818 -10.389 -11.563 1.00 82.25 358 ASN A C 1
ATOM 2882 O O . ASN A 1 358 ? -0.595 -10.483 -11.537 1.00 82.25 358 ASN A O 1
ATOM 2886 N N . ALA A 1 359 ? -2.494 -9.454 -10.886 1.00 84.88 359 ALA A N 1
ATOM 2887 C CA . ALA A 1 359 ? -1.844 -8.428 -10.074 1.00 84.88 359 ALA A CA 1
ATOM 2888 C C . ALA A 1 359 ? -0.942 -9.034 -8.986 1.00 84.88 359 ALA A C 1
ATOM 2890 O O . ALA A 1 359 ? 0.223 -8.672 -8.888 1.00 84.88 359 ALA A O 1
ATOM 2891 N N . GLY A 1 360 ? -1.445 -10.015 -8.230 1.00 86.81 360 GLY A N 1
ATOM 2892 C CA . GLY A 1 360 ? -0.684 -10.701 -7.186 1.00 86.81 360 GLY A CA 1
ATOM 2893 C C . GLY A 1 360 ? 0.506 -11.495 -7.724 1.00 86.81 360 GLY A C 1
ATOM 2894 O O . GLY A 1 360 ? 1.561 -11.527 -7.096 1.00 86.81 360 GLY A O 1
ATOM 2895 N N . ARG A 1 361 ? 0.385 -12.083 -8.923 1.00 86.06 361 ARG A N 1
ATOM 2896 C CA . ARG A 1 361 ? 1.506 -12.780 -9.571 1.00 86.06 361 ARG A CA 1
ATOM 2897 C C . ARG A 1 361 ? 2.638 -11.831 -9.946 1.00 86.06 361 ARG A C 1
ATOM 2899 O O . ARG A 1 361 ? 3.802 -12.189 -9.747 1.00 86.06 361 ARG A O 1
ATOM 2906 N N . GLU A 1 362 ? 2.293 -10.666 -10.488 1.00 82.81 362 GLU A N 1
ATOM 2907 C CA . GLU A 1 362 ? 3.248 -9.633 -10.895 1.00 82.81 362 GLU A CA 1
ATOM 2908 C C . GLU A 1 362 ? 3.875 -8.927 -9.689 1.00 82.81 362 GLU A C 1
ATOM 2910 O O . GLU A 1 362 ? 5.097 -8.789 -9.638 1.00 82.81 362 GLU A O 1
ATOM 2915 N N . ASN A 1 363 ? 3.055 -8.510 -8.722 1.00 86.75 363 ASN A N 1
ATOM 2916 C CA . ASN A 1 363 ? 3.488 -7.810 -7.519 1.00 86.75 363 ASN A CA 1
ATOM 2917 C C . ASN A 1 363 ? 2.586 -8.155 -6.313 1.00 86.75 363 ASN A C 1
ATOM 2919 O O . ASN A 1 363 ? 1.530 -7.543 -6.127 1.00 86.75 363 ASN A O 1
ATOM 2923 N N . PRO A 1 364 ? 2.987 -9.107 -5.455 1.00 91.56 364 PRO A N 1
ATOM 2924 C CA . PRO A 1 364 ? 2.150 -9.559 -4.347 1.00 91.56 364 PRO A CA 1
ATOM 2925 C C . PRO A 1 364 ? 1.976 -8.493 -3.251 1.00 91.56 364 PRO A C 1
ATOM 2927 O O . PRO A 1 364 ? 0.960 -8.502 -2.556 1.00 91.56 364 PRO A O 1
ATOM 2930 N N . GLU A 1 365 ? 2.892 -7.523 -3.127 1.00 92.00 365 GLU A N 1
ATOM 2931 C CA . GLU A 1 365 ? 2.765 -6.427 -2.152 1.00 92.00 365 GLU A CA 1
ATOM 2932 C C . GLU A 1 365 ? 1.563 -5.511 -2.433 1.00 92.00 365 GLU A C 1
ATOM 2934 O O . GLU A 1 365 ? 0.987 -4.942 -1.502 1.00 92.00 365 GLU A O 1
ATOM 2939 N N . ASP A 1 366 ? 1.113 -5.421 -3.689 1.00 92.69 366 ASP A N 1
ATOM 2940 C CA . ASP A 1 366 ? -0.081 -4.647 -4.036 1.00 92.69 366 ASP A CA 1
ATOM 2941 C C . ASP A 1 366 ? -1.340 -5.219 -3.364 1.00 92.69 366 ASP A C 1
ATOM 2943 O O . ASP A 1 366 ? -2.259 -4.473 -3.023 1.00 92.69 366 ASP A O 1
ATOM 2947 N N . LEU A 1 367 ? -1.382 -6.527 -3.091 1.00 96.62 367 LEU A N 1
ATOM 2948 C CA . LEU A 1 367 ? -2.498 -7.136 -2.365 1.00 96.62 367 LEU A CA 1
ATOM 2949 C C . LEU A 1 367 ? -2.560 -6.643 -0.909 1.00 96.62 367 LEU A C 1
ATOM 2951 O O . LEU A 1 367 ? -3.648 -6.357 -0.406 1.00 96.62 367 LEU A O 1
ATOM 2955 N N . ALA A 1 368 ? -1.412 -6.481 -0.239 1.00 96.06 368 ALA A N 1
ATOM 2956 C CA . ALA A 1 368 ? -1.363 -5.903 1.108 1.00 96.06 368 ALA A CA 1
ATOM 2957 C C . ALA A 1 368 ? -1.803 -4.438 1.112 1.00 96.06 368 ALA A C 1
ATOM 2959 O O . ALA A 1 368 ? -2.609 -4.036 1.955 1.00 96.06 368 ALA A O 1
ATOM 2960 N N . LEU A 1 369 ? -1.323 -3.655 0.140 1.00 93.81 369 LEU A N 1
ATOM 2961 C CA . LEU A 1 369 ? -1.716 -2.255 -0.029 1.00 93.81 369 LEU A CA 1
ATOM 2962 C C . LEU A 1 369 ? -3.222 -2.121 -0.260 1.00 93.81 369 LEU A C 1
ATOM 2964 O O . LEU A 1 369 ? -3.870 -1.279 0.367 1.00 93.81 369 LEU A O 1
ATOM 2968 N N . LEU A 1 370 ? -3.800 -2.980 -1.105 1.00 96.12 370 LEU A N 1
ATOM 2969 C CA . LEU A 1 370 ? -5.241 -3.013 -1.330 1.00 96.12 370 LEU A CA 1
ATOM 2970 C C . LEU A 1 370 ? -5.996 -3.365 -0.045 1.00 96.12 370 LEU A C 1
ATOM 2972 O O . LEU A 1 370 ? -6.961 -2.680 0.289 1.00 96.12 370 LEU A O 1
ATOM 2976 N N . ALA A 1 371 ? -5.547 -4.375 0.706 1.00 96.44 371 ALA A N 1
ATOM 2977 C CA . ALA A 1 371 ? -6.172 -4.750 1.972 1.00 96.44 371 ALA A CA 1
ATOM 2978 C C . ALA A 1 371 ? -6.189 -3.565 2.952 1.00 96.44 371 ALA A C 1
ATOM 2980 O O . ALA A 1 371 ? -7.244 -3.214 3.490 1.00 96.44 371 ALA A O 1
ATOM 2981 N N . MET A 1 372 ? -5.044 -2.900 3.136 1.00 94.56 372 MET A N 1
ATOM 2982 C CA . MET A 1 372 ? -4.919 -1.716 3.992 1.00 94.56 372 MET A CA 1
ATOM 2983 C C . MET A 1 372 ? -5.836 -0.581 3.544 1.00 94.56 372 MET A C 1
ATOM 2985 O O . MET A 1 372 ? -6.480 0.059 4.379 1.00 94.56 372 MET A O 1
ATOM 2989 N N . ALA A 1 373 ? -5.938 -0.356 2.237 1.00 92.12 373 ALA A N 1
ATOM 2990 C CA . ALA A 1 373 ? -6.770 0.691 1.675 1.00 92.12 373 ALA A CA 1
ATOM 2991 C C . ALA A 1 373 ? -8.271 0.411 1.864 1.00 92.12 373 ALA A C 1
ATOM 2993 O O . ALA A 1 373 ? -9.007 1.284 2.324 1.00 92.12 373 ALA A O 1
ATOM 2994 N N . LEU A 1 374 ? -8.729 -0.817 1.598 1.00 92.81 374 LEU A N 1
ATOM 2995 C CA . LEU A 1 374 ? -10.120 -1.218 1.832 1.00 92.81 374 LEU A CA 1
ATOM 2996 C C . LEU A 1 374 ? -10.483 -1.138 3.322 1.00 92.81 374 LEU A C 1
ATOM 2998 O O . LEU A 1 374 ? -11.545 -0.624 3.675 1.00 92.81 374 LEU A O 1
ATOM 3002 N N . SER A 1 375 ? -9.584 -1.600 4.195 1.00 91.56 375 SER A N 1
ATOM 3003 C CA . SER A 1 375 ? -9.787 -1.617 5.647 1.00 91.56 375 SER A CA 1
ATOM 3004 C C . SER A 1 375 ? -9.826 -0.209 6.245 1.00 91.56 375 SER A C 1
ATOM 3006 O O . SER A 1 375 ? -10.769 0.156 6.952 1.00 91.56 375 SER A O 1
ATOM 3008 N N . SER A 1 376 ? -8.823 0.620 5.946 1.00 87.00 376 SER A N 1
ATOM 3009 C CA . SER A 1 376 ? -8.727 1.986 6.473 1.00 87.00 376 SER A CA 1
ATOM 3010 C C . SER A 1 376 ? -9.780 2.913 5.865 1.00 87.00 376 SER A C 1
ATOM 3012 O O . SER A 1 376 ? -10.326 3.752 6.579 1.00 87.00 376 SER A O 1
ATOM 3014 N N . GLY A 1 377 ? -10.136 2.704 4.594 1.00 82.00 377 GLY A N 1
ATOM 3015 C CA . GLY A 1 377 ? -11.187 3.447 3.899 1.00 82.00 377 GLY A CA 1
ATOM 3016 C C . GLY A 1 377 ? -12.609 2.982 4.220 1.00 82.00 377 GLY A C 1
ATOM 3017 O O . GLY A 1 377 ? -13.558 3.571 3.709 1.00 82.00 377 GLY A O 1
ATOM 3018 N N . LYS A 1 378 ? -12.776 1.926 5.038 1.00 80.38 378 LYS A N 1
ATOM 3019 C CA . LYS A 1 378 ? -14.065 1.269 5.333 1.00 80.38 378 LYS A CA 1
ATOM 3020 C C . LYS A 1 378 ? -14.871 0.926 4.067 1.00 80.38 378 LYS A C 1
ATOM 3022 O O . LYS A 1 378 ? -16.083 1.137 3.991 1.00 80.38 378 LYS A O 1
ATOM 3027 N N . ILE A 1 379 ? -14.189 0.407 3.049 1.00 84.94 379 ILE A N 1
ATOM 3028 C CA . ILE A 1 379 ? -14.800 0.023 1.774 1.00 84.94 379 ILE A CA 1
ATOM 3029 C C . ILE A 1 379 ? -15.292 -1.423 1.895 1.00 84.94 379 ILE A C 1
ATOM 3031 O O . ILE A 1 379 ? -14.537 -2.384 1.747 1.00 84.94 379 ILE A O 1
ATOM 3035 N N . HIS A 1 380 ? -16.583 -1.575 2.188 1.00 82.19 380 HIS A N 1
ATOM 3036 C CA . HIS A 1 380 ? -17.237 -2.871 2.381 1.00 82.19 380 HIS A CA 1
ATOM 3037 C C . HIS A 1 380 ? -17.640 -3.515 1.043 1.00 82.19 380 HIS A C 1
ATOM 3039 O O . HIS A 1 380 ? -18.809 -3.495 0.659 1.00 82.19 380 HIS A O 1
ATOM 3045 N N . HIS A 1 381 ? -16.667 -4.065 0.312 1.00 88.50 381 HIS A N 1
ATOM 3046 C CA . HIS A 1 381 ? -16.898 -4.794 -0.941 1.00 88.50 381 HIS A CA 1
ATOM 3047 C C . HIS A 1 381 ? -16.637 -6.301 -0.761 1.00 88.50 381 HIS A C 1
ATOM 3049 O O . HIS A 1 381 ? -15.548 -6.785 -1.060 1.00 88.50 381 HIS A O 1
ATOM 3055 N N . GLU A 1 382 ? -17.641 -7.054 -0.302 1.00 88.81 382 GLU A N 1
ATOM 3056 C CA . GLU A 1 382 ? -17.487 -8.455 0.142 1.00 88.81 382 GLU A CA 1
ATOM 3057 C C . GLU A 1 382 ? -16.855 -9.379 -0.911 1.00 88.81 382 GLU A C 1
ATOM 3059 O O . GLU A 1 382 ? -15.910 -10.106 -0.626 1.00 88.81 382 GLU A O 1
ATOM 3064 N N . GLU A 1 383 ? -17.309 -9.304 -2.164 1.00 92.44 383 GLU A N 1
ATOM 3065 C CA . GLU A 1 383 ? -16.780 -10.166 -3.231 1.00 92.44 383 GLU A CA 1
ATOM 3066 C C . GLU A 1 383 ? -15.303 -9.886 -3.547 1.00 92.44 383 GLU A C 1
ATOM 3068 O O . GLU A 1 383 ? -14.558 -10.798 -3.898 1.00 92.44 383 GLU A O 1
ATOM 3073 N N . LEU A 1 384 ? -14.877 -8.625 -3.409 1.00 94.94 384 LEU A N 1
ATOM 3074 C CA . LEU A 1 384 ? -13.492 -8.224 -3.637 1.00 94.94 384 LEU A CA 1
ATOM 3075 C C . LEU A 1 384 ? -12.625 -8.689 -2.471 1.00 94.94 384 LEU A C 1
ATOM 3077 O O . LEU A 1 384 ? -11.519 -9.160 -2.696 1.00 94.94 384 LEU A O 1
ATOM 3081 N N . TRP A 1 385 ? -13.129 -8.602 -1.237 1.00 95.44 385 TRP A N 1
ATOM 3082 C CA . TRP A 1 385 ? -12.452 -9.159 -0.068 1.00 95.44 385 TRP A CA 1
ATOM 3083 C C . TRP A 1 385 ? -12.296 -10.678 -0.154 1.00 95.44 385 TRP A C 1
ATOM 3085 O O . TRP A 1 385 ? -11.235 -11.195 0.193 1.00 95.44 385 TRP A O 1
ATOM 3095 N N . LEU A 1 386 ? -13.301 -11.398 -0.659 1.00 94.25 386 LEU A N 1
ATOM 3096 C CA . LEU A 1 386 ? -13.210 -12.842 -0.883 1.00 94.25 386 LEU A CA 1
ATOM 3097 C C . LEU A 1 386 ? -12.124 -13.190 -1.916 1.00 94.25 386 LEU A C 1
ATOM 3099 O O . LEU A 1 386 ? -11.291 -14.066 -1.680 1.00 94.25 386 LEU A O 1
ATOM 3103 N N . GLU A 1 387 ? -12.085 -12.473 -3.042 1.00 96.06 387 GLU A N 1
ATOM 3104 C CA . GLU A 1 387 ? -11.022 -12.629 -4.039 1.00 96.06 387 GLU A CA 1
ATOM 3105 C C . GLU A 1 387 ? -9.647 -12.253 -3.464 1.00 96.06 387 GLU A C 1
ATOM 3107 O O . GLU A 1 387 ? -8.674 -12.986 -3.643 1.00 96.06 387 GLU A O 1
ATOM 3112 N N . LEU A 1 388 ? -9.557 -11.131 -2.750 1.00 97.06 388 LEU A N 1
ATOM 3113 C CA . LEU A 1 388 ? -8.321 -10.620 -2.167 1.00 97.06 388 LEU A CA 1
ATOM 3114 C C . LEU A 1 388 ? -7.740 -11.586 -1.138 1.00 97.06 388 LEU A C 1
ATOM 3116 O O . LEU A 1 388 ? -6.562 -11.913 -1.219 1.00 97.06 388 LEU A O 1
ATOM 3120 N N . THR A 1 389 ? -8.553 -12.079 -0.205 1.00 96.25 389 THR A N 1
ATOM 3121 C CA . THR A 1 389 ? -8.115 -13.051 0.810 1.00 96.25 389 THR A CA 1
ATOM 3122 C C . THR A 1 389 ? -7.643 -14.354 0.172 1.00 96.25 389 THR A C 1
ATOM 3124 O O . THR A 1 389 ? -6.581 -14.845 0.540 1.00 96.25 389 THR A O 1
ATOM 3127 N N . THR A 1 390 ? -8.336 -14.845 -0.861 1.00 95.75 390 THR A N 1
ATOM 3128 C CA . THR A 1 390 ? -7.902 -16.024 -1.631 1.00 95.75 390 THR A CA 1
ATOM 3129 C C . THR A 1 390 ? -6.536 -15.805 -2.296 1.00 95.75 390 THR A C 1
ATOM 3131 O O . THR A 1 390 ? -5.678 -16.684 -2.266 1.00 95.75 390 THR A O 1
ATOM 3134 N N . ASN A 1 391 ? -6.300 -14.633 -2.894 1.00 96.69 391 ASN A N 1
ATOM 3135 C CA . ASN A 1 391 ? -5.013 -14.330 -3.531 1.00 96.69 391 ASN A CA 1
ATOM 3136 C C . ASN A 1 391 ? -3.896 -14.076 -2.513 1.00 96.69 391 ASN A C 1
ATOM 3138 O O . ASN A 1 391 ? -2.777 -14.535 -2.727 1.00 96.69 391 ASN A O 1
ATOM 3142 N N . LEU A 1 392 ? -4.196 -13.422 -1.388 1.00 97.19 392 LEU A N 1
ATOM 3143 C CA . LEU A 1 392 ? -3.260 -13.282 -0.272 1.00 97.19 392 LEU A CA 1
ATOM 3144 C C . LEU A 1 392 ? -2.846 -14.654 0.267 1.00 97.19 392 LEU A C 1
ATOM 3146 O O . LEU A 1 392 ? -1.664 -14.872 0.500 1.00 97.19 392 LEU A O 1
ATOM 3150 N N . GLU A 1 393 ? -3.778 -15.602 0.411 1.00 95.62 393 GLU A N 1
ATOM 3151 C CA . GLU A 1 393 ? -3.460 -16.973 0.831 1.00 95.62 393 GLU A CA 1
ATOM 3152 C C . GLU A 1 393 ? -2.460 -17.661 -0.110 1.00 95.62 393 GLU A C 1
ATOM 3154 O O . GLU A 1 393 ? -1.551 -18.338 0.373 1.00 95.62 393 GLU A O 1
ATOM 3159 N N . MET A 1 394 ? -2.605 -17.480 -1.428 1.00 94.62 394 MET A N 1
ATOM 3160 C CA . MET A 1 394 ? -1.728 -18.090 -2.436 1.00 94.62 394 MET A CA 1
ATOM 3161 C C . MET A 1 394 ? -0.350 -17.421 -2.509 1.00 94.62 394 MET A C 1
ATOM 3163 O O . MET A 1 394 ? 0.669 -18.108 -2.577 1.00 94.62 394 MET A O 1
ATOM 3167 N N . GLU A 1 395 ? -0.307 -16.090 -2.493 1.00 96.38 395 GLU A N 1
ATOM 3168 C CA . GLU A 1 395 ? 0.908 -15.322 -2.789 1.00 96.38 395 GLU A CA 1
ATOM 3169 C C . GLU A 1 395 ? 1.697 -14.901 -1.535 1.00 96.38 395 GLU A C 1
ATOM 3171 O O . GLU A 1 395 ? 2.809 -14.396 -1.677 1.00 96.38 395 GLU A O 1
ATOM 3176 N N . MET A 1 396 ? 1.187 -15.156 -0.316 1.00 96.38 396 MET A N 1
ATOM 3177 C CA . MET A 1 396 ? 1.814 -14.743 0.957 1.00 96.38 396 MET A CA 1
ATOM 3178 C C . MET A 1 396 ? 3.310 -15.062 1.022 1.00 96.38 396 MET A C 1
ATOM 3180 O O . MET A 1 396 ? 4.101 -14.215 1.401 1.00 96.38 396 MET A O 1
ATOM 3184 N N . HIS A 1 397 ? 3.710 -16.265 0.609 1.00 94.19 397 HIS A N 1
ATOM 3185 C CA . HIS A 1 397 ? 5.096 -16.744 0.668 1.00 94.19 397 HIS A CA 1
ATOM 3186 C C . HIS A 1 397 ? 6.098 -15.932 -0.179 1.00 94.19 397 HIS A C 1
ATOM 3188 O O . HIS A 1 397 ? 7.302 -16.114 -0.033 1.00 94.19 397 HIS A O 1
ATOM 3194 N N . ARG A 1 398 ? 5.620 -15.069 -1.086 1.00 93.25 398 ARG A N 1
ATOM 3195 C CA . ARG A 1 398 ? 6.442 -14.192 -1.939 1.00 93.25 398 ARG A CA 1
ATOM 3196 C C . ARG A 1 398 ? 6.500 -12.750 -1.431 1.00 93.25 398 ARG A C 1
ATOM 3198 O O . ARG A 1 398 ? 7.077 -11.901 -2.105 1.00 93.25 398 ARG A O 1
ATOM 3205 N N . MET A 1 399 ? 5.848 -12.455 -0.310 1.00 94.19 399 MET A N 1
ATOM 3206 C CA . MET A 1 399 ? 5.757 -11.116 0.269 1.00 94.19 399 MET A CA 1
ATOM 3207 C C . MET A 1 399 ? 6.857 -10.885 1.307 1.00 94.19 399 MET A C 1
ATOM 3209 O O . MET A 1 399 ? 7.430 -11.831 1.840 1.00 94.19 399 MET A O 1
ATOM 3213 N N . SER A 1 400 ? 7.106 -9.617 1.630 1.00 94.44 400 SER A N 1
ATOM 3214 C CA . SER A 1 400 ? 7.874 -9.237 2.815 1.00 94.44 400 SER A CA 1
ATOM 3215 C C . SER A 1 400 ? 7.043 -9.412 4.094 1.00 94.44 400 SER A C 1
ATOM 3217 O O . SER A 1 400 ? 5.811 -9.314 4.079 1.00 94.44 400 SER A O 1
ATOM 3219 N N . GLY A 1 401 ? 7.707 -9.599 5.235 1.00 93.50 401 GLY A N 1
ATOM 3220 C CA . GLY A 1 401 ? 7.085 -9.665 6.557 1.00 93.50 401 GLY A CA 1
ATOM 3221 C C . GLY A 1 401 ? 6.306 -8.392 6.899 1.00 93.50 401 GLY A C 1
ATOM 3222 O O . GLY A 1 401 ? 5.232 -8.461 7.501 1.00 93.50 401 GLY A O 1
ATOM 3223 N N . SER A 1 402 ? 6.769 -7.230 6.421 1.00 94.38 402 SER A N 1
ATOM 3224 C CA . SER A 1 402 ? 6.024 -5.972 6.543 1.00 94.38 402 SER A CA 1
ATOM 3225 C C . SER A 1 402 ? 4.690 -6.033 5.794 1.00 94.38 402 SER A C 1
ATOM 3227 O O . SER A 1 402 ? 3.635 -5.806 6.392 1.00 94.38 402 SER A O 1
ATOM 3229 N N . ALA A 1 403 ? 4.696 -6.428 4.516 1.00 95.19 403 ALA A N 1
ATOM 3230 C CA . ALA A 1 403 ? 3.470 -6.542 3.730 1.00 95.19 403 ALA A CA 1
ATOM 3231 C C . ALA A 1 403 ? 2.520 -7.621 4.290 1.00 95.19 403 ALA A C 1
ATOM 3233 O O . ALA A 1 403 ? 1.306 -7.413 4.339 1.00 95.19 403 ALA A O 1
ATOM 3234 N N . ALA A 1 404 ? 3.061 -8.738 4.784 1.00 97.25 404 ALA A N 1
ATOM 3235 C CA . ALA A 1 404 ? 2.291 -9.801 5.426 1.00 97.25 404 ALA A CA 1
ATOM 3236 C C . ALA A 1 404 ? 1.595 -9.332 6.716 1.00 97.25 404 ALA A C 1
ATOM 3238 O O . ALA A 1 404 ? 0.401 -9.592 6.902 1.00 97.25 404 ALA A O 1
ATOM 3239 N N . SER A 1 405 ? 2.304 -8.601 7.588 1.00 97.12 405 SER A N 1
ATOM 3240 C CA . SER A 1 405 ? 1.727 -8.059 8.826 1.00 97.12 405 SER A CA 1
ATOM 3241 C C . SER A 1 405 ? 0.586 -7.074 8.537 1.00 97.12 405 SER A C 1
ATOM 3243 O O . SER A 1 405 ? -0.488 -7.175 9.137 1.00 97.12 405 SER A O 1
ATOM 3245 N N . GLN A 1 406 ? 0.770 -6.189 7.552 1.00 96.69 406 GLN A N 1
ATOM 3246 C CA . GLN A 1 406 ? -0.238 -5.227 7.104 1.00 96.69 406 GLN A CA 1
ATOM 3247 C C . GLN A 1 406 ? -1.469 -5.917 6.501 1.00 96.69 406 GLN A C 1
ATOM 3249 O O . GLN A 1 406 ? -2.599 -5.594 6.872 1.00 96.69 406 GLN A O 1
ATOM 3254 N N . ALA A 1 407 ? -1.275 -6.905 5.620 1.00 96.88 407 ALA A N 1
ATOM 3255 C CA . ALA A 1 407 ? -2.371 -7.658 5.013 1.00 96.88 407 ALA A CA 1
ATOM 3256 C C . ALA A 1 407 ? -3.219 -8.387 6.070 1.00 96.88 407 ALA A C 1
ATOM 3258 O O . ALA A 1 407 ? -4.449 -8.274 6.076 1.00 96.88 407 ALA A O 1
ATOM 3259 N N . ALA A 1 408 ? -2.567 -9.089 7.002 1.00 96.69 408 ALA A N 1
ATOM 3260 C CA . ALA A 1 408 ? -3.244 -9.817 8.071 1.00 96.69 408 ALA A CA 1
ATOM 3261 C C . ALA A 1 408 ? -3.981 -8.873 9.042 1.00 96.69 408 ALA A C 1
ATOM 3263 O O . ALA A 1 408 ? -5.093 -9.181 9.492 1.00 96.69 408 ALA A O 1
ATOM 3264 N N . TYR A 1 409 ? -3.396 -7.705 9.337 1.00 96.25 409 TYR A N 1
ATOM 3265 C CA . TYR A 1 409 ? -4.018 -6.662 10.155 1.00 96.25 409 TYR A CA 1
ATOM 3266 C C . TYR A 1 409 ? -5.261 -6.077 9.484 1.00 96.25 409 TYR A C 1
ATOM 3268 O O . TYR A 1 409 ? -6.323 -5.969 10.102 1.00 96.25 409 TYR A O 1
ATOM 3276 N N . ALA A 1 410 ? -5.152 -5.725 8.205 1.00 95.50 410 ALA A N 1
ATOM 3277 C CA . ALA A 1 410 ? -6.254 -5.180 7.428 1.00 95.50 410 ALA A CA 1
ATOM 3278 C C . ALA A 1 410 ? -7.429 -6.161 7.320 1.00 95.50 410 ALA A C 1
ATOM 3280 O O . ALA A 1 410 ? -8.589 -5.760 7.469 1.00 95.50 410 ALA A O 1
ATOM 3281 N N . ALA A 1 411 ? -7.132 -7.447 7.109 1.00 94.88 411 ALA A N 1
ATOM 3282 C CA . ALA A 1 411 ? -8.128 -8.511 7.100 1.00 94.88 411 ALA A CA 1
ATOM 3283 C C . ALA A 1 411 ? -8.822 -8.645 8.468 1.00 94.88 411 ALA A C 1
ATOM 3285 O O . ALA A 1 411 ? -10.055 -8.638 8.527 1.00 94.88 411 ALA A O 1
ATOM 3286 N N . SER A 1 412 ? -8.061 -8.651 9.576 1.00 93.38 412 SER A N 1
ATOM 3287 C CA . SER A 1 412 ? -8.624 -8.839 10.927 1.00 93.38 412 SER A CA 1
ATOM 3288 C C . SER A 1 412 ? -9.544 -7.683 11.310 1.00 93.38 412 SER A C 1
ATOM 3290 O O . SER A 1 412 ? -10.648 -7.890 11.823 1.00 93.38 412 SER A O 1
ATOM 3292 N N . LYS A 1 413 ? -9.112 -6.455 11.000 1.00 89.75 413 LYS A N 1
ATOM 3293 C CA . LYS A 1 413 ? -9.845 -5.211 11.245 1.00 89.75 413 LYS A CA 1
ATOM 3294 C C . LYS A 1 413 ? -11.135 -5.124 10.428 1.00 89.75 413 LYS A C 1
ATOM 3296 O O . LYS A 1 413 ? -12.096 -4.526 10.904 1.00 89.75 413 LYS A O 1
ATOM 3301 N N . SER A 1 414 ? -11.168 -5.744 9.250 1.00 89.94 414 SER A N 1
ATOM 3302 C CA . SER A 1 414 ? -12.351 -5.797 8.378 1.00 89.94 414 SER A CA 1
ATOM 3303 C C . SER A 1 414 ? -13.256 -7.005 8.657 1.00 89.94 414 SER A C 1
ATOM 3305 O O . SER A 1 414 ? -14.307 -7.131 8.043 1.00 89.94 414 SER A O 1
ATOM 3307 N N . GLY A 1 415 ? -12.889 -7.872 9.609 1.00 88.94 415 GLY A N 1
ATOM 3308 C CA . GLY A 1 415 ? -13.690 -9.030 10.015 1.00 88.94 415 GLY A CA 1
ATOM 3309 C C . GLY A 1 415 ? -13.389 -10.329 9.260 1.00 88.94 415 GLY A C 1
ATOM 3310 O O . GLY A 1 415 ? -14.024 -11.343 9.542 1.00 88.94 415 GLY A O 1
ATOM 3311 N N . HIS A 1 416 ? -12.397 -10.350 8.367 1.00 91.25 416 HIS A N 1
ATOM 3312 C CA . HIS A 1 416 ? -12.005 -11.551 7.626 1.00 91.25 416 HIS A CA 1
ATOM 3313 C C . HIS A 1 416 ? -11.007 -12.376 8.444 1.00 91.25 416 HIS A C 1
ATOM 3315 O O . HIS A 1 416 ? -9.841 -12.017 8.573 1.00 91.25 416 HIS A O 1
ATOM 3321 N N . ARG A 1 417 ? -11.477 -13.489 9.020 1.00 86.94 417 ARG A N 1
ATOM 3322 C CA . ARG A 1 417 ? -10.722 -14.327 9.977 1.00 86.94 417 ARG A CA 1
ATOM 3323 C C . ARG A 1 417 ? -10.426 -15.741 9.457 1.00 86.94 417 ARG A C 1
ATOM 3325 O O . ARG A 1 417 ? -10.375 -16.685 10.241 1.00 86.94 417 ARG A O 1
ATOM 3332 N N . GLY A 1 418 ? -10.289 -15.907 8.140 1.00 89.50 418 GLY A N 1
ATOM 3333 C CA . GLY A 1 418 ? -9.998 -17.207 7.524 1.00 89.50 418 GLY A CA 1
ATOM 3334 C C . GLY A 1 418 ? -8.657 -17.763 8.004 1.00 89.50 418 GLY A C 1
ATOM 3335 O O . GLY A 1 418 ? -7.634 -17.114 7.825 1.00 89.50 418 GLY A O 1
ATOM 3336 N N . ILE A 1 419 ? -8.650 -18.946 8.626 1.00 91.75 419 ILE A N 1
ATOM 3337 C CA . ILE A 1 419 ? -7.478 -19.451 9.365 1.00 91.75 419 ILE A CA 1
ATOM 3338 C C . ILE A 1 419 ? -6.222 -19.609 8.494 1.00 91.75 419 ILE A C 1
ATOM 3340 O O . ILE A 1 419 ? -5.136 -19.241 8.932 1.00 91.75 419 ILE A O 1
ATOM 3344 N N . LYS A 1 420 ? -6.377 -20.047 7.237 1.00 94.56 420 LYS A N 1
ATOM 3345 C CA . LYS A 1 420 ? -5.266 -20.292 6.302 1.00 94.56 420 LYS A CA 1
ATOM 3346 C C . LYS A 1 420 ? -4.441 -19.041 6.012 1.00 94.56 420 LYS A C 1
ATOM 3348 O O . LYS A 1 420 ? -3.214 -19.108 5.983 1.00 94.56 420 LYS A O 1
ATOM 3353 N N . LEU A 1 421 ? -5.104 -17.894 5.841 1.00 95.25 421 LEU A N 1
ATOM 3354 C CA . LEU A 1 421 ? -4.435 -16.605 5.657 1.00 95.25 421 LEU A CA 1
ATOM 3355 C C . LEU A 1 421 ? -3.483 -16.306 6.823 1.00 95.25 421 LEU A C 1
ATOM 3357 O O . LEU A 1 421 ? -2.338 -15.917 6.604 1.00 95.25 421 LEU A O 1
ATOM 3361 N N . TYR A 1 422 ? -3.947 -16.524 8.056 1.00 96.12 422 TYR A N 1
ATOM 3362 C CA . TYR A 1 422 ? -3.167 -16.264 9.266 1.00 96.12 422 TYR A CA 1
ATOM 3363 C C . TYR A 1 422 ? -2.079 -17.312 9.506 1.00 96.12 422 TYR A C 1
ATOM 3365 O O . TYR A 1 422 ? -1.014 -16.953 9.994 1.00 96.12 422 TYR A O 1
ATOM 3373 N N . GLU A 1 423 ? -2.294 -18.577 9.142 1.00 95.88 423 GLU A N 1
ATOM 3374 C CA . GLU A 1 423 ? -1.244 -19.605 9.189 1.00 95.88 423 GLU A CA 1
ATOM 3375 C C . GLU A 1 423 ? -0.087 -19.262 8.241 1.00 95.88 423 GLU A C 1
ATOM 3377 O O . GLU A 1 423 ? 1.078 -19.308 8.638 1.00 95.88 423 GLU A O 1
ATOM 3382 N N . ASN A 1 424 ? -0.400 -18.862 7.004 1.00 96.38 424 ASN A N 1
ATOM 3383 C CA . ASN A 1 424 ? 0.613 -18.469 6.027 1.00 96.38 424 ASN A CA 1
ATOM 3384 C C . ASN A 1 424 ? 1.329 -17.176 6.436 1.00 96.38 424 ASN A C 1
ATOM 3386 O O . ASN A 1 424 ? 2.556 -17.119 6.359 1.00 96.38 424 ASN A O 1
ATOM 3390 N N . ALA A 1 425 ? 0.590 -16.168 6.915 1.00 97.00 425 ALA A N 1
ATOM 3391 C CA . ALA A 1 425 ? 1.190 -14.945 7.444 1.00 97.00 425 ALA A CA 1
ATOM 3392 C C . ALA A 1 425 ? 2.078 -15.242 8.663 1.00 97.00 425 ALA A C 1
ATOM 3394 O O . ALA A 1 425 ? 3.188 -14.735 8.751 1.00 97.00 425 ALA A O 1
ATOM 3395 N N . GLY A 1 426 ? 1.625 -16.096 9.585 1.00 96.56 426 GLY A N 1
ATOM 3396 C CA . GLY A 1 426 ? 2.367 -16.459 10.792 1.00 96.56 426 GLY A CA 1
ATOM 3397 C C . GLY A 1 426 ? 3.676 -17.180 10.479 1.00 96.56 426 GLY A C 1
ATOM 3398 O O . GLY A 1 426 ? 4.696 -16.867 11.087 1.00 96.56 426 GLY A O 1
ATOM 3399 N N . ARG A 1 427 ? 3.667 -18.086 9.490 1.00 96.31 427 ARG A N 1
ATOM 3400 C CA . ARG A 1 427 ? 4.880 -18.757 8.998 1.00 96.31 427 ARG A CA 1
ATOM 3401 C C . ARG A 1 427 ? 5.894 -17.746 8.459 1.00 96.31 427 ARG A C 1
ATOM 3403 O O . ARG A 1 427 ? 7.026 -17.730 8.931 1.00 96.31 427 ARG A O 1
ATOM 3410 N N . LEU A 1 428 ? 5.471 -16.874 7.540 1.00 97.00 428 LEU A N 1
ATOM 3411 C CA . LEU A 1 428 ? 6.353 -15.872 6.936 1.00 97.00 428 LEU A CA 1
ATOM 3412 C C . LEU A 1 428 ? 6.895 -14.877 7.974 1.00 97.00 428 LEU A C 1
ATOM 3414 O O . LEU A 1 428 ? 8.078 -14.555 7.965 1.00 97.00 428 LEU A O 1
ATOM 3418 N N . LEU A 1 429 ? 6.056 -14.419 8.908 1.00 97.06 429 LEU A N 1
ATOM 3419 C CA . LEU A 1 429 ? 6.496 -13.546 10.002 1.00 97.06 429 LEU A CA 1
ATOM 3420 C C . LEU A 1 429 ? 7.512 -14.235 10.921 1.00 97.06 429 LEU A C 1
ATOM 3422 O O . LEU A 1 429 ? 8.369 -13.559 11.481 1.00 97.06 429 LEU A O 1
ATOM 3426 N N . GLY A 1 430 ? 7.434 -15.560 11.073 1.00 95.94 430 GLY A N 1
ATOM 3427 C CA . GLY A 1 430 ? 8.452 -16.348 11.764 1.00 95.94 430 GLY A CA 1
ATOM 3428 C C . GLY A 1 430 ? 9.784 -16.387 11.016 1.00 95.94 430 GLY A C 1
ATOM 3429 O O . GLY A 1 430 ? 10.832 -16.210 11.630 1.00 95.94 430 GLY A O 1
ATOM 3430 N N . GLU A 1 431 ? 9.743 -16.575 9.697 1.00 95.88 431 GLU A N 1
ATOM 3431 C CA . GLU A 1 431 ? 10.927 -16.612 8.825 1.00 95.88 431 GLU A CA 1
ATOM 3432 C C . GLU A 1 431 ? 11.618 -15.241 8.713 1.00 95.88 431 GLU A C 1
ATOM 3434 O O . GLU A 1 431 ? 12.846 -15.162 8.693 1.00 95.88 431 GLU A O 1
ATOM 3439 N N . GLU A 1 432 ? 10.844 -14.153 8.687 1.00 95.44 432 GLU A N 1
ATOM 3440 C CA . GLU A 1 432 ? 11.343 -12.779 8.538 1.00 95.44 432 GLU A CA 1
ATOM 3441 C C . GLU A 1 432 ? 11.414 -11.990 9.856 1.00 95.44 432 GLU A C 1
ATOM 3443 O O . GLU A 1 432 ? 11.592 -10.771 9.833 1.00 95.44 432 GLU A O 1
ATOM 3448 N N . ALA A 1 433 ? 11.298 -12.654 11.010 1.00 94.25 433 ALA A N 1
ATOM 3449 C CA . ALA A 1 433 ? 11.152 -11.998 12.313 1.00 94.25 433 ALA A CA 1
ATOM 3450 C C . ALA A 1 433 ? 12.232 -10.940 12.604 1.00 94.25 433 ALA A C 1
ATOM 3452 O O . ALA A 1 433 ? 11.924 -9.855 13.094 1.00 94.25 433 ALA A O 1
ATOM 3453 N N . SER A 1 434 ? 13.489 -11.218 12.243 1.00 92.62 434 SER A N 1
ATOM 3454 C CA . SER A 1 434 ? 14.626 -10.309 12.453 1.00 92.62 434 SER A CA 1
ATOM 3455 C C . SER A 1 434 ? 14.563 -9.023 11.621 1.00 92.62 434 SER A C 1
ATOM 3457 O O . SER A 1 434 ? 15.219 -8.041 11.966 1.00 92.62 434 SER A O 1
ATOM 3459 N N . LYS A 1 435 ? 13.771 -9.004 10.542 1.00 92.88 435 LYS A N 1
ATOM 3460 C CA . LYS A 1 435 ? 13.593 -7.846 9.653 1.00 92.88 435 LYS A CA 1
ATOM 3461 C C . LYS A 1 435 ? 12.409 -6.965 10.050 1.00 92.88 435 LYS A C 1
ATOM 3463 O O . LYS A 1 435 ? 12.270 -5.870 9.513 1.00 92.88 435 LYS A O 1
ATOM 3468 N N . LEU A 1 436 ? 11.546 -7.427 10.958 1.00 94.44 436 LEU A N 1
ATOM 3469 C CA . LEU A 1 436 ? 10.349 -6.686 11.346 1.00 94.44 436 LEU A CA 1
ATOM 3470 C C . LEU A 1 436 ? 10.726 -5.436 12.148 1.00 94.44 436 LEU A C 1
ATOM 3472 O O . LEU A 1 436 ? 11.519 -5.501 13.099 1.00 94.44 436 LEU A O 1
ATOM 3476 N N . SER A 1 437 ? 10.129 -4.308 11.762 1.00 95.19 437 SER A N 1
ATOM 3477 C CA . SER A 1 437 ? 10.170 -3.059 12.521 1.00 95.19 437 SER A CA 1
ATOM 3478 C C . SER A 1 437 ? 9.188 -3.084 13.698 1.00 95.19 437 SER A C 1
ATOM 3480 O O . SER A 1 437 ? 8.300 -3.937 13.775 1.00 95.19 437 SER A O 1
ATOM 3482 N N . ALA A 1 438 ? 9.293 -2.098 14.594 1.00 94.94 438 ALA A N 1
ATOM 3483 C CA . ALA A 1 438 ? 8.334 -1.904 15.683 1.00 94.94 438 ALA A CA 1
ATOM 3484 C C . ALA A 1 438 ? 6.882 -1.796 15.170 1.00 94.94 438 ALA A C 1
ATOM 3486 O O . ALA A 1 438 ? 5.965 -2.413 15.718 1.00 94.94 438 ALA A O 1
ATOM 3487 N N . MET A 1 439 ? 6.672 -1.083 14.060 1.00 95.06 439 MET A N 1
ATOM 3488 C CA . MET A 1 439 ? 5.344 -0.926 13.472 1.00 95.06 439 MET A CA 1
ATOM 3489 C C . MET A 1 439 ? 4.828 -2.221 12.826 1.00 95.06 439 MET A C 1
ATOM 3491 O O . MET A 1 439 ? 3.645 -2.539 12.952 1.00 95.06 439 MET A O 1
ATOM 3495 N N . ASP A 1 440 ? 5.698 -3.016 12.195 1.00 97.00 440 ASP A N 1
ATOM 3496 C CA . ASP A 1 440 ? 5.315 -4.334 11.661 1.00 97.00 440 ASP A CA 1
ATOM 3497 C C . ASP A 1 440 ? 4.894 -5.284 12.790 1.00 97.00 440 ASP A C 1
ATOM 3499 O O . ASP A 1 440 ? 3.887 -5.988 12.679 1.00 97.00 440 ASP A O 1
ATOM 3503 N N . CYS A 1 441 ? 5.607 -5.248 13.921 1.00 97.31 441 CYS A N 1
ATOM 3504 C CA . CYS A 1 441 ? 5.224 -5.972 15.130 1.00 97.31 441 CYS A CA 1
ATOM 3505 C C . CYS A 1 441 ? 3.861 -5.511 15.668 1.00 97.31 441 CYS A C 1
ATOM 3507 O O . CYS A 1 441 ? 3.044 -6.348 16.058 1.00 97.31 441 CYS A O 1
ATOM 3509 N N . ALA A 1 442 ? 3.571 -4.205 15.646 1.00 96.50 442 ALA A N 1
ATOM 3510 C CA . ALA A 1 442 ? 2.270 -3.670 16.048 1.00 96.50 442 ALA A CA 1
ATOM 3511 C C . ALA A 1 442 ? 1.134 -4.113 15.108 1.00 96.50 442 ALA A C 1
ATOM 3513 O O . ALA A 1 442 ? 0.057 -4.505 15.575 1.00 96.50 442 ALA A O 1
ATOM 3514 N N . TYR A 1 443 ? 1.371 -4.120 13.791 1.00 97.06 443 TYR A N 1
ATOM 3515 C CA . TYR A 1 443 ? 0.428 -4.675 12.818 1.00 97.06 443 TYR A CA 1
ATOM 3516 C C . TYR A 1 443 ? 0.193 -6.165 13.052 1.00 97.06 443 TYR A C 1
ATOM 3518 O O . TYR A 1 443 ? -0.961 -6.586 13.138 1.00 97.06 443 TYR A O 1
ATOM 3526 N N . ALA A 1 444 ? 1.251 -6.956 13.231 1.00 96.50 444 ALA A N 1
ATOM 3527 C CA . ALA A 1 444 ? 1.143 -8.383 13.511 1.00 96.50 444 ALA A CA 1
ATOM 3528 C C . ALA A 1 444 ? 0.385 -8.650 14.825 1.00 96.50 444 ALA A C 1
ATOM 3530 O O . ALA A 1 444 ? -0.561 -9.437 14.841 1.00 96.50 444 ALA A O 1
ATOM 3531 N N . ALA A 1 445 ? 0.696 -7.934 15.909 1.00 95.31 445 ALA A N 1
ATOM 3532 C CA . ALA A 1 445 ? -0.061 -8.021 17.156 1.00 95.31 445 ALA A CA 1
ATOM 3533 C C . ALA A 1 445 ? -1.555 -7.732 16.920 1.00 95.31 445 ALA A C 1
ATOM 3535 O O . ALA A 1 445 ? -2.418 -8.534 17.283 1.00 95.31 445 ALA A O 1
ATOM 3536 N N . GLY A 1 446 ? -1.870 -6.635 16.222 1.00 93.88 446 GLY A N 1
ATOM 3537 C CA . GLY A 1 446 ? -3.236 -6.279 15.839 1.00 93.88 446 GLY A CA 1
ATOM 3538 C C . GLY A 1 446 ? -3.918 -7.294 14.917 1.00 93.88 446 GLY A C 1
ATOM 3539 O O . GLY A 1 446 ? -5.136 -7.461 14.986 1.00 93.88 446 GLY A O 1
ATOM 3540 N N . ALA A 1 447 ? -3.166 -7.988 14.069 1.00 95.00 447 ALA A N 1
ATOM 3541 C CA . ALA A 1 447 ? -3.677 -9.015 13.178 1.00 95.00 447 ALA A CA 1
ATOM 3542 C C . ALA A 1 447 ? -4.130 -10.249 13.962 1.00 95.00 447 ALA A C 1
ATOM 3544 O O . ALA A 1 447 ? -5.289 -10.652 13.861 1.00 95.00 447 ALA A O 1
ATOM 3545 N N . PHE A 1 448 ? -3.234 -10.817 14.768 1.00 94.19 448 PHE A N 1
ATOM 3546 C CA . PHE A 1 448 ? -3.441 -12.119 15.397 1.00 94.19 448 PHE A CA 1
ATOM 3547 C C . PHE A 1 448 ? -4.267 -12.037 16.684 1.00 94.19 448 PHE A C 1
ATOM 3549 O O . PHE A 1 448 ? -5.144 -12.874 16.879 1.00 94.19 448 PHE A O 1
ATOM 3556 N N . LEU A 1 449 ? -4.087 -11.002 17.517 1.00 92.44 449 LEU A N 1
ATOM 3557 C CA . LEU A 1 449 ? -4.878 -10.847 18.749 1.00 92.44 449 LEU A CA 1
ATOM 3558 C C . LEU A 1 449 ? -6.350 -10.506 18.456 1.00 92.44 449 LEU A C 1
ATOM 3560 O O . LEU A 1 449 ? -7.228 -10.858 19.237 1.00 92.44 449 LEU A O 1
ATOM 3564 N N . ARG A 1 450 ? -6.647 -9.868 17.312 1.00 88.25 450 ARG A N 1
ATOM 3565 C CA . ARG A 1 450 ? -8.029 -9.612 16.843 1.00 88.25 450 ARG A CA 1
ATOM 3566 C C . ARG A 1 450 ? -8.577 -10.709 15.928 1.00 88.25 450 ARG A C 1
ATOM 3568 O O . ARG A 1 450 ? -9.785 -10.747 15.676 1.00 88.25 450 ARG A O 1
ATOM 3575 N N . GLY A 1 451 ? -7.682 -11.514 15.365 1.00 84.06 451 GLY A N 1
ATOM 3576 C CA . GLY A 1 451 ? -7.954 -12.550 14.379 1.00 84.06 451 GLY A CA 1
ATOM 3577 C C . GLY A 1 451 ? -8.327 -13.888 15.029 1.00 84.06 451 GLY A C 1
ATOM 3578 O O . GLY A 1 451 ? -9.084 -13.918 16.005 1.00 84.06 451 GLY A O 1
ATOM 3579 N N . PRO A 1 452 ? -7.856 -15.018 14.477 1.00 81.81 452 PRO A N 1
ATOM 3580 C CA . PRO A 1 452 ? -8.049 -16.335 15.077 1.00 81.81 452 PRO A CA 1
ATOM 3581 C C . PRO A 1 452 ? -7.228 -16.486 16.368 1.00 81.81 452 PRO A C 1
ATOM 3583 O O . PRO A 1 452 ? -6.004 -16.611 16.329 1.00 81.81 452 PRO A O 1
ATOM 3586 N N . GLY A 1 453 ? -7.907 -16.519 17.521 1.00 73.50 453 GLY A N 1
ATOM 3587 C CA . GLY A 1 453 ? -7.254 -16.581 18.837 1.00 73.50 453 GLY A CA 1
ATOM 3588 C C . GLY A 1 453 ? -6.315 -17.780 19.033 1.00 73.50 453 GLY A C 1
ATOM 3589 O O . GLY A 1 453 ? -5.336 -17.666 19.761 1.00 73.50 453 GLY A O 1
ATOM 3590 N N . SER A 1 454 ? -6.540 -18.894 18.325 1.00 81.56 454 SER A N 1
ATOM 3591 C CA . SER A 1 454 ? -5.681 -20.089 18.366 1.00 81.56 454 SER A CA 1
ATOM 3592 C C . SER A 1 454 ? -4.242 -19.843 17.899 1.00 81.56 454 SER A C 1
ATOM 3594 O O . SER A 1 454 ? -3.345 -20.589 18.281 1.00 81.56 454 SER A O 1
ATOM 3596 N N . LEU A 1 455 ? -4.013 -18.812 17.079 1.00 89.19 455 LEU A N 1
ATOM 3597 C CA . LEU A 1 455 ? -2.692 -18.466 16.545 1.00 89.19 455 LEU A CA 1
ATOM 3598 C C . LEU A 1 455 ? -2.035 -17.301 17.296 1.00 89.19 455 LEU A C 1
ATOM 3600 O O . LEU A 1 455 ? -0.827 -17.102 17.181 1.00 89.19 455 LEU A O 1
ATOM 3604 N N . ALA A 1 456 ? -2.804 -16.539 18.081 1.00 87.12 456 ALA A N 1
ATOM 3605 C CA . ALA A 1 456 ? -2.302 -15.367 18.794 1.00 87.12 456 ALA A CA 1
ATOM 3606 C C . ALA A 1 456 ? -1.174 -15.722 19.772 1.00 87.12 456 ALA A C 1
ATOM 3608 O O . ALA A 1 456 ? -0.150 -15.039 19.815 1.00 87.12 456 ALA A O 1
ATOM 3609 N N . GLU A 1 457 ? -1.322 -16.828 20.502 1.00 86.94 457 GLU A N 1
ATOM 3610 C CA . GLU A 1 457 ? -0.279 -17.309 21.408 1.00 86.94 457 GLU A CA 1
ATOM 3611 C C . GLU A 1 457 ? 0.972 -17.761 20.649 1.00 86.94 457 GLU A C 1
ATOM 3613 O O . GLU A 1 457 ? 2.081 -17.404 21.034 1.00 86.94 457 GLU A O 1
ATOM 3618 N N . GLN A 1 458 ? 0.798 -18.499 19.550 1.00 89.56 458 GLN A N 1
ATOM 3619 C CA . GLN A 1 458 ? 1.897 -19.111 18.797 1.00 89.56 458 GLN A CA 1
ATOM 3620 C C . GLN A 1 458 ? 2.740 -18.104 18.018 1.00 89.56 458 GLN A C 1
ATOM 3622 O O . GLN A 1 458 ? 3.925 -18.344 17.818 1.00 89.56 458 GLN A O 1
ATOM 3627 N N . VAL A 1 459 ? 2.139 -17.004 17.556 1.00 92.00 459 VAL A N 1
ATOM 3628 C CA . VAL A 1 459 ? 2.815 -16.011 16.709 1.00 92.00 459 VAL A CA 1
ATOM 3629 C C . VAL A 1 459 ? 3.238 -14.786 17.513 1.00 92.00 459 VAL A C 1
ATOM 3631 O O . VAL A 1 459 ? 4.364 -14.318 17.352 1.00 92.00 459 VAL A O 1
ATOM 3634 N N . VAL A 1 460 ? 2.365 -14.284 18.395 1.00 92.94 460 VAL A N 1
ATOM 3635 C CA . VAL A 1 460 ? 2.571 -13.006 19.092 1.00 92.94 460 VAL A CA 1
ATOM 3636 C C . VAL A 1 460 ? 3.039 -13.203 20.523 1.00 92.94 460 VAL A C 1
ATOM 3638 O O . VAL A 1 460 ? 4.081 -12.679 20.865 1.00 92.94 460 VAL A O 1
ATOM 3641 N N . LEU A 1 461 ? 2.328 -13.935 21.380 1.00 89.44 461 LEU A N 1
ATOM 3642 C CA . LEU A 1 461 ? 2.656 -13.912 22.820 1.00 89.44 461 LEU A CA 1
ATOM 3643 C C . LEU A 1 461 ? 3.832 -14.824 23.197 1.00 89.44 461 LEU A C 1
ATOM 3645 O O . LEU A 1 461 ? 4.591 -14.507 24.107 1.00 89.44 461 LEU A O 1
ATOM 3649 N N . ARG A 1 462 ? 3.997 -15.950 22.498 1.00 88.50 462 ARG A N 1
ATOM 3650 C CA . ARG A 1 462 ? 5.105 -16.911 22.670 1.00 88.50 462 ARG A CA 1
ATOM 3651 C C . ARG A 1 462 ? 5.883 -17.153 21.374 1.00 88.50 462 ARG A C 1
ATOM 3653 O O . ARG A 1 462 ? 6.759 -18.011 21.333 1.00 88.50 462 ARG A O 1
ATOM 3660 N N . GLY A 1 463 ? 5.514 -16.440 20.315 1.00 91.62 463 GLY A N 1
ATOM 3661 C CA . GLY A 1 463 ? 6.053 -16.625 18.978 1.00 91.62 463 GLY A CA 1
ATOM 3662 C C . GLY A 1 463 ? 7.148 -15.643 18.606 1.00 91.62 463 GLY A C 1
ATOM 3663 O O . GLY A 1 463 ? 7.584 -14.811 19.402 1.00 91.62 463 GLY A O 1
ATOM 3664 N N . ALA A 1 464 ? 7.547 -15.722 17.339 1.00 94.12 464 ALA A N 1
ATOM 3665 C CA . ALA A 1 464 ? 8.617 -14.910 16.780 1.00 94.12 464 ALA A CA 1
ATOM 3666 C C . ALA A 1 464 ? 8.330 -13.400 16.845 1.00 94.12 464 ALA A C 1
ATOM 3668 O O . ALA A 1 464 ? 9.246 -12.620 17.090 1.00 94.12 464 ALA A O 1
ATOM 3669 N N . VAL A 1 465 ? 7.065 -12.977 16.705 1.00 95.81 465 VAL A N 1
ATOM 3670 C CA . VAL A 1 465 ? 6.695 -11.555 16.815 1.00 95.81 465 VAL A CA 1
ATOM 3671 C C . VAL A 1 465 ? 6.867 -11.064 18.252 1.00 95.81 465 VAL A C 1
ATOM 3673 O O . VAL A 1 465 ? 7.395 -9.979 18.465 1.00 95.81 465 VAL A O 1
ATOM 3676 N N . GLY A 1 466 ? 6.486 -11.865 19.250 1.00 93.31 466 GLY A N 1
ATOM 3677 C CA . GLY A 1 466 ? 6.700 -11.531 20.663 1.00 93.31 466 GLY A CA 1
ATOM 3678 C C . GLY A 1 466 ? 8.167 -11.437 21.026 1.00 93.31 466 GLY A C 1
ATOM 3679 O O . GLY A 1 466 ? 8.589 -10.456 21.633 1.00 93.31 466 GLY A O 1
ATOM 3680 N N . ALA A 1 467 ? 8.956 -12.424 20.596 1.00 94.44 467 ALA A N 1
ATOM 3681 C CA . ALA A 1 467 ? 10.404 -12.399 20.765 1.00 94.44 467 ALA A CA 1
ATOM 3682 C C . ALA A 1 467 ? 11.010 -11.136 20.137 1.00 94.44 467 ALA A C 1
ATOM 3684 O O . ALA A 1 467 ? 11.829 -10.476 20.770 1.00 94.44 467 ALA A O 1
ATOM 3685 N N . ARG A 1 468 ? 10.538 -10.744 18.946 1.00 96.38 468 ARG A N 1
ATOM 3686 C CA . ARG A 1 468 ? 10.983 -9.525 18.271 1.00 96.38 468 ARG A CA 1
ATOM 3687 C C . ARG A 1 468 ? 10.574 -8.241 19.000 1.00 96.38 468 ARG A C 1
ATOM 3689 O O . ARG A 1 468 ? 11.372 -7.313 19.058 1.00 96.38 468 ARG A O 1
ATOM 3696 N N . ILE A 1 469 ? 9.370 -8.174 19.578 1.00 95.25 469 ILE A N 1
ATOM 3697 C CA . ILE A 1 469 ? 8.941 -7.041 20.422 1.00 95.25 469 ILE A CA 1
ATOM 3698 C C . ILE A 1 469 ? 9.881 -6.889 21.626 1.00 95.25 469 ILE A C 1
ATOM 3700 O O . ILE A 1 469 ? 10.308 -5.777 21.930 1.00 95.25 469 ILE A O 1
ATOM 3704 N N . LEU A 1 470 ? 10.224 -7.998 22.288 1.00 92.81 470 LEU A N 1
ATOM 3705 C CA . LEU A 1 470 ? 11.142 -7.992 23.430 1.00 92.81 470 LEU A CA 1
ATOM 3706 C C . LEU A 1 470 ? 12.571 -7.610 23.023 1.00 92.81 470 LEU A C 1
ATOM 3708 O O . LEU A 1 470 ? 13.222 -6.862 23.743 1.00 92.81 470 LEU A O 1
ATOM 3712 N N . GLU A 1 471 ? 13.039 -8.095 21.872 1.00 95.62 471 GLU A N 1
ATOM 3713 C CA . GLU A 1 471 ? 14.363 -7.782 21.324 1.00 95.62 471 GLU A CA 1
ATOM 3714 C C . GLU A 1 471 ? 14.508 -6.296 20.965 1.00 95.62 471 GLU A C 1
ATOM 3716 O O . GLU A 1 471 ? 15.504 -5.673 21.323 1.00 95.62 471 GLU A O 1
ATOM 3721 N N . LEU A 1 472 ? 13.516 -5.723 20.274 1.00 95.06 472 LEU A N 1
ATOM 3722 C CA . LEU A 1 472 ? 13.494 -4.300 19.923 1.00 95.06 472 LEU A CA 1
ATOM 3723 C C . LEU A 1 472 ? 13.369 -3.403 21.163 1.00 95.06 472 LEU A C 1
ATOM 3725 O O . LEU A 1 472 ? 13.911 -2.298 21.189 1.00 95.06 472 LEU A O 1
ATOM 3729 N N . GLY A 1 473 ? 12.642 -3.875 22.179 1.00 95.56 473 GLY A N 1
ATOM 3730 C CA . GLY A 1 473 ? 12.304 -3.121 23.380 1.00 95.56 473 GLY A CA 1
ATOM 3731 C C . GLY A 1 473 ? 11.197 -2.094 23.130 1.00 95.56 473 GLY A C 1
ATOM 3732 O O . GLY A 1 473 ? 11.204 -1.372 22.132 1.00 95.56 473 GLY A O 1
ATOM 3733 N N . LEU A 1 474 ? 10.248 -1.990 24.065 1.00 95.12 474 LEU A N 1
ATOM 3734 C CA . LEU A 1 474 ? 9.109 -1.065 23.970 1.00 95.12 474 LEU A CA 1
ATOM 3735 C C . LEU A 1 474 ? 9.492 0.417 23.768 1.00 95.12 474 LEU A C 1
ATOM 3737 O O . LEU A 1 474 ? 8.794 1.071 22.996 1.00 95.12 474 LEU A O 1
ATOM 3741 N N . PRO A 1 475 ? 10.609 0.942 24.317 1.00 94.12 475 PRO A N 1
ATOM 3742 C CA . PRO A 1 475 ? 11.024 2.324 24.050 1.00 94.12 475 PRO A CA 1
ATOM 3743 C C . PRO A 1 475 ? 11.324 2.635 22.574 1.00 94.12 475 PRO A C 1
ATOM 3745 O O . PRO A 1 475 ? 11.319 3.797 22.179 1.00 94.12 475 PRO A O 1
ATOM 3748 N N . SER A 1 476 ? 11.588 1.620 21.740 1.00 92.69 476 SER A N 1
ATOM 3749 C CA . SER A 1 476 ? 11.803 1.803 20.294 1.00 92.69 476 SER A CA 1
ATOM 3750 C C . SER A 1 476 ? 10.505 1.985 19.496 1.00 92.69 476 SER A C 1
ATOM 3752 O O . SER A 1 476 ? 10.548 2.360 18.323 1.00 92.69 476 SER A O 1
ATOM 3754 N N . PHE A 1 477 ? 9.350 1.709 20.107 1.00 95.12 477 PHE A N 1
ATOM 3755 C CA . PHE A 1 477 ? 8.044 1.847 19.478 1.00 95.12 477 PHE A CA 1
ATOM 3756 C C . PHE A 1 477 ? 7.591 3.304 19.585 1.00 95.12 477 PHE A C 1
ATOM 3758 O O . PHE A 1 477 ? 7.694 3.929 20.642 1.00 95.12 477 PHE A O 1
ATOM 3765 N N . ASP A 1 478 ? 7.066 3.859 18.496 1.00 92.38 478 ASP A N 1
ATOM 3766 C CA . ASP A 1 478 ? 6.419 5.167 18.548 1.00 92.38 478 ASP A CA 1
ATOM 3767 C C . ASP A 1 478 ? 5.057 5.094 19.270 1.00 92.38 478 ASP A C 1
ATOM 3769 O O . ASP A 1 478 ? 4.528 4.017 19.573 1.00 92.38 478 ASP A O 1
ATOM 3773 N N . ALA A 1 479 ? 4.495 6.265 19.577 1.00 89.50 479 ALA A N 1
ATOM 3774 C CA . ALA A 1 479 ? 3.224 6.388 20.287 1.00 89.50 479 ALA A CA 1
ATOM 3775 C C . ALA A 1 479 ? 2.082 5.634 19.575 1.00 89.50 479 ALA A C 1
ATOM 3777 O O . ALA A 1 479 ? 1.269 4.964 20.224 1.00 89.50 479 ALA A O 1
ATOM 3778 N N . GLN A 1 480 ? 2.071 5.669 18.239 1.00 90.94 480 GLN A N 1
ATOM 3779 C CA . GLN A 1 480 ? 1.079 4.991 17.412 1.00 90.94 480 GLN A CA 1
ATOM 3780 C C . GLN A 1 480 ? 1.171 3.469 17.557 1.00 90.94 480 GLN A C 1
ATOM 3782 O O . GLN A 1 480 ? 0.161 2.798 17.801 1.00 90.94 480 GLN A O 1
ATOM 3787 N N . ALA A 1 481 ? 2.374 2.913 17.417 1.00 94.31 481 ALA A N 1
ATOM 3788 C CA . ALA A 1 481 ? 2.630 1.486 17.511 1.00 94.31 481 ALA A CA 1
ATOM 3789 C C . ALA A 1 481 ? 2.279 0.959 18.910 1.00 94.31 481 ALA A C 1
ATOM 3791 O O . ALA A 1 481 ? 1.603 -0.067 19.024 1.00 94.31 481 ALA A O 1
ATOM 3792 N N . LEU A 1 482 ? 2.639 1.690 19.971 1.00 95.38 482 LEU A N 1
ATOM 3793 C CA . LEU A 1 482 ? 2.277 1.346 21.350 1.00 95.38 482 LEU A CA 1
ATOM 3794 C C . LEU A 1 482 ? 0.757 1.325 21.562 1.00 95.38 482 LEU A C 1
ATOM 3796 O O . LEU A 1 482 ? 0.210 0.332 22.055 1.00 95.38 482 LEU A O 1
ATOM 3800 N N . ALA A 1 483 ? 0.048 2.374 21.129 1.00 94.56 483 ALA A N 1
ATOM 3801 C CA . ALA A 1 483 ? -1.410 2.438 21.224 1.00 94.56 483 ALA A CA 1
ATOM 3802 C C . ALA A 1 483 ? -2.088 1.300 20.435 1.00 94.56 483 ALA A C 1
ATOM 3804 O O . ALA A 1 483 ? -3.088 0.725 20.878 1.00 94.56 483 ALA A O 1
ATOM 3805 N N . MET A 1 484 ? -1.528 0.929 19.279 1.00 94.62 484 MET A N 1
ATOM 3806 C CA . MET A 1 484 ? -2.013 -0.187 18.469 1.00 94.62 484 MET A CA 1
ATOM 3807 C C . MET A 1 484 ? -1.815 -1.548 19.136 1.00 94.62 484 MET A C 1
ATOM 3809 O O . MET A 1 484 ? -2.745 -2.361 19.105 1.00 94.62 484 MET A O 1
ATOM 3813 N N . VAL A 1 485 ? -0.649 -1.796 19.741 1.00 95.50 485 VAL A N 1
ATOM 3814 C CA . VAL A 1 485 ? -0.370 -3.031 20.492 1.00 95.50 485 VAL A CA 1
ATOM 3815 C C . VAL A 1 485 ? -1.310 -3.139 21.690 1.00 95.50 485 VAL A C 1
ATOM 3817 O O . VAL A 1 485 ? -1.935 -4.182 21.883 1.00 95.50 485 VAL A O 1
ATOM 3820 N N . LEU A 1 486 ? -1.506 -2.055 22.444 1.00 95.75 486 LEU A N 1
ATOM 3821 C CA . LEU A 1 486 ? -2.424 -2.050 23.582 1.00 95.75 486 LEU A CA 1
ATOM 3822 C C . LEU A 1 486 ? -3.880 -2.308 23.156 1.00 95.75 486 LEU A C 1
ATOM 3824 O O . LEU A 1 486 ? -4.578 -3.117 23.773 1.00 95.75 486 LEU A O 1
ATOM 3828 N N . ASP A 1 487 ? -4.344 -1.698 22.057 1.00 94.88 487 ASP A N 1
ATOM 3829 C CA . ASP A 1 487 ? -5.679 -1.994 21.516 1.00 94.88 487 ASP A CA 1
ATOM 3830 C C . ASP A 1 487 ? -5.785 -3.416 20.964 1.00 94.88 487 ASP A C 1
ATOM 3832 O O . ASP A 1 487 ? -6.866 -3.999 20.989 1.00 94.88 487 ASP A O 1
ATOM 3836 N N . ALA A 1 488 ? -4.699 -3.999 20.458 1.00 93.50 488 ALA A N 1
ATOM 3837 C CA . ALA A 1 488 ? -4.683 -5.400 20.058 1.00 93.50 488 ALA A CA 1
ATOM 3838 C C . ALA A 1 488 ? -4.873 -6.325 21.267 1.00 93.50 488 ALA A C 1
ATOM 3840 O O . ALA A 1 488 ? -5.744 -7.193 21.234 1.00 93.50 488 ALA A O 1
ATOM 3841 N N . LEU A 1 489 ? -4.125 -6.085 22.345 1.00 93.69 489 LEU A N 1
ATOM 3842 C CA . LEU A 1 489 ? -4.197 -6.851 23.591 1.00 93.69 489 LEU A CA 1
ATOM 3843 C C . LEU A 1 489 ? -5.580 -6.759 24.236 1.00 93.69 489 LEU A C 1
ATOM 3845 O O . LEU A 1 489 ? -6.138 -7.777 24.635 1.00 93.69 489 LEU A O 1
ATOM 3849 N N . SER A 1 490 ? -6.194 -5.572 24.231 1.00 93.06 490 SER A N 1
ATOM 3850 C CA . SER A 1 490 ? -7.551 -5.373 24.765 1.00 93.06 490 SER A CA 1
ATOM 3851 C C . SER A 1 490 ? -8.655 -6.127 24.010 1.00 93.06 490 SER A C 1
ATOM 3853 O O . SER A 1 490 ? -9.783 -6.236 24.491 1.00 93.06 490 SER A O 1
ATOM 3855 N N . ARG A 1 491 ? -8.344 -6.648 22.817 1.00 88.56 491 ARG A N 1
ATOM 3856 C CA . ARG A 1 491 ? -9.265 -7.388 21.944 1.00 88.56 491 ARG A CA 1
ATOM 3857 C C . ARG A 1 491 ? -8.964 -8.885 21.877 1.00 88.56 491 ARG A C 1
ATOM 3859 O O . ARG A 1 491 ? -9.672 -9.589 21.154 1.00 88.56 491 ARG A O 1
ATOM 3866 N N . ALA A 1 492 ? -7.945 -9.351 22.597 1.00 89.06 492 ALA A N 1
ATOM 3867 C CA . ALA A 1 492 ? -7.601 -10.761 22.669 1.00 89.06 492 ALA A CA 1
ATOM 3868 C C . ALA A 1 492 ? -8.760 -11.585 23.253 1.00 89.06 492 ALA A C 1
ATOM 3870 O O . ALA A 1 492 ? -9.587 -11.085 24.021 1.00 89.06 492 ALA A O 1
ATOM 3871 N N . ALA A 1 493 ? -8.836 -12.869 22.892 1.00 83.56 493 ALA A N 1
ATOM 3872 C CA . ALA A 1 493 ? -9.833 -13.754 23.483 1.00 83.56 493 ALA A CA 1
ATOM 3873 C C . ALA A 1 493 ? -9.582 -13.876 25.003 1.00 83.56 493 ALA A C 1
ATOM 3875 O O . ALA A 1 493 ? -8.418 -13.976 25.394 1.00 83.56 493 ALA A O 1
ATOM 3876 N N . PRO A 1 494 ? -10.620 -13.935 25.861 1.00 79.81 494 PRO A N 1
ATOM 3877 C CA . PRO A 1 494 ? -10.441 -13.965 27.319 1.00 79.81 494 PRO A CA 1
ATOM 3878 C C . PRO A 1 494 ? -9.558 -15.106 27.846 1.00 79.81 494 PRO A C 1
ATOM 3880 O O . PRO A 1 494 ? -9.008 -15.003 28.932 1.00 79.81 494 PRO A O 1
ATOM 3883 N N . SER A 1 495 ? -9.423 -16.197 27.089 1.00 79.62 495 SER A N 1
ATOM 3884 C CA . SER A 1 495 ? -8.595 -17.354 27.438 1.00 79.62 495 SER A CA 1
ATOM 3885 C C . SER A 1 495 ? -7.143 -17.260 26.954 1.00 79.62 495 SER A C 1
ATOM 3887 O O . SER A 1 495 ? -6.412 -18.232 27.100 1.00 79.62 495 SER A O 1
ATOM 3889 N N . THR A 1 496 ? -6.742 -16.154 26.321 1.00 84.38 496 THR A N 1
ATOM 3890 C CA . THR A 1 496 ? -5.414 -16.022 25.701 1.00 84.38 496 THR A CA 1
ATOM 3891 C C . THR A 1 496 ? -4.363 -15.760 26.778 1.00 84.38 496 THR A C 1
ATOM 3893 O O . THR A 1 496 ? -4.373 -14.713 27.428 1.00 84.38 496 THR A O 1
ATOM 3896 N N . TRP A 1 497 ? -3.439 -16.698 26.969 1.00 83.75 497 TRP A N 1
ATOM 3897 C CA . TRP A 1 497 ? -2.432 -16.611 28.022 1.00 83.75 497 TRP A CA 1
ATOM 3898 C C . TRP A 1 497 ? -1.331 -15.594 27.692 1.00 83.75 497 TRP A C 1
ATOM 3900 O O . TRP A 1 497 ? -0.810 -15.575 26.580 1.00 83.75 497 TRP A O 1
ATOM 3910 N N . GLY A 1 498 ? -0.919 -14.788 28.678 1.00 84.69 498 GLY A N 1
ATOM 3911 C CA . GLY A 1 498 ? 0.191 -13.827 28.556 1.00 84.69 498 GLY A CA 1
ATOM 3912 C C . GLY A 1 498 ? -0.212 -12.414 28.117 1.00 84.69 498 GLY A C 1
ATOM 3913 O O . GLY A 1 498 ? 0.635 -11.522 28.088 1.00 84.69 498 GLY A O 1
ATOM 3914 N N . VAL A 1 499 ? -1.499 -12.182 27.828 1.00 89.75 499 VAL A N 1
ATOM 3915 C CA . VAL A 1 499 ? -2.026 -10.852 27.472 1.00 89.75 499 VAL A CA 1
ATOM 3916 C C . VAL A 1 499 ? -1.801 -9.845 28.597 1.00 89.75 499 VAL A C 1
ATOM 3918 O O . VAL A 1 499 ? -1.327 -8.747 28.328 1.00 89.75 499 VAL A O 1
ATOM 3921 N N . GLU A 1 500 ? -2.095 -10.217 29.844 1.00 88.94 500 GLU A N 1
ATOM 3922 C CA . GLU A 1 500 ? -1.966 -9.329 31.008 1.00 88.94 500 GLU A CA 1
ATOM 3923 C C . GLU A 1 500 ? -0.527 -8.838 31.203 1.00 88.94 500 GLU A C 1
ATOM 3925 O O . GLU A 1 500 ? -0.305 -7.649 31.418 1.00 88.94 500 GLU A O 1
ATOM 3930 N N . THR A 1 501 ? 0.456 -9.732 31.058 1.00 89.19 501 THR A N 1
ATOM 3931 C CA . THR A 1 501 ? 1.877 -9.403 31.214 1.00 89.19 501 THR A CA 1
ATOM 3932 C C . THR A 1 501 ? 2.327 -8.381 30.176 1.00 89.19 501 THR A C 1
ATOM 3934 O O . THR A 1 501 ? 2.853 -7.332 30.539 1.00 89.19 501 THR A O 1
ATOM 3937 N N . LEU A 1 502 ? 2.074 -8.645 28.888 1.00 91.25 502 LEU A N 1
ATOM 3938 C CA . LEU A 1 502 ? 2.480 -7.726 27.825 1.00 91.25 502 LEU A CA 1
ATOM 3939 C C . LEU A 1 502 ? 1.682 -6.414 27.877 1.00 91.25 502 LEU A C 1
ATOM 3941 O O . LEU A 1 502 ? 2.247 -5.348 27.650 1.00 91.25 502 LEU A O 1
ATOM 3945 N N . ALA A 1 503 ? 0.391 -6.470 28.220 1.00 93.44 503 ALA A N 1
ATOM 3946 C CA . ALA A 1 503 ? -0.443 -5.279 28.372 1.00 93.44 503 ALA A CA 1
ATOM 3947 C C . ALA A 1 503 ? 0.046 -4.384 29.511 1.00 93.44 503 ALA A C 1
ATOM 3949 O O . ALA A 1 503 ? 0.036 -3.168 29.349 1.00 93.44 503 ALA A O 1
ATOM 3950 N N . SER A 1 504 ? 0.514 -4.966 30.620 1.00 92.31 504 SER A N 1
ATOM 3951 C CA . SER A 1 504 ? 1.104 -4.207 31.724 1.00 92.31 504 SER A CA 1
ATOM 3952 C C . SER A 1 504 ? 2.353 -3.447 31.277 1.00 92.31 504 SER A C 1
ATOM 3954 O O . SER A 1 504 ? 2.442 -2.248 31.520 1.00 92.31 504 SER A O 1
ATOM 3956 N N . SER A 1 505 ? 3.283 -4.108 30.578 1.00 93.00 505 SER A N 1
ATOM 3957 C CA . SER A 1 505 ? 4.514 -3.463 30.096 1.00 93.00 505 SER A CA 1
ATOM 3958 C C . SER A 1 505 ? 4.237 -2.378 29.052 1.00 93.00 505 SER A C 1
ATOM 3960 O O . SER A 1 505 ? 4.812 -1.297 29.110 1.00 93.00 505 SER A O 1
ATOM 3962 N N . VAL A 1 506 ? 3.321 -2.635 28.112 1.00 95.06 506 VAL A N 1
ATOM 3963 C CA . VAL A 1 506 ? 2.931 -1.639 27.099 1.00 95.06 506 VAL A CA 1
ATOM 3964 C C . VAL A 1 506 ? 2.225 -0.451 27.755 1.00 95.06 506 VAL A C 1
ATOM 3966 O O . VAL A 1 506 ? 2.451 0.687 27.357 1.00 95.06 506 VAL A O 1
ATOM 3969 N N . LEU A 1 507 ? 1.383 -0.690 28.766 1.00 94.56 507 LEU A N 1
ATOM 3970 C CA . LEU A 1 507 ? 0.690 0.374 29.487 1.00 94.56 507 LEU A CA 1
ATOM 3971 C C . LEU A 1 507 ? 1.656 1.260 30.281 1.00 94.56 507 LEU A C 1
ATOM 3973 O O . LEU A 1 507 ? 1.447 2.467 30.324 1.00 94.56 507 LEU A O 1
ATOM 3977 N N . GLU A 1 508 ? 2.698 0.691 30.884 1.00 93.06 508 GLU A N 1
ATOM 3978 C CA . GLU A 1 508 ? 3.739 1.457 31.577 1.00 93.06 508 GLU A CA 1
ATOM 3979 C C . GLU A 1 508 ? 4.455 2.423 30.621 1.00 93.06 508 GLU A C 1
ATOM 3981 O O . GLU A 1 508 ? 4.566 3.614 30.915 1.00 93.06 508 GLU A O 1
ATOM 3986 N N . GLU A 1 509 ? 4.826 1.943 29.431 1.00 95.06 509 GLU A N 1
ATOM 3987 C CA . GLU A 1 509 ? 5.459 2.764 28.394 1.00 95.06 509 GLU A CA 1
ATOM 3988 C C . GLU A 1 509 ? 4.511 3.857 27.862 1.00 95.06 509 GLU A C 1
ATOM 3990 O O . GLU A 1 509 ? 4.883 5.027 27.771 1.00 95.06 509 GLU A O 1
ATOM 3995 N N . VAL A 1 510 ? 3.252 3.506 27.566 1.00 94.25 510 VAL A N 1
ATOM 3996 C CA . VAL A 1 510 ? 2.223 4.468 27.123 1.00 94.25 510 VAL A CA 1
ATOM 3997 C C . VAL A 1 510 ? 1.964 5.533 28.186 1.00 94.25 510 VAL A C 1
ATOM 3999 O O . VAL A 1 510 ? 1.812 6.708 27.862 1.00 94.25 510 VAL A O 1
ATOM 4002 N N . HIS A 1 511 ? 1.906 5.137 29.457 1.00 92.56 511 HIS A N 1
ATOM 4003 C CA . HIS A 1 511 ? 1.695 6.049 30.574 1.00 92.56 511 HIS A CA 1
ATOM 4004 C C . HIS A 1 511 ? 2.839 7.054 30.718 1.00 92.56 511 HIS A C 1
ATOM 4006 O O . HIS A 1 511 ? 2.572 8.245 30.875 1.00 92.56 511 HIS A O 1
ATOM 4012 N N . GLY A 1 512 ? 4.091 6.595 30.621 1.00 91.94 512 GLY A N 1
ATOM 4013 C CA . GLY A 1 512 ? 5.270 7.462 30.688 1.00 91.94 512 GLY A CA 1
ATOM 4014 C C . GLY A 1 512 ? 5.342 8.495 29.560 1.00 91.94 512 GLY A C 1
ATOM 4015 O O . GLY A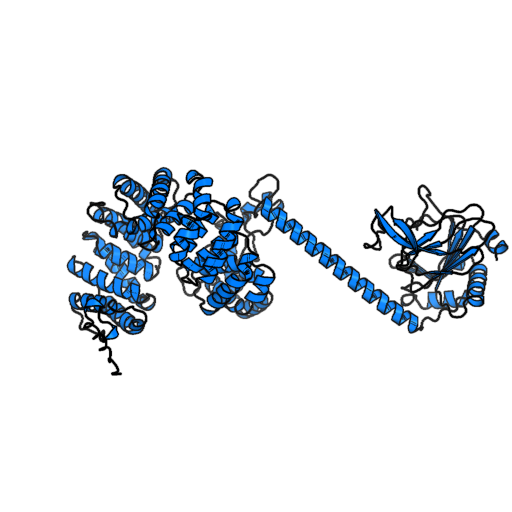 1 512 ? 6.009 9.515 29.708 1.00 91.94 512 GLY A O 1
ATOM 4016 N N . ARG A 1 513 ? 4.625 8.253 28.457 1.00 92.56 513 ARG A N 1
ATOM 4017 C CA . ARG A 1 513 ? 4.647 9.063 27.233 1.00 92.56 513 ARG A CA 1
ATOM 4018 C C . ARG A 1 513 ? 3.280 9.642 26.870 1.00 92.56 513 ARG A C 1
ATOM 4020 O O . ARG A 1 513 ? 3.064 10.031 25.728 1.00 92.56 513 ARG A O 1
ATOM 4027 N N . ALA A 1 514 ? 2.352 9.726 27.825 1.00 92.12 514 ALA A N 1
ATOM 4028 C CA . ALA A 1 514 ? 0.981 10.184 27.581 1.00 92.12 514 ALA A CA 1
ATOM 4029 C C . ALA A 1 514 ? 0.897 11.580 26.923 1.00 92.12 514 ALA A C 1
ATOM 4031 O O . ALA A 1 514 ? -0.026 11.822 26.149 1.00 92.12 514 ALA A O 1
ATOM 4032 N N . ASP A 1 515 ? 1.865 12.466 27.186 1.00 91.25 515 ASP A N 1
ATOM 4033 C CA . ASP A 1 515 ? 1.974 13.796 26.565 1.00 91.25 515 ASP A CA 1
ATOM 4034 C C . ASP A 1 515 ? 2.377 13.763 25.073 1.00 91.25 515 ASP A C 1
ATOM 4036 O O . ASP A 1 515 ? 2.147 14.735 24.357 1.00 91.25 515 ASP A O 1
ATOM 4040 N N . GLU A 1 516 ? 2.972 12.668 24.584 1.00 92.81 516 GLU A N 1
ATOM 4041 C CA . GLU A 1 516 ? 3.361 12.506 23.173 1.00 92.81 516 GLU A CA 1
ATOM 4042 C C . GLU A 1 516 ? 2.199 12.032 22.289 1.00 92.81 516 GLU A C 1
ATOM 4044 O O . GLU A 1 516 ? 2.258 12.175 21.066 1.00 92.81 516 GLU A O 1
ATOM 4049 N N . LEU A 1 517 ? 1.158 11.443 22.886 1.00 93.38 517 LEU A N 1
ATOM 4050 C CA . LEU A 1 517 ? 0.051 10.851 22.143 1.00 93.38 517 LEU A CA 1
ATOM 4051 C C . LEU A 1 517 ? -0.901 11.932 21.615 1.00 93.38 517 LEU A C 1
ATOM 4053 O O . LEU A 1 517 ? -1.342 12.832 22.331 1.00 93.38 517 LEU A O 1
ATOM 4057 N N . SER A 1 518 ? -1.311 11.774 20.360 1.00 93.75 518 SER A N 1
ATOM 4058 C CA . SER A 1 518 ? -2.430 12.517 19.784 1.00 93.75 518 SER A CA 1
ATOM 4059 C C . SER A 1 518 ? -3.754 12.170 20.475 1.00 93.75 518 SER A C 1
ATOM 4061 O O . SER A 1 518 ? -3.905 11.125 21.114 1.00 93.75 518 SER A O 1
ATOM 4063 N N . LEU A 1 519 ? -4.773 13.017 20.293 1.00 94.31 519 LEU A N 1
ATOM 4064 C CA . LEU A 1 519 ? -6.106 12.757 20.841 1.00 94.31 519 LEU A CA 1
ATOM 4065 C C . LEU A 1 519 ? -6.700 11.422 20.352 1.00 94.31 519 LEU A C 1
ATOM 4067 O O . LEU A 1 519 ? -7.367 10.726 21.119 1.00 94.31 519 LEU A O 1
ATOM 4071 N N . ASP A 1 520 ? -6.451 11.040 19.097 1.00 91.62 520 ASP A N 1
ATOM 4072 C CA . ASP A 1 520 ? -6.934 9.774 18.537 1.00 91.62 520 ASP A CA 1
ATOM 4073 C C . ASP A 1 520 ? -6.252 8.555 19.171 1.00 91.62 520 ASP A C 1
ATOM 4075 O O . ASP A 1 520 ? -6.911 7.547 19.453 1.00 91.62 520 ASP A O 1
ATOM 4079 N N . GLU A 1 521 ? -4.951 8.652 19.448 1.00 95.00 521 GLU A N 1
ATOM 4080 C CA . GLU A 1 521 ? -4.190 7.615 20.149 1.00 95.00 521 GLU A CA 1
ATOM 4081 C C . GLU A 1 521 ? -4.616 7.518 21.615 1.00 95.00 521 GLU A C 1
ATOM 4083 O O . GLU A 1 521 ? -4.890 6.418 22.097 1.00 95.00 521 GLU A O 1
ATOM 4088 N N . LEU A 1 522 ? -4.791 8.649 22.306 1.00 96.62 522 LEU A N 1
ATOM 4089 C CA . LEU A 1 522 ? -5.325 8.686 23.672 1.00 96.62 522 LEU A CA 1
ATOM 4090 C C . LEU A 1 522 ? -6.726 8.073 23.738 1.00 96.62 522 LEU A C 1
ATOM 4092 O O . LEU A 1 522 ? -7.004 7.246 24.606 1.00 96.62 522 LEU A O 1
ATOM 4096 N N . ALA A 1 523 ? -7.607 8.398 22.791 1.00 96.19 523 ALA A N 1
ATOM 4097 C CA . ALA A 1 523 ? -8.935 7.800 22.709 1.00 96.19 523 ALA A CA 1
ATOM 4098 C C . ALA A 1 523 ? -8.885 6.283 22.486 1.00 96.19 523 ALA A C 1
ATOM 4100 O O . ALA A 1 523 ? -9.695 5.534 23.047 1.00 96.19 523 ALA A O 1
ATOM 4101 N N . LEU A 1 524 ? -7.929 5.814 21.681 1.00 95.31 524 LEU A N 1
ATOM 4102 C CA . LEU A 1 524 ? -7.684 4.395 21.454 1.00 95.31 524 LEU A CA 1
ATOM 4103 C C . LEU A 1 524 ? -7.218 3.687 22.726 1.00 95.31 524 LEU A C 1
ATOM 4105 O O . LEU A 1 524 ? -7.774 2.638 23.071 1.00 95.31 524 LEU A O 1
ATOM 4109 N N . VAL A 1 525 ? -6.264 4.278 23.442 1.00 96.69 525 VAL A N 1
ATOM 4110 C CA . VAL A 1 525 ? -5.756 3.780 24.722 1.00 96.69 525 VAL A CA 1
ATOM 4111 C C . VAL A 1 525 ? -6.879 3.736 25.754 1.00 96.69 525 VAL A C 1
ATOM 4113 O O . VAL A 1 525 ? -7.173 2.665 26.275 1.00 96.69 525 VAL A O 1
ATOM 4116 N N . VAL A 1 526 ? -7.589 4.843 25.987 1.00 96.62 526 VAL A N 1
ATOM 4117 C CA . VAL A 1 526 ? -8.678 4.935 26.978 1.00 96.62 526 VAL A CA 1
ATOM 4118 C C . VAL A 1 526 ? -9.770 3.899 26.718 1.00 96.62 526 VAL A C 1
ATOM 4120 O O . VAL A 1 526 ? -10.219 3.219 27.644 1.00 96.62 526 VAL A O 1
ATOM 4123 N N . ARG A 1 527 ? -10.168 3.702 25.454 1.00 96.00 527 ARG A N 1
ATOM 4124 C CA . ARG A 1 527 ? -11.110 2.632 25.106 1.00 96.00 527 ARG A CA 1
ATOM 4125 C C . ARG A 1 527 ? -10.547 1.252 25.455 1.00 96.00 527 ARG A C 1
ATOM 4127 O O . ARG A 1 527 ? -11.290 0.412 25.958 1.00 96.00 527 ARG A O 1
ATOM 4134 N N . SER A 1 528 ? -9.269 1.012 25.176 1.00 95.69 528 SER A N 1
ATOM 4135 C CA . SER A 1 528 ? -8.587 -0.258 25.461 1.00 95.69 528 SER A CA 1
ATOM 4136 C C . SER A 1 528 ? -8.534 -0.548 26.962 1.00 95.69 528 SER A C 1
ATOM 4138 O O . SER A 1 528 ? -8.833 -1.667 27.378 1.00 95.69 528 SER A O 1
ATOM 4140 N N . LEU A 1 529 ? -8.279 0.474 27.788 1.00 94.12 529 LEU A N 1
ATOM 4141 C CA . LEU A 1 529 ? -8.331 0.368 29.250 1.00 94.12 529 LEU A CA 1
ATOM 4142 C C . LEU A 1 529 ? -9.727 0.004 29.761 1.00 94.12 529 LEU A C 1
ATOM 4144 O O . LEU A 1 529 ? -9.843 -0.648 30.792 1.00 94.12 529 LEU A O 1
ATOM 4148 N N . GLY A 1 530 ? -10.791 0.383 29.047 1.00 92.06 530 GLY A N 1
ATOM 4149 C CA . GLY A 1 530 ? -12.158 -0.037 29.368 1.00 92.06 530 GLY A CA 1
ATOM 4150 C C . GLY A 1 530 ? -12.365 -1.553 29.292 1.00 92.06 530 GLY A C 1
ATOM 4151 O O . GLY A 1 530 ? -13.177 -2.095 30.039 1.00 92.06 530 GLY A O 1
ATOM 4152 N N . TYR A 1 531 ? -11.638 -2.240 28.404 1.00 91.25 531 TYR A N 1
ATOM 4153 C CA . TYR A 1 531 ? -11.691 -3.699 28.265 1.00 91.25 531 TYR A CA 1
ATOM 4154 C C . TYR A 1 531 ? -10.673 -4.409 29.160 1.00 91.25 531 TYR A C 1
ATOM 4156 O O . TYR A 1 531 ? -10.999 -5.449 29.721 1.00 91.25 531 TYR A O 1
ATOM 4164 N N . LEU A 1 532 ? -9.465 -3.852 29.297 1.00 90.50 532 LEU A N 1
ATOM 4165 C CA . LEU A 1 532 ? -8.392 -4.440 30.108 1.00 90.50 532 LEU A CA 1
ATOM 4166 C C . LEU A 1 532 ? -8.606 -4.246 31.616 1.00 90.50 532 LEU A C 1
ATOM 4168 O O . LEU A 1 532 ? -8.200 -5.101 32.390 1.00 90.50 532 LEU A O 1
ATOM 4172 N N . GLN A 1 533 ? -9.233 -3.137 32.021 1.00 89.06 533 GLN A N 1
ATOM 4173 C CA . GLN A 1 533 ? -9.524 -2.778 33.416 1.00 89.06 533 GLN A CA 1
ATOM 4174 C C . GLN A 1 533 ? -8.303 -2.933 34.348 1.00 89.06 533 GLN A C 1
ATOM 4176 O O . GLN A 1 533 ? -8.332 -3.741 35.285 1.00 89.06 533 GLN A O 1
ATOM 4181 N N . PRO A 1 534 ? -7.211 -2.179 34.097 1.00 86.81 534 PRO A N 1
ATOM 4182 C CA . PRO A 1 534 ? -5.991 -2.292 34.888 1.00 86.81 534 PRO A CA 1
ATOM 4183 C C . PRO A 1 534 ? -6.255 -1.919 36.351 1.00 86.81 534 PRO A C 1
ATOM 4185 O O . PRO A 1 534 ? -6.912 -0.922 36.644 1.00 86.81 534 PRO A O 1
ATOM 4188 N N . GLN A 1 535 ? -5.693 -2.687 37.284 1.00 86.56 535 GLN A N 1
ATOM 4189 C CA . GLN A 1 535 ? -5.881 -2.487 38.728 1.00 86.56 535 GLN A CA 1
ATOM 4190 C C . GLN A 1 535 ? -4.955 -1.398 39.309 1.00 86.56 535 GLN A C 1
ATOM 4192 O O . GLN A 1 535 ? -4.553 -1.457 40.468 1.00 86.56 535 GLN A O 1
ATOM 4197 N N . THR A 1 536 ? -4.601 -0.398 38.499 1.00 86.62 536 THR A N 1
ATOM 4198 C CA . THR A 1 536 ? -3.694 0.708 38.839 1.00 86.62 536 THR A CA 1
ATOM 4199 C C . THR A 1 536 ? -4.395 2.055 38.628 1.00 86.62 536 THR A C 1
ATOM 4201 O O . THR A 1 536 ? -4.236 2.681 37.575 1.00 86.62 536 THR A O 1
ATOM 4204 N N . PRO A 1 537 ? -5.156 2.547 39.632 1.00 88.31 537 PRO A N 1
ATOM 4205 C CA . PRO A 1 537 ? -5.928 3.785 39.513 1.00 88.31 537 PRO A CA 1
ATOM 4206 C C . PRO A 1 537 ? -5.085 4.987 39.078 1.00 88.31 537 PRO A C 1
ATOM 4208 O O . PRO A 1 537 ? -5.511 5.749 38.220 1.00 88.31 537 PRO A O 1
ATOM 4211 N N . GLN A 1 538 ? -3.861 5.131 39.595 1.00 88.62 538 GLN A N 1
ATOM 4212 C CA . GLN A 1 538 ? -2.997 6.271 39.271 1.00 88.62 538 GLN A CA 1
ATOM 4213 C C . GLN A 1 538 ? -2.672 6.371 37.771 1.00 88.62 538 GLN A C 1
ATOM 4215 O O . GLN A 1 538 ? -2.716 7.460 37.198 1.00 88.62 538 GLN A O 1
ATOM 4220 N N . VAL A 1 539 ? -2.378 5.235 37.133 1.00 89.81 539 VAL A N 1
ATOM 4221 C CA . VAL A 1 539 ? -2.081 5.164 35.695 1.00 89.81 539 VAL A CA 1
ATOM 4222 C C . VAL A 1 539 ? -3.331 5.499 34.885 1.00 89.81 539 VAL A C 1
ATOM 4224 O O . VAL A 1 539 ? -3.276 6.305 33.957 1.00 89.81 539 VAL A O 1
ATOM 4227 N N . LEU A 1 540 ? -4.475 4.933 35.283 1.00 91.38 540 LEU A N 1
ATOM 4228 C CA . LEU A 1 540 ? -5.767 5.207 34.660 1.00 91.38 540 LEU A CA 1
ATOM 4229 C C . LEU A 1 540 ? -6.125 6.700 34.735 1.00 91.38 540 LEU A C 1
ATOM 4231 O O . LEU A 1 540 ? -6.455 7.295 33.711 1.00 91.38 540 LEU A O 1
ATOM 4235 N N . HIS A 1 541 ? -6.024 7.310 35.918 1.00 92.81 541 HIS A N 1
ATOM 4236 C CA . HIS A 1 541 ? -6.303 8.731 36.124 1.00 92.81 541 HIS A CA 1
ATOM 4237 C C . HIS A 1 541 ? -5.394 9.617 35.274 1.00 92.81 541 HIS A C 1
ATOM 4239 O O . HIS A 1 541 ? -5.897 10.483 34.565 1.00 92.81 541 HIS A O 1
ATOM 4245 N N . ASN A 1 542 ? -4.084 9.350 35.261 1.00 93.56 542 ASN A N 1
ATOM 4246 C CA . ASN A 1 542 ? -3.142 10.120 34.454 1.00 93.56 542 ASN A CA 1
ATOM 4247 C C . ASN A 1 542 ? -3.513 10.084 32.960 1.00 93.56 542 ASN A C 1
ATOM 4249 O O . ASN A 1 542 ? -3.660 11.141 32.346 1.00 93.56 542 ASN A O 1
ATOM 4253 N N . VAL A 1 543 ? -3.718 8.898 32.377 1.00 94.56 543 VAL A N 1
ATOM 4254 C CA . VAL A 1 543 ? -4.053 8.775 30.947 1.00 94.56 543 VAL A CA 1
ATOM 4255 C C . VAL A 1 543 ? -5.383 9.470 30.630 1.00 94.56 543 VAL A C 1
ATOM 4257 O O . VAL A 1 543 ? -5.501 10.159 29.615 1.00 94.56 543 VAL A O 1
ATOM 4260 N N . LEU A 1 544 ? -6.380 9.343 31.512 1.00 95.38 544 LEU A N 1
ATOM 4261 C CA . LEU A 1 544 ? -7.664 10.029 31.364 1.00 95.38 544 LEU A CA 1
ATOM 4262 C C . LEU A 1 544 ? -7.525 11.554 31.448 1.00 95.38 544 LEU A C 1
ATOM 4264 O O . LEU A 1 544 ? -8.161 12.255 30.665 1.00 95.38 544 LEU A O 1
ATOM 4268 N N . ASP A 1 545 ? -6.699 12.081 32.351 1.00 95.88 545 ASP A N 1
ATOM 4269 C CA . ASP A 1 545 ? -6.466 13.523 32.490 1.00 95.88 545 ASP A CA 1
ATOM 4270 C C . ASP A 1 545 ? -5.780 14.111 31.247 1.00 95.88 545 ASP A C 1
ATOM 4272 O O . ASP A 1 545 ? -6.128 15.210 30.809 1.00 95.88 545 ASP A O 1
ATOM 4276 N N . HIS A 1 546 ? -4.839 13.385 30.635 1.00 96.62 546 HIS A N 1
ATOM 4277 C CA . HIS A 1 546 ? -4.245 13.775 29.349 1.00 96.62 546 HIS A CA 1
ATOM 4278 C C . HIS A 1 546 ? -5.287 13.772 28.231 1.00 96.62 546 HIS A C 1
ATOM 4280 O O . HIS A 1 546 ? -5.407 14.753 27.499 1.00 96.62 546 HIS A O 1
ATOM 4286 N N . ALA A 1 547 ? -6.100 12.718 28.145 1.00 96.69 547 ALA A N 1
ATOM 4287 C CA . ALA A 1 547 ? -7.140 12.608 27.130 1.00 96.69 547 ALA A CA 1
ATOM 4288 C C . ALA A 1 547 ? -8.204 13.715 27.237 1.00 96.69 547 ALA A C 1
ATOM 4290 O O . ALA A 1 547 ? -8.618 14.271 26.220 1.00 96.69 547 ALA A O 1
ATOM 4291 N N . LEU A 1 548 ? -8.626 14.069 28.455 1.00 96.50 548 LEU A N 1
ATOM 4292 C CA . LEU A 1 548 ? -9.585 15.152 28.696 1.00 96.50 548 LEU A CA 1
ATOM 4293 C C . LEU A 1 548 ? -9.005 16.524 28.333 1.00 96.50 548 LEU A C 1
ATOM 4295 O O . LEU A 1 548 ? -9.700 17.329 27.712 1.00 96.50 548 LEU A O 1
ATOM 4299 N N . ARG A 1 549 ? -7.738 16.786 28.684 1.00 96.31 549 ARG A N 1
ATOM 4300 C CA . ARG A 1 549 ? -7.039 18.018 28.284 1.00 96.31 549 ARG A CA 1
ATOM 4301 C C . ARG A 1 549 ? -6.923 18.116 26.764 1.00 96.31 549 ARG A C 1
ATOM 4303 O O . ARG A 1 549 ? -7.376 19.099 26.191 1.00 96.31 549 ARG A O 1
ATOM 4310 N N . ALA A 1 550 ? -6.437 17.062 26.108 1.00 95.69 550 ALA A N 1
ATOM 4311 C CA . ALA A 1 550 ? -6.307 17.020 24.654 1.00 95.69 550 ALA A CA 1
ATOM 4312 C C . ALA A 1 550 ? -7.657 17.217 23.940 1.00 95.69 550 ALA A C 1
ATOM 4314 O O . ALA A 1 550 ? -7.729 17.974 22.974 1.00 95.69 550 ALA A O 1
ATOM 4315 N N . ALA A 1 551 ? -8.737 16.599 24.439 1.00 95.69 551 ALA A N 1
ATOM 4316 C CA . ALA A 1 551 ? -10.079 16.773 23.882 1.00 95.69 551 ALA A CA 1
ATOM 4317 C C . ALA A 1 551 ? -10.554 18.229 23.970 1.00 95.69 551 ALA A C 1
ATOM 4319 O O . ALA A 1 551 ? -11.136 18.738 23.017 1.00 95.69 551 ALA A O 1
ATOM 4320 N N . LYS A 1 552 ? -10.283 18.898 25.094 1.00 94.44 552 LYS A N 1
ATOM 4321 C CA . LYS A 1 552 ? -10.650 20.300 25.318 1.00 94.44 552 LYS A CA 1
ATOM 4322 C C . LYS A 1 552 ? -9.826 21.267 24.464 1.00 94.44 552 LYS A C 1
ATOM 4324 O O . LYS A 1 552 ? -10.367 22.250 23.969 1.00 94.44 552 LYS A O 1
ATOM 4329 N N . ASP A 1 553 ? -8.536 20.995 24.301 1.00 92.62 553 ASP A N 1
ATOM 4330 C CA . ASP A 1 553 ? -7.618 21.899 23.604 1.00 92.62 553 ASP A CA 1
ATOM 4331 C C . ASP A 1 553 ? -7.734 21.780 22.077 1.00 92.62 553 ASP A C 1
ATOM 4333 O O . ASP A 1 553 ? -7.674 22.782 21.365 1.00 92.62 553 ASP A O 1
ATOM 4337 N N . GLN A 1 554 ? -7.905 20.559 21.565 1.00 91.12 554 GLN A N 1
ATOM 4338 C CA . GLN A 1 554 ? -7.884 20.268 20.126 1.00 91.12 554 GLN A CA 1
ATOM 4339 C C . GLN A 1 554 ? -9.296 20.122 19.533 1.00 91.12 554 GLN A C 1
ATOM 4341 O O . GLN A 1 554 ? -9.477 20.275 18.323 1.00 91.12 554 GLN A O 1
ATOM 4346 N N . GLY A 1 555 ? -10.304 19.834 20.365 1.00 87.50 555 GLY A N 1
ATOM 4347 C CA . GLY A 1 555 ? -11.569 19.261 19.904 1.00 87.50 555 GLY A CA 1
ATOM 4348 C C . GLY A 1 555 ? -11.366 17.839 19.368 1.00 87.50 555 GLY A C 1
ATOM 4349 O O . GLY A 1 555 ? -10.244 17.386 19.162 1.00 87.50 555 GLY A O 1
ATOM 4350 N N . GLY A 1 556 ? -12.446 17.098 19.127 1.00 89.12 556 GLY A N 1
ATOM 4351 C CA . GLY A 1 556 ? -12.344 15.731 18.612 1.00 89.12 556 GLY A CA 1
ATOM 4352 C C . GLY A 1 556 ? -13.490 15.363 17.688 1.00 89.12 556 GLY A C 1
ATOM 4353 O O . GLY A 1 556 ? -14.600 15.875 17.820 1.00 89.12 556 GLY A O 1
ATOM 4354 N N . SER A 1 557 ? -13.236 14.426 16.771 1.00 90.50 557 SER A N 1
ATOM 4355 C CA . SER A 1 557 ? -14.310 13.851 15.961 1.00 90.50 557 SER A CA 1
ATOM 4356 C C . SER A 1 557 ? -15.311 13.111 16.854 1.00 90.50 557 SER A C 1
ATOM 4358 O O . SER A 1 557 ? -14.957 12.588 17.918 1.00 90.50 557 SER A O 1
ATOM 4360 N N . ALA A 1 558 ? -16.555 12.962 16.395 1.00 91.56 558 ALA A N 1
ATOM 4361 C CA . ALA A 1 558 ? -17.560 12.209 17.143 1.00 91.56 558 ALA A CA 1
ATOM 4362 C C . ALA A 1 558 ? -17.122 10.762 17.425 1.00 91.56 558 ALA A C 1
ATOM 4364 O O . ALA A 1 558 ? -17.479 10.195 18.453 1.00 91.56 558 ALA A O 1
ATOM 4365 N N . ARG A 1 559 ? -16.320 10.158 16.538 1.00 91.75 559 ARG A N 1
ATOM 4366 C CA . ARG A 1 559 ? -15.746 8.821 16.743 1.00 91.75 559 ARG A CA 1
ATOM 4367 C C . ARG A 1 559 ? -14.716 8.813 17.873 1.00 91.75 559 ARG A C 1
ATOM 4369 O O . ARG A 1 559 ? -14.756 7.926 18.723 1.00 91.75 559 ARG A O 1
ATOM 4376 N N . THR A 1 560 ? -13.803 9.777 17.869 1.00 94.44 560 THR A N 1
ATOM 4377 C CA . THR A 1 560 ? -12.741 9.918 18.873 1.00 94.44 560 THR A CA 1
ATOM 4378 C C . THR A 1 560 ? -13.353 10.125 20.258 1.00 94.44 560 THR A C 1
ATOM 4380 O O . THR A 1 560 ? -13.058 9.386 21.198 1.00 94.44 560 THR A O 1
ATOM 4383 N N . LEU A 1 561 ? -14.321 11.038 20.358 1.00 96.69 561 LEU A N 1
ATOM 4384 C CA . LEU A 1 561 ? -15.048 11.303 21.598 1.00 96.69 561 LEU A CA 1
ATOM 4385 C C . LEU A 1 561 ? -15.910 10.107 22.036 1.00 96.69 561 LEU A C 1
ATOM 4387 O O . LEU A 1 561 ? -15.947 9.785 23.221 1.00 96.69 561 LEU A O 1
ATOM 4391 N N . ALA A 1 562 ? -16.534 9.376 21.105 1.00 95.94 562 ALA A N 1
ATOM 4392 C CA . ALA A 1 562 ? -17.254 8.141 21.425 1.00 95.94 562 ALA A CA 1
ATOM 4393 C C . ALA A 1 562 ? -16.347 7.073 22.059 1.00 95.94 562 ALA A C 1
ATOM 4395 O O . ALA A 1 562 ? -16.773 6.362 22.973 1.00 95.94 562 ALA A O 1
ATOM 4396 N N . MET A 1 563 ? -15.099 6.954 21.593 1.00 96.00 563 MET A N 1
ATOM 4397 C CA . MET A 1 563 ? -14.113 6.029 22.159 1.00 96.00 563 MET A CA 1
ATOM 4398 C C . MET A 1 563 ? -13.709 6.435 23.582 1.00 96.00 563 MET A C 1
ATOM 4400 O O . MET A 1 563 ? -13.686 5.568 24.459 1.00 96.00 563 MET A O 1
ATOM 4404 N N . LEU A 1 564 ? -13.486 7.732 23.827 1.00 97.12 564 LEU A N 1
ATOM 4405 C CA . LEU A 1 564 ? -13.215 8.266 25.167 1.00 97.12 564 LEU A CA 1
ATOM 4406 C C . LEU A 1 564 ? -14.372 8.004 26.129 1.00 97.12 564 LEU A C 1
ATOM 4408 O O . LEU A 1 564 ? -14.177 7.389 27.179 1.00 97.12 564 LEU A O 1
ATOM 4412 N N . CYS A 1 565 ? -15.590 8.399 25.744 1.00 96.69 565 CYS A N 1
ATOM 4413 C CA . CYS A 1 565 ? -16.777 8.178 26.561 1.00 96.69 565 CYS A CA 1
ATOM 4414 C C . CYS A 1 565 ? -16.975 6.688 26.864 1.00 96.69 565 CYS A C 1
ATOM 4416 O O . CYS A 1 565 ? -17.276 6.332 28.003 1.00 96.69 565 CYS A O 1
ATOM 4418 N N . GLN A 1 566 ? -16.760 5.808 25.877 1.00 95.56 566 GLN A N 1
ATOM 4419 C CA . GLN A 1 566 ? -16.881 4.369 26.094 1.00 95.56 566 GLN A CA 1
ATOM 4420 C C . GLN A 1 566 ? -15.854 3.869 27.112 1.00 95.56 566 GLN A C 1
ATOM 4422 O O . GLN A 1 566 ? -16.227 3.127 28.019 1.00 95.56 566 GLN A O 1
ATOM 4427 N N . GLY A 1 567 ? -14.582 4.244 26.954 1.00 95.31 567 GLY A N 1
ATOM 4428 C CA . GLY A 1 567 ? -13.511 3.801 27.843 1.00 95.31 567 GLY A CA 1
ATOM 4429 C C . GLY A 1 567 ? -13.759 4.207 29.293 1.00 95.31 567 GLY A C 1
ATOM 4430 O O . GLY A 1 567 ? -13.639 3.363 30.177 1.00 95.31 567 GLY A O 1
ATOM 4431 N N . ILE A 1 568 ? -14.209 5.447 29.519 1.00 95.56 568 ILE A N 1
ATOM 4432 C CA . ILE A 1 568 ? -14.591 5.956 30.846 1.00 95.56 568 ILE A CA 1
ATOM 4433 C C . ILE A 1 568 ? -15.796 5.183 31.400 1.00 95.56 568 ILE A C 1
ATOM 4435 O O . ILE A 1 568 ? -15.744 4.658 32.508 1.00 95.56 568 ILE A O 1
ATOM 4439 N N . ALA A 1 569 ? -16.871 5.046 30.616 1.00 94.12 569 ALA A N 1
ATOM 4440 C CA . ALA A 1 569 ? -18.107 4.393 31.055 1.00 94.12 569 ALA A CA 1
ATOM 4441 C C . ALA A 1 569 ? -17.966 2.875 31.294 1.00 94.12 569 ALA A C 1
ATOM 4443 O O . ALA A 1 569 ? -18.850 2.250 31.889 1.00 94.12 569 ALA A O 1
ATOM 4444 N N . MET A 1 570 ? -16.896 2.258 30.787 1.00 93.38 570 MET A N 1
ATOM 4445 C CA . MET A 1 570 ? -16.574 0.846 30.997 1.00 93.38 570 MET A CA 1
ATOM 4446 C C . MET A 1 570 ? -15.762 0.583 32.266 1.00 93.38 570 MET A C 1
ATOM 4448 O O . MET A 1 570 ? -15.666 -0.582 32.659 1.00 93.38 570 MET A O 1
ATOM 4452 N N . GLN A 1 571 ? -15.216 1.616 32.913 1.00 92.56 571 GLN A N 1
ATOM 4453 C CA . GLN A 1 571 ? -14.436 1.426 34.130 1.00 92.56 571 GLN A CA 1
ATOM 4454 C C . GLN A 1 571 ? -15.317 0.957 35.298 1.00 92.56 571 GLN A C 1
ATOM 4456 O O . GLN A 1 571 ? -16.439 1.449 35.470 1.00 92.56 571 GLN A O 1
ATOM 4461 N N . PRO A 1 572 ? -14.836 0.006 36.118 1.00 90.25 572 PRO A N 1
ATOM 4462 C CA . PRO A 1 572 ? -15.482 -0.339 37.376 1.00 90.25 572 PRO A CA 1
ATOM 4463 C C . PRO A 1 572 ? -15.548 0.874 38.309 1.00 90.25 572 PRO A C 1
ATOM 4465 O O . PRO A 1 572 ? -14.560 1.591 38.470 1.00 90.25 572 PRO A O 1
ATOM 4468 N N . SER A 1 573 ? -16.675 1.060 39.000 1.00 87.44 573 SER A N 1
ATOM 4469 C CA . SER A 1 573 ? -16.834 2.147 39.981 1.00 87.44 573 SER A CA 1
ATOM 4470 C C . SER A 1 573 ? -15.833 2.066 41.139 1.00 87.44 573 SER A C 1
ATOM 4472 O O . SER A 1 573 ? -15.580 3.070 41.788 1.00 87.44 573 SER A O 1
ATOM 4474 N N . SER A 1 574 ? -15.242 0.894 41.391 1.00 88.69 574 SER A N 1
ATOM 4475 C CA . SER A 1 574 ? -14.164 0.719 42.369 1.00 88.69 574 SER A CA 1
ATOM 4476 C C . SER A 1 574 ? -12.821 1.307 41.922 1.00 88.69 574 SER A C 1
ATOM 4478 O O . SER A 1 574 ? -11.979 1.566 42.773 1.00 88.69 574 SER A O 1
ATOM 4480 N N . LEU A 1 575 ? -12.607 1.486 40.613 1.00 87.62 575 LEU A N 1
ATOM 4481 C CA . LEU A 1 575 ? -11.357 1.994 40.036 1.00 87.62 575 LEU A CA 1
ATOM 4482 C C . LEU A 1 575 ? -11.460 3.453 39.585 1.00 87.62 575 LEU A C 1
ATOM 4484 O O . LEU A 1 575 ? -10.459 4.159 39.623 1.00 87.62 575 LEU A O 1
ATOM 4488 N N . LEU A 1 576 ? -12.649 3.897 39.164 1.00 91.62 576 LEU A N 1
ATOM 4489 C CA . LEU A 1 576 ? -12.889 5.262 38.699 1.00 91.62 576 LEU A CA 1
ATOM 4490 C C . LEU A 1 576 ? -14.169 5.822 39.331 1.00 91.62 576 LEU A C 1
ATOM 4492 O O . LEU A 1 576 ? -15.260 5.717 38.767 1.00 91.62 576 LEU A O 1
ATOM 4496 N N . LEU A 1 577 ? -14.029 6.394 40.528 1.00 89.56 577 LEU A N 1
ATOM 4497 C CA . LEU A 1 577 ? -15.149 6.978 41.276 1.00 89.56 577 LEU A CA 1
ATOM 4498 C C . LEU A 1 577 ? -15.723 8.218 40.578 1.00 89.56 577 LEU A C 1
ATOM 4500 O O . LEU A 1 577 ? -16.934 8.416 40.600 1.00 89.56 577 LEU A O 1
ATOM 4504 N N . ASP A 1 578 ? -14.866 8.998 39.915 1.00 92.12 578 ASP A N 1
ATOM 4505 C CA . ASP A 1 578 ? -15.195 10.256 39.235 1.00 92.12 578 ASP A CA 1
ATOM 4506 C C . ASP A 1 578 ? -15.602 10.063 37.754 1.00 92.12 578 ASP A C 1
ATOM 4508 O O . ASP A 1 578 ? -15.513 10.975 36.927 1.00 92.12 578 ASP A O 1
ATOM 4512 N N . ALA A 1 579 ? -16.028 8.852 37.369 1.00 92.75 579 ALA A N 1
ATOM 4513 C CA . ALA A 1 579 ? -16.364 8.530 35.981 1.00 92.75 579 ALA A CA 1
ATOM 4514 C C . ALA A 1 579 ? -17.499 9.410 35.425 1.00 92.75 579 ALA A C 1
ATOM 4516 O O . ALA A 1 579 ? -17.478 9.777 34.247 1.00 92.75 579 ALA A O 1
ATOM 4517 N N . SER A 1 580 ? -18.492 9.754 36.253 1.00 91.69 580 SER A N 1
ATOM 4518 C CA . SER A 1 580 ? -19.612 10.603 35.826 1.00 91.69 580 SER A CA 1
ATOM 4519 C C . SER A 1 580 ? -19.166 12.043 35.588 1.00 91.69 580 SER A C 1
ATOM 4521 O O . SER A 1 580 ? -19.568 12.629 34.585 1.00 91.69 580 SER A O 1
ATOM 4523 N N . GLU A 1 581 ? -18.303 12.577 36.448 1.00 93.56 581 GLU A N 1
ATOM 4524 C CA . GLU A 1 581 ? -17.706 13.908 36.356 1.00 93.56 581 GLU A CA 1
ATOM 4525 C C . GLU A 1 581 ? -16.822 14.022 35.108 1.00 93.56 581 GLU A C 1
ATOM 4527 O O . GLU A 1 581 ? -16.890 15.005 34.371 1.00 93.56 581 GLU A O 1
ATOM 4532 N N . ARG A 1 582 ? -16.044 12.977 34.803 1.00 94.81 582 ARG A N 1
ATOM 4533 C CA . ARG A 1 582 ? -15.219 12.911 33.586 1.00 94.81 582 ARG A CA 1
ATOM 4534 C C . ARG A 1 582 ? -16.057 12.846 32.311 1.00 94.81 582 ARG A C 1
ATOM 4536 O O . ARG A 1 582 ? -15.717 13.494 31.324 1.00 94.81 582 ARG A O 1
ATOM 4543 N N . LEU A 1 583 ? -17.160 12.091 32.317 1.00 95.00 583 LEU A N 1
ATOM 4544 C CA . LEU A 1 583 ? -18.115 12.092 31.202 1.00 95.00 583 LEU A CA 1
ATOM 4545 C C . LEU A 1 583 ? -18.794 13.456 31.045 1.00 95.00 583 LEU A C 1
ATOM 4547 O O . LEU A 1 583 ? -19.003 13.901 29.919 1.00 95.00 583 LEU A O 1
ATOM 4551 N N . GLU A 1 584 ? -19.117 14.123 32.154 1.00 94.25 584 GLU A N 1
ATOM 4552 C CA . GLU A 1 584 ? -19.692 15.468 32.150 1.00 94.25 584 GLU A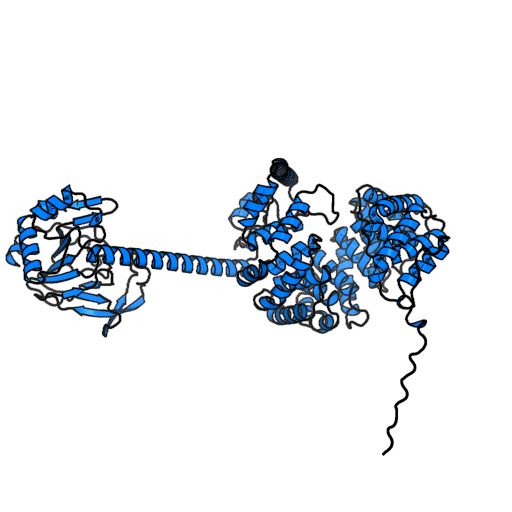 CA 1
ATOM 4553 C C . GLU A 1 584 ? -18.733 16.503 31.545 1.00 94.25 584 GLU A C 1
ATOM 4555 O O . GLU A 1 584 ? -19.153 17.317 30.722 1.00 94.25 584 GLU A O 1
ATOM 4560 N N . ALA A 1 585 ? -17.436 16.413 31.854 1.00 94.69 585 ALA A N 1
ATOM 4561 C CA . ALA A 1 585 ? -16.408 17.290 31.293 1.00 94.69 585 ALA A CA 1
ATOM 4562 C C . ALA A 1 585 ? -16.293 17.209 29.756 1.00 94.69 585 ALA A C 1
ATOM 4564 O O . ALA A 1 585 ? -15.889 18.183 29.123 1.00 94.69 585 ALA A O 1
ATOM 4565 N N . LEU A 1 586 ? -16.675 16.080 29.146 1.00 95.94 586 LEU A N 1
ATOM 4566 C CA . LEU A 1 586 ? -16.654 15.886 27.691 1.00 95.94 586 LEU A CA 1
ATOM 4567 C C . LEU A 1 586 ? -17.908 16.408 26.974 1.00 95.94 586 LEU A C 1
ATOM 4569 O O . LEU A 1 586 ? -17.890 16.537 25.750 1.00 95.94 586 LEU A O 1
ATOM 4573 N N . LEU A 1 587 ? -18.999 16.704 27.691 1.00 95.50 587 LEU A N 1
ATOM 4574 C CA . LEU A 1 587 ? -20.283 17.060 27.072 1.00 95.50 587 LEU A CA 1
ATOM 4575 C C . LEU A 1 587 ? -20.207 18.235 26.078 1.00 95.50 587 LEU A C 1
ATOM 4577 O O . LEU A 1 587 ? -20.842 18.116 25.029 1.00 95.50 587 LEU A O 1
ATOM 4581 N N . PRO A 1 588 ? -19.457 19.331 26.329 1.00 95.06 588 PRO A N 1
ATOM 4582 C CA . PRO A 1 588 ? -19.367 20.441 25.378 1.00 95.06 588 PRO A CA 1
ATOM 4583 C C . PRO A 1 588 ? -18.757 20.030 24.032 1.00 95.06 588 PRO A C 1
ATOM 4585 O O . PRO A 1 588 ? -19.328 20.322 22.979 1.00 95.06 588 PRO A O 1
ATOM 4588 N N . GLU A 1 589 ? -17.646 19.290 24.059 1.00 96.12 589 GLU A N 1
ATOM 4589 C CA . GLU A 1 589 ? -16.971 18.823 22.842 1.00 96.12 589 GLU A CA 1
ATOM 4590 C C . GLU A 1 589 ? -17.808 17.774 22.109 1.00 96.12 589 GLU A C 1
ATOM 4592 O O . GLU A 1 589 ? -17.921 17.804 20.884 1.00 96.12 589 GLU A O 1
ATOM 4597 N N . VAL A 1 590 ? -18.481 16.888 22.852 1.00 95.88 590 VAL A N 1
ATOM 4598 C CA . VAL A 1 590 ? -19.412 15.913 22.271 1.00 95.88 590 VAL A CA 1
ATOM 4599 C C . VAL A 1 590 ? -20.575 16.626 21.582 1.00 95.88 590 VAL A C 1
ATOM 4601 O O . VAL A 1 590 ? -20.918 16.277 20.455 1.00 95.88 590 VAL A O 1
ATOM 4604 N N . GLN A 1 591 ? -21.165 17.642 22.216 1.00 94.94 591 GLN A N 1
ATOM 4605 C CA . GLN A 1 591 ? -22.255 18.420 21.627 1.00 94.94 591 GLN A CA 1
ATOM 4606 C C . GLN A 1 591 ? -21.827 19.072 20.308 1.00 94.94 591 GLN A C 1
ATOM 4608 O O . GLN A 1 591 ? -22.577 19.022 19.333 1.00 94.94 591 GLN A O 1
ATOM 4613 N N . LYS A 1 592 ? -20.623 19.655 20.270 1.00 93.25 592 LYS A N 1
ATOM 4614 C CA . LYS A 1 592 ? -20.049 20.258 19.064 1.00 93.25 592 LYS A CA 1
ATOM 4615 C C . LYS A 1 592 ? -19.844 19.211 17.966 1.00 93.25 592 LYS A C 1
ATOM 4617 O O . LYS A 1 592 ? -20.327 19.395 16.854 1.00 93.25 592 LYS A O 1
ATOM 4622 N N . ALA A 1 593 ? -19.229 18.075 18.291 1.00 91.88 593 ALA A N 1
ATOM 4623 C CA . ALA A 1 593 ? -18.979 17.003 17.330 1.00 91.88 593 ALA A CA 1
ATOM 4624 C C . ALA A 1 593 ? -20.269 16.373 16.769 1.00 91.88 593 ALA A C 1
ATOM 4626 O O . ALA A 1 593 ? -20.306 15.949 15.614 1.00 91.88 593 ALA A O 1
ATOM 4627 N N . LEU A 1 594 ? -21.358 16.331 17.547 1.00 92.25 594 LEU A N 1
ATOM 4628 C CA . LEU A 1 594 ? -22.656 15.840 17.067 1.00 92.25 594 LEU A CA 1
ATOM 4629 C C . LEU A 1 594 ? -23.296 16.758 16.008 1.00 92.25 594 LEU A C 1
ATOM 4631 O O . LEU A 1 594 ? -24.100 16.284 15.205 1.00 92.25 594 LEU A O 1
ATOM 4635 N N . GLN A 1 595 ? -22.926 18.042 15.958 1.00 89.69 595 GLN A N 1
ATOM 4636 C CA . GLN A 1 595 ? -23.395 18.975 14.923 1.00 89.69 595 GLN A CA 1
ATOM 4637 C C . GLN A 1 595 ? -22.717 18.732 13.564 1.00 89.69 595 GLN A C 1
ATOM 4639 O O . GLN A 1 595 ? -23.246 19.131 12.525 1.00 89.69 595 GLN A O 1
ATOM 4644 N N . GLU A 1 596 ? -21.593 18.011 13.539 1.00 85.44 596 GLU A N 1
ATOM 4645 C CA . GLU A 1 596 ? -20.786 17.741 12.342 1.00 85.44 596 GLU A CA 1
ATOM 4646 C C . GLU A 1 596 ? -21.233 16.480 11.568 1.00 85.44 596 GLU A C 1
ATOM 4648 O O . GLU A 1 596 ? -20.447 15.858 10.864 1.00 85.44 596 GLU A O 1
ATOM 4653 N N . LYS A 1 597 ? -22.524 16.114 11.638 1.00 79.56 597 LYS A N 1
ATOM 4654 C CA . LYS A 1 597 ? -23.134 14.958 10.932 1.00 79.56 597 LYS A CA 1
ATOM 4655 C C . LYS A 1 597 ? -22.450 13.598 11.207 1.00 79.56 597 LYS A C 1
ATOM 4657 O O . LYS A 1 597 ? -22.161 12.855 10.260 1.00 79.56 597 LYS A O 1
ATOM 4662 N N . PRO A 1 598 ? -22.306 13.205 12.481 1.00 87.69 598 PRO A N 1
ATOM 4663 C CA . PRO A 1 598 ? -21.607 11.985 12.881 1.00 87.69 598 PRO A CA 1
ATOM 4664 C C . PRO A 1 598 ? -22.269 10.708 12.348 1.00 87.69 598 PRO A C 1
ATOM 4666 O O . PRO A 1 598 ? -23.469 10.679 12.047 1.00 87.69 598 PRO A O 1
ATOM 4669 N N . THR A 1 599 ? -21.513 9.605 12.295 1.00 86.69 599 THR A N 1
ATOM 4670 C CA . THR A 1 599 ? -22.100 8.273 12.039 1.00 86.69 599 THR A CA 1
ATOM 4671 C C . THR A 1 599 ? -23.105 7.840 13.115 1.00 86.69 599 THR A C 1
ATOM 4673 O O . THR A 1 599 ? -22.985 8.201 14.289 1.00 86.69 599 THR A O 1
ATOM 4676 N N . ALA A 1 600 ? -24.055 6.979 12.727 1.00 91.19 600 ALA A N 1
ATOM 4677 C CA . ALA A 1 600 ? -24.978 6.353 13.674 1.00 91.19 600 ALA A CA 1
ATOM 4678 C C . ALA A 1 600 ? -24.243 5.535 14.752 1.00 91.19 600 ALA A C 1
ATOM 4680 O O . ALA A 1 600 ? -24.674 5.506 15.900 1.00 91.19 600 ALA A O 1
ATOM 4681 N N . GLU A 1 601 ? -23.123 4.890 14.404 1.00 91.88 601 GLU A N 1
ATOM 4682 C CA . GLU A 1 601 ? -22.315 4.096 15.337 1.00 91.88 601 GLU A CA 1
ATOM 4683 C C . GLU A 1 601 ? -21.701 4.968 16.440 1.00 91.88 601 GLU A C 1
ATOM 4685 O O . GLU A 1 601 ? -21.883 4.667 17.622 1.00 91.88 601 GLU A O 1
ATOM 4690 N N . SER A 1 602 ? -21.056 6.081 16.070 1.00 93.44 602 SER A N 1
ATOM 4691 C CA . SER A 1 602 ? -20.489 7.032 17.035 1.00 93.44 602 SER A CA 1
ATOM 4692 C C . SER A 1 602 ? -21.569 7.582 17.970 1.00 93.44 602 SER A C 1
ATOM 4694 O O . SER A 1 602 ? -21.398 7.561 19.188 1.00 93.44 602 SER A O 1
ATOM 4696 N N . ALA A 1 603 ? -22.715 8.005 17.421 1.00 95.44 603 ALA A N 1
ATOM 4697 C CA . ALA A 1 603 ? -23.831 8.523 18.214 1.00 95.44 603 ALA A CA 1
ATOM 4698 C C . ALA A 1 603 ? -24.417 7.463 19.166 1.00 95.44 603 ALA A C 1
ATOM 4700 O O . ALA A 1 603 ? -24.666 7.749 20.337 1.00 95.44 603 ALA A O 1
ATOM 4701 N N . ALA A 1 604 ? -24.580 6.215 18.709 1.00 95.88 604 ALA A N 1
ATOM 4702 C CA . ALA A 1 604 ? -25.063 5.116 19.547 1.00 95.88 604 ALA A CA 1
ATOM 4703 C C . ALA A 1 604 ? -24.096 4.805 20.698 1.00 95.88 604 ALA A C 1
ATOM 4705 O O . ALA A 1 604 ? -24.525 4.516 21.816 1.00 95.88 604 ALA A O 1
ATOM 4706 N N . GLN A 1 605 ? -22.791 4.874 20.440 1.00 95.38 605 GLN A N 1
ATOM 4707 C CA . GLN A 1 605 ? -21.754 4.622 21.434 1.00 95.38 605 GLN A CA 1
ATOM 4708 C C . GLN A 1 605 ? -21.644 5.750 22.467 1.00 95.38 605 GLN A C 1
ATOM 4710 O O . GLN A 1 605 ? -21.499 5.462 23.660 1.00 95.38 605 GLN A O 1
ATOM 4715 N N . ILE A 1 606 ? -21.786 7.009 22.042 1.00 96.38 606 ILE A N 1
ATOM 4716 C CA . ILE A 1 606 ? -21.910 8.160 22.947 1.00 96.38 606 ILE A CA 1
ATOM 4717 C C . ILE A 1 606 ? -23.145 7.978 23.829 1.00 96.38 606 ILE A C 1
ATOM 4719 O O . ILE A 1 606 ? -23.016 7.984 25.050 1.00 96.38 606 ILE A O 1
ATOM 4723 N N . LEU A 1 607 ? -24.319 7.719 23.242 1.00 96.00 607 LEU A N 1
ATOM 4724 C CA . LEU A 1 607 ? -25.566 7.540 23.992 1.00 96.00 607 LEU A CA 1
ATOM 4725 C C . LEU A 1 607 ? -25.459 6.396 25.006 1.00 96.00 607 LEU A C 1
ATOM 4727 O O . LEU A 1 607 ? -25.834 6.558 26.169 1.00 96.00 607 LEU A O 1
ATOM 4731 N N . TRP A 1 608 ? -24.892 5.256 24.601 1.00 95.44 608 TRP A N 1
ATOM 4732 C CA . TRP A 1 608 ? -24.633 4.135 25.503 1.00 95.44 608 TRP A CA 1
ATOM 4733 C C . TRP A 1 608 ? -23.757 4.548 26.688 1.00 95.44 608 TRP A C 1
ATOM 4735 O O . TRP A 1 608 ? -24.093 4.237 27.829 1.00 95.44 608 TRP A O 1
ATOM 4745 N N . SER A 1 609 ? -22.685 5.297 26.442 1.00 94.88 609 SER A N 1
ATOM 4746 C CA . SER A 1 609 ? -21.780 5.775 27.493 1.00 94.88 609 SER A CA 1
ATOM 4747 C C . SER A 1 609 ? -22.494 6.750 28.429 1.00 94.88 609 SER A C 1
ATOM 4749 O O . SER A 1 609 ? -22.444 6.602 29.650 1.00 94.88 609 SER A O 1
ATOM 4751 N N . LEU A 1 610 ? -23.258 7.685 27.858 1.00 93.00 610 LEU A N 1
ATOM 4752 C CA . LEU A 1 610 ? -24.039 8.657 28.611 1.00 93.00 610 LEU A CA 1
ATOM 4753 C C . LEU A 1 610 ? -25.134 8.009 29.443 1.00 93.00 610 LEU A C 1
ATOM 4755 O O . LEU A 1 610 ? -25.378 8.505 30.533 1.00 93.00 610 LEU A O 1
ATOM 4759 N N . SER A 1 611 ? -25.746 6.897 29.019 1.00 91.75 611 SER A N 1
ATOM 4760 C CA . SER A 1 611 ? -26.761 6.189 29.820 1.00 91.75 611 SER A CA 1
ATOM 4761 C C . SER A 1 611 ? -26.248 5.720 31.190 1.00 91.75 611 SER A C 1
ATOM 4763 O O . SER A 1 611 ? -27.052 5.500 32.096 1.00 91.75 611 SER A O 1
ATOM 4765 N N . ARG A 1 612 ? -24.921 5.623 31.354 1.00 86.56 612 ARG A N 1
ATOM 4766 C CA . ARG A 1 612 ? -24.233 5.229 32.592 1.00 86.56 612 ARG A CA 1
ATOM 4767 C C . ARG A 1 612 ? -23.724 6.413 33.421 1.00 86.56 612 ARG A C 1
ATOM 4769 O O . ARG A 1 612 ? -23.317 6.207 34.556 1.00 86.56 612 ARG A O 1
ATOM 4776 N N . CYS A 1 613 ? -23.758 7.627 32.876 1.00 85.88 613 CYS A N 1
ATOM 4777 C CA . CYS A 1 613 ? -23.476 8.863 33.607 1.00 85.88 613 CYS A CA 1
ATOM 4778 C C . CYS A 1 613 ? -24.684 9.223 34.483 1.00 85.88 613 CYS A C 1
ATOM 4780 O O . CYS A 1 613 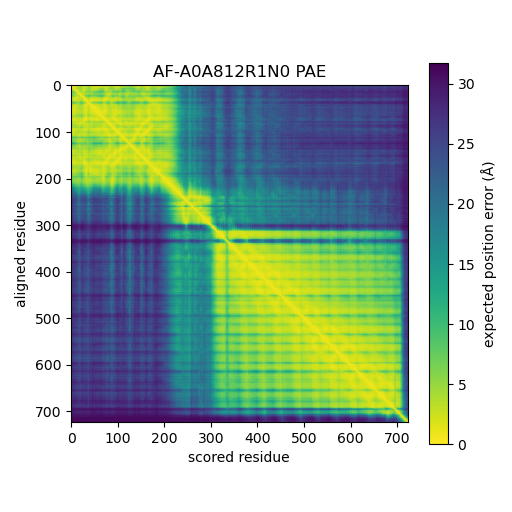? -25.815 9.088 34.036 1.00 85.88 613 CYS A O 1
ATOM 4782 N N . THR A 1 614 ? -24.497 9.692 35.713 1.00 84.00 614 THR A N 1
ATOM 4783 C CA . THR A 1 614 ? -25.621 10.113 36.579 1.00 84.00 614 THR A CA 1
ATOM 4784 C C . THR A 1 614 ? -25.947 11.602 36.474 1.00 84.00 614 THR A C 1
ATOM 4786 O O . THR A 1 614 ? -26.995 12.029 36.960 1.00 84.00 614 THR A O 1
ATOM 4789 N N . SER A 1 615 ? -25.099 12.390 35.806 1.00 83.88 615 SER A N 1
ATOM 4790 C CA . SER A 1 615 ? -25.270 13.838 35.689 1.00 83.88 615 SER A CA 1
ATOM 4791 C C . SER A 1 615 ? -26.554 14.221 34.949 1.00 83.88 615 SER A C 1
ATOM 4793 O O . SER A 1 615 ? -26.962 13.587 33.969 1.00 83.88 615 SER A O 1
ATOM 4795 N N . SER A 1 616 ? -27.194 15.300 35.405 1.00 83.69 616 SER A N 1
ATOM 4796 C CA . SER A 1 616 ? -28.379 15.870 34.755 1.00 83.69 616 SER A CA 1
ATOM 4797 C C . SER A 1 616 ? -28.033 16.701 33.510 1.00 83.69 616 SER A C 1
ATOM 4799 O O . SER A 1 616 ? -28.857 16.799 32.596 1.00 83.69 616 SER A O 1
ATOM 4801 N N . SER A 1 617 ? -26.795 17.203 33.422 1.00 87.50 617 SER A N 1
ATOM 4802 C CA . SER A 1 617 ? -26.274 18.026 32.322 1.00 87.50 617 SER A CA 1
ATOM 4803 C C . SER A 1 617 ? -26.242 17.280 30.980 1.00 87.50 617 SER A C 1
ATOM 4805 O O . SER A 1 617 ? -26.298 17.892 29.915 1.00 87.50 617 SER A O 1
ATOM 4807 N N . ARG A 1 618 ? -26.242 15.936 31.003 1.00 91.19 618 ARG A N 1
ATOM 4808 C CA . ARG A 1 618 ? -26.203 15.089 29.794 1.00 91.19 618 ARG A CA 1
ATOM 4809 C C . ARG A 1 618 ? -27.473 15.136 28.937 1.00 91.19 618 ARG A C 1
ATOM 4811 O O . ARG A 1 618 ? -27.445 14.642 27.814 1.00 91.19 618 ARG A O 1
ATOM 4818 N N . LYS A 1 619 ? -28.589 15.685 29.440 1.00 91.12 619 LYS A N 1
ATOM 4819 C CA . LYS A 1 619 ? -29.897 15.670 28.751 1.00 91.12 619 LYS A CA 1
ATOM 4820 C C . LYS A 1 619 ? -29.842 16.278 27.345 1.00 91.12 619 LYS A C 1
ATOM 4822 O O . LYS A 1 619 ? -30.409 15.696 26.425 1.00 91.12 619 LYS A O 1
ATOM 4827 N N . GLY A 1 620 ? -29.140 17.402 27.175 1.00 92.00 620 GLY A N 1
ATOM 4828 C CA . GLY A 1 620 ? -29.002 18.067 25.871 1.00 92.00 620 GLY A CA 1
ATOM 4829 C C . GLY A 1 620 ? -28.242 17.212 24.854 1.00 92.00 620 GLY A C 1
ATOM 4830 O O . GLY A 1 620 ? -28.730 16.974 23.753 1.00 92.00 620 GLY A O 1
ATOM 4831 N N . VAL A 1 621 ? -27.099 16.658 25.265 1.00 94.50 621 VAL A N 1
ATOM 4832 C CA . VAL A 1 621 ? -26.278 15.778 24.417 1.00 94.50 621 VAL A CA 1
ATOM 4833 C C . VAL A 1 621 ? -27.005 14.474 24.085 1.00 94.50 621 VAL A C 1
ATOM 4835 O O . VAL A 1 621 ? -26.914 13.969 22.966 1.00 94.50 621 VAL A O 1
ATOM 4838 N N . PHE A 1 622 ? -27.775 13.938 25.035 1.00 94.06 622 PHE A N 1
ATOM 4839 C CA . PHE A 1 622 ? -28.606 12.760 24.806 1.00 94.06 622 PHE A CA 1
ATOM 4840 C C . PHE A 1 622 ? -29.668 13.023 23.731 1.00 94.06 622 PHE A C 1
ATOM 4842 O O . PHE A 1 622 ? -29.844 12.190 22.846 1.00 94.06 622 PHE A O 1
ATOM 4849 N N . ALA A 1 623 ? -30.331 14.184 23.768 1.00 93.12 623 ALA A N 1
ATOM 4850 C CA . ALA A 1 623 ? -31.296 14.583 22.744 1.00 93.12 623 ALA A CA 1
ATOM 4851 C C . ALA A 1 623 ? -30.637 14.753 21.363 1.00 93.12 623 ALA A C 1
ATOM 4853 O O . ALA A 1 623 ? -31.170 14.265 20.372 1.00 93.12 623 ALA A O 1
ATOM 4854 N N . ALA A 1 624 ? -29.438 15.340 21.297 1.00 94.69 624 ALA A N 1
ATOM 4855 C CA . ALA A 1 624 ? -28.684 15.437 20.046 1.00 94.69 624 ALA A CA 1
ATOM 4856 C C . ALA A 1 624 ? -28.315 14.051 19.473 1.00 94.69 624 ALA A C 1
ATOM 4858 O O . ALA A 1 624 ? -28.408 13.827 18.266 1.00 94.69 624 ALA A O 1
ATOM 4859 N N . CYS A 1 625 ? -27.948 13.085 20.327 1.00 95.88 625 CYS A N 1
ATOM 4860 C CA . CYS A 1 625 ? -27.752 11.698 19.892 1.00 95.88 625 CYS A CA 1
ATOM 4861 C C . CYS A 1 625 ? -29.057 11.073 19.381 1.00 95.88 625 CYS A C 1
ATOM 4863 O O . CYS A 1 625 ? -29.039 10.355 18.382 1.00 95.88 625 CYS A O 1
ATOM 4865 N N . ASP A 1 626 ? -30.174 11.332 20.066 1.00 94.75 626 ASP A N 1
ATOM 4866 C CA . ASP A 1 626 ? -31.498 10.827 19.699 1.00 94.75 626 ASP A CA 1
ATOM 4867 C C . ASP A 1 626 ? -31.886 11.278 18.283 1.00 94.75 626 ASP A C 1
ATOM 4869 O O . ASP A 1 626 ? -32.197 10.436 17.442 1.00 94.75 626 ASP A O 1
ATOM 4873 N N . GLU A 1 627 ? -31.725 12.566 17.969 1.00 94.31 627 GLU A N 1
ATOM 4874 C CA . GLU A 1 627 ? -31.989 13.126 16.637 1.00 94.31 627 GLU A CA 1
ATOM 4875 C C . GLU A 1 627 ? -31.165 12.448 15.531 1.00 94.31 627 GLU A C 1
ATOM 4877 O O . GLU A 1 627 ? -31.716 12.019 14.509 1.00 94.31 627 GLU A O 1
ATOM 4882 N N . VAL A 1 628 ? -29.852 12.286 15.742 1.00 93.88 628 VAL A N 1
ATOM 4883 C CA . VAL A 1 628 ? -28.967 11.597 14.785 1.00 93.88 628 VAL A CA 1
ATOM 4884 C C . VAL A 1 628 ? -29.427 10.155 14.563 1.00 93.88 628 VAL A C 1
ATOM 4886 O O . VAL A 1 628 ? -29.498 9.679 13.425 1.00 93.88 628 VAL A O 1
ATOM 4889 N N . LEU A 1 629 ? -29.744 9.443 15.644 1.00 95.88 629 LEU A N 1
ATOM 4890 C CA . LEU A 1 629 ? -30.104 8.030 15.594 1.00 95.88 629 LEU A CA 1
ATOM 4891 C C . LEU A 1 629 ? -31.493 7.803 14.993 1.00 95.88 629 LEU A C 1
ATOM 4893 O O . LEU A 1 629 ? -31.666 6.837 14.254 1.00 95.88 629 LEU A O 1
ATOM 4897 N N . VAL A 1 630 ? -32.464 8.692 15.213 1.00 95.31 630 VAL A N 1
ATOM 4898 C CA . VAL A 1 630 ? -33.781 8.623 14.552 1.00 95.31 630 VAL A CA 1
ATOM 4899 C C . VAL A 1 630 ? -33.630 8.651 13.032 1.00 95.31 630 VAL A C 1
ATOM 4901 O O . VAL A 1 630 ? -34.288 7.877 12.329 1.00 95.31 630 VAL A O 1
ATOM 4904 N N . ALA A 1 631 ? -32.743 9.508 12.524 1.00 92.19 631 ALA A N 1
ATOM 4905 C CA . ALA A 1 631 ? -32.494 9.636 11.094 1.00 92.19 631 ALA A CA 1
ATOM 4906 C C . ALA A 1 631 ? -31.721 8.440 10.510 1.00 92.19 631 ALA A C 1
ATOM 4908 O O . ALA A 1 631 ? -31.913 8.102 9.342 1.00 92.19 631 ALA A O 1
ATOM 4909 N N . ARG A 1 632 ? -30.852 7.796 11.304 1.00 93.00 632 ARG A N 1
ATOM 4910 C CA . ARG A 1 632 ? -29.819 6.874 10.792 1.00 93.00 632 ARG A CA 1
ATOM 4911 C C . ARG A 1 632 ? -29.801 5.479 11.429 1.00 93.00 632 ARG A C 1
ATOM 4913 O O . ARG A 1 632 ? -28.899 4.698 11.143 1.00 93.00 632 ARG A O 1
ATOM 4920 N N . ALA A 1 633 ? -30.791 5.107 12.243 1.00 91.75 633 ALA A N 1
ATOM 4921 C CA . ALA A 1 633 ? -30.846 3.798 12.917 1.00 91.75 633 ALA A CA 1
ATOM 4922 C C . ALA A 1 633 ? -30.745 2.597 11.957 1.00 91.75 633 ALA A C 1
ATOM 4924 O O . ALA A 1 633 ? -30.200 1.558 12.328 1.00 91.75 633 ALA A O 1
ATOM 4925 N N . ALA A 1 634 ? -31.219 2.744 10.715 1.00 90.56 634 ALA A N 1
ATOM 4926 C CA . ALA A 1 634 ? -31.099 1.733 9.661 1.00 90.56 634 ALA A CA 1
ATOM 4927 C C . ALA A 1 634 ? -29.642 1.316 9.384 1.00 90.56 634 ALA A C 1
ATOM 4929 O O . ALA A 1 634 ? -29.396 0.183 8.968 1.00 90.56 634 ALA A O 1
ATOM 4930 N N . GLU A 1 635 ? -28.679 2.209 9.620 1.00 88.62 635 GLU A N 1
ATOM 4931 C CA . GLU A 1 635 ? -27.253 1.981 9.372 1.00 88.62 635 GLU A CA 1
ATOM 4932 C C . GLU A 1 635 ? -26.604 1.083 10.437 1.00 88.62 635 GLU A C 1
ATOM 4934 O O . GLU A 1 635 ? -25.562 0.485 10.182 1.00 88.62 635 GLU A O 1
ATOM 4939 N N . LEU A 1 636 ? -27.212 0.944 11.622 1.00 90.50 636 LEU A N 1
ATOM 4940 C CA . LEU A 1 636 ? -26.619 0.196 12.730 1.00 90.50 636 LEU A CA 1
ATOM 4941 C C . LEU A 1 636 ? -26.731 -1.325 12.533 1.00 90.50 636 LEU A C 1
ATOM 4943 O O . LEU A 1 636 ? -27.805 -1.816 12.171 1.00 90.50 636 LEU A O 1
ATOM 4947 N N . PRO A 1 637 ? -25.678 -2.110 12.827 1.00 90.69 637 PRO A N 1
ATOM 4948 C CA . PRO A 1 637 ? -25.772 -3.566 12.872 1.00 90.69 637 PRO A CA 1
ATOM 4949 C C . PRO A 1 637 ? -26.686 -4.023 14.017 1.00 90.69 637 PRO A C 1
ATOM 4951 O O . PRO A 1 637 ? -26.816 -3.341 15.040 1.00 90.69 637 PRO A O 1
ATOM 4954 N N . ALA A 1 638 ? -27.279 -5.214 13.880 1.00 91.50 638 ALA A N 1
ATOM 4955 C CA . ALA A 1 638 ? -28.232 -5.754 14.853 1.00 91.50 638 ALA A CA 1
ATOM 4956 C C . ALA A 1 638 ? -27.674 -5.779 16.288 1.00 91.50 638 ALA A C 1
ATOM 4958 O O . ALA A 1 638 ? -28.363 -5.432 17.245 1.00 91.50 638 ALA A O 1
ATOM 4959 N N . SER A 1 639 ? -26.394 -6.122 16.448 1.00 91.25 639 SER A N 1
ATOM 4960 C CA . SER A 1 639 ? -25.722 -6.169 17.751 1.00 91.25 639 SER A CA 1
ATOM 4961 C C . SER A 1 639 ? -25.645 -4.804 18.450 1.00 91.25 639 SER A C 1
ATOM 4963 O O . SER A 1 639 ? -25.778 -4.742 19.676 1.00 91.25 639 SER A O 1
ATOM 4965 N N . LEU A 1 640 ? -25.470 -3.712 17.696 1.00 92.75 640 LEU A N 1
ATOM 4966 C CA . LEU A 1 640 ? -25.491 -2.351 18.237 1.00 92.75 640 LEU A CA 1
ATOM 4967 C C . LEU A 1 640 ? -26.916 -1.875 18.519 1.00 92.75 640 LEU A C 1
ATOM 4969 O O . LEU A 1 640 ? -27.116 -1.196 19.521 1.00 92.75 640 LEU A O 1
ATOM 4973 N N . LEU A 1 641 ? -27.908 -2.286 17.724 1.00 94.81 641 LEU A N 1
ATOM 4974 C CA . LEU A 1 641 ? -29.320 -2.007 18.010 1.00 94.81 641 LEU A CA 1
ATOM 4975 C C . LEU A 1 641 ? -29.770 -2.633 19.342 1.00 94.81 641 LEU A C 1
ATOM 4977 O O . LEU A 1 641 ? -30.452 -1.972 20.122 1.00 94.81 641 LEU A O 1
ATOM 4981 N N . VAL A 1 642 ? -29.321 -3.856 19.663 1.00 94.44 642 VAL A N 1
ATOM 4982 C CA . VAL A 1 642 ? -29.560 -4.474 20.985 1.00 94.44 642 VAL A CA 1
ATOM 4983 C C . VAL A 1 642 ? -28.945 -3.633 22.105 1.00 94.44 642 VAL A C 1
ATOM 4985 O O . VAL A 1 642 ? -29.626 -3.310 23.075 1.00 94.44 642 VAL A O 1
ATOM 4988 N N . ARG A 1 643 ? -27.666 -3.246 21.974 1.00 94.44 643 ARG A N 1
ATOM 4989 C CA . ARG A 1 643 ? -26.983 -2.410 22.981 1.00 94.44 643 ARG A CA 1
ATOM 4990 C C . ARG A 1 643 ? -27.653 -1.050 23.150 1.00 94.44 643 ARG A C 1
ATOM 4992 O O . ARG A 1 643 ? -27.697 -0.531 24.262 1.00 94.44 643 ARG A O 1
ATOM 4999 N N . LEU A 1 644 ? -28.153 -0.480 22.057 1.00 95.50 644 LEU A N 1
ATOM 5000 C CA . LEU A 1 644 ? -28.867 0.786 22.066 1.00 95.50 644 LEU A CA 1
ATOM 5001 C C . LEU A 1 644 ? -30.196 0.652 22.815 1.00 95.50 644 LEU A C 1
ATOM 5003 O O . LEU A 1 644 ? -30.456 1.459 23.697 1.00 95.50 644 LEU A O 1
ATOM 5007 N N . ALA A 1 645 ? -30.986 -0.396 22.562 1.00 94.62 645 ALA A N 1
ATOM 5008 C CA . ALA A 1 645 ? -32.217 -0.653 23.317 1.00 94.62 645 ALA A CA 1
ATOM 5009 C C . ALA A 1 645 ? -31.952 -0.732 24.834 1.00 94.62 645 ALA A C 1
ATOM 5011 O O . ALA A 1 645 ? -32.639 -0.088 25.627 1.00 94.62 645 ALA A O 1
ATOM 5012 N N . GLU A 1 646 ? -30.901 -1.450 25.242 1.00 94.56 646 GLU A N 1
ATOM 5013 C CA . GLU A 1 646 ? -30.490 -1.548 26.649 1.00 94.56 646 GLU A CA 1
ATOM 5014 C C . GLU A 1 646 ? -30.065 -0.199 27.243 1.00 94.56 646 GLU A C 1
ATOM 5016 O O . GLU A 1 646 ? -30.431 0.115 28.379 1.00 94.56 646 GLU A O 1
ATOM 5021 N N . ALA A 1 647 ? -29.324 0.609 26.480 1.00 94.75 647 ALA A N 1
ATOM 5022 C CA . ALA A 1 647 ? -28.918 1.950 26.890 1.00 94.75 647 ALA A CA 1
ATOM 5023 C C . ALA A 1 647 ? -30.117 2.882 27.083 1.00 94.75 647 ALA A C 1
ATOM 5025 O O . ALA A 1 647 ? -30.172 3.607 28.074 1.00 94.75 647 ALA A O 1
ATOM 5026 N N . LEU A 1 648 ? -31.096 2.841 26.175 1.00 94.44 648 LEU A N 1
ATOM 5027 C CA . LEU A 1 648 ? -32.320 3.639 26.274 1.00 94.44 648 LEU A CA 1
ATOM 5028 C C . LEU A 1 648 ? -33.108 3.262 27.536 1.00 94.44 648 LEU A C 1
ATOM 5030 O O . LEU A 1 648 ? -33.512 4.140 28.299 1.00 94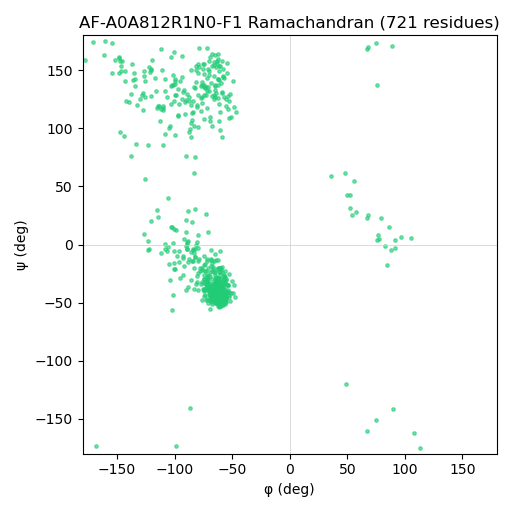.44 648 LEU A O 1
ATOM 5034 N N . ALA A 1 649 ? -33.254 1.964 27.814 1.00 93.19 649 ALA A N 1
ATOM 5035 C CA . ALA A 1 649 ? -33.902 1.481 29.032 1.00 93.19 649 ALA A CA 1
ATOM 5036 C C . ALA A 1 649 ? -33.149 1.907 30.308 1.00 93.19 649 ALA A C 1
ATOM 5038 O O . ALA A 1 649 ? -33.770 2.269 31.308 1.00 93.19 649 ALA A O 1
ATOM 5039 N N . ALA A 1 650 ? -31.812 1.888 30.291 1.00 92.31 650 ALA A N 1
ATOM 5040 C CA . ALA A 1 650 ? -30.991 2.363 31.406 1.00 92.31 650 ALA A CA 1
ATOM 5041 C C . ALA A 1 650 ? -31.101 3.885 31.616 1.00 92.31 650 ALA A C 1
ATOM 5043 O O . ALA A 1 650 ? -31.234 4.344 32.753 1.00 92.31 650 ALA A O 1
ATOM 5044 N N . ALA A 1 651 ? -31.118 4.661 30.532 1.00 90.69 651 ALA A N 1
ATOM 5045 C CA . ALA A 1 651 ? -31.300 6.110 30.567 1.00 90.69 651 ALA A CA 1
ATOM 5046 C C . ALA A 1 651 ? -32.674 6.499 31.144 1.00 90.69 651 ALA A C 1
ATOM 5048 O O . ALA A 1 651 ? -32.754 7.375 32.007 1.00 90.69 651 ALA A O 1
ATOM 5049 N N . SER A 1 652 ? -33.732 5.767 30.769 1.00 90.00 652 SER A N 1
ATOM 5050 C CA . SER A 1 652 ? -35.088 5.973 31.296 1.00 90.00 652 SER A CA 1
ATOM 5051 C C . SER A 1 652 ? -35.171 5.802 32.813 1.00 90.00 652 SER A C 1
ATOM 5053 O O . SER A 1 652 ? -35.915 6.524 33.471 1.00 90.00 652 SER A O 1
ATOM 5055 N N . ARG A 1 653 ? -34.384 4.885 33.393 1.00 88.94 653 ARG A N 1
ATOM 5056 C CA . ARG A 1 653 ? -34.317 4.690 34.853 1.00 88.94 653 ARG A CA 1
ATOM 5057 C C . ARG A 1 653 ? -33.562 5.800 35.584 1.00 88.94 653 ARG A C 1
ATOM 5059 O O . ARG A 1 653 ? -33.680 5.914 36.797 1.00 88.94 653 ARG A O 1
ATOM 5066 N N . THR A 1 654 ? -32.780 6.600 34.865 1.00 84.56 654 THR A N 1
ATOM 5067 C CA . THR A 1 654 ? -31.880 7.618 35.427 1.00 84.56 654 THR A CA 1
ATOM 5068 C C . THR A 1 654 ? -32.305 9.046 35.053 1.00 84.56 654 THR A C 1
ATOM 5070 O O . THR A 1 654 ? -31.494 9.971 35.072 1.00 84.56 654 THR A O 1
ATOM 5073 N N . GLY A 1 655 ? -33.591 9.240 34.729 1.00 82.38 655 GLY A N 1
ATOM 5074 C CA . GLY A 1 655 ? -34.209 10.562 34.569 1.00 82.38 655 GLY A CA 1
ATOM 5075 C C . GLY A 1 655 ? -34.077 11.199 33.181 1.00 82.38 655 GLY A C 1
ATOM 5076 O O . GLY A 1 655 ? -34.315 12.404 33.045 1.00 82.38 655 GLY A O 1
ATOM 5077 N N . VAL A 1 656 ? -33.702 10.424 32.158 1.00 88.44 656 VAL A N 1
ATOM 5078 C CA . VAL A 1 656 ? -33.687 10.854 30.750 1.00 88.44 656 VAL A CA 1
ATOM 5079 C C . VAL A 1 656 ? -34.725 10.052 29.978 1.00 88.44 656 VAL A C 1
ATOM 5081 O O . VAL A 1 656 ? -34.608 8.836 29.893 1.00 88.44 656 VAL A O 1
ATOM 5084 N N . THR A 1 657 ? -35.723 10.716 29.397 1.00 87.38 657 THR A N 1
ATOM 5085 C CA . THR A 1 657 ? -36.780 10.055 28.618 1.00 87.38 657 THR A CA 1
ATOM 5086 C C . THR A 1 657 ? -36.376 9.987 27.144 1.00 87.38 657 THR A C 1
ATOM 5088 O O . THR A 1 657 ? -36.319 11.039 26.504 1.00 87.38 657 THR A O 1
ATOM 5091 N N . PRO A 1 658 ? -36.103 8.796 26.577 1.00 89.62 658 PRO A N 1
ATOM 5092 C CA . PRO A 1 658 ? -35.798 8.674 25.155 1.00 89.62 658 PRO A CA 1
ATOM 5093 C C . PRO A 1 658 ? -37.012 8.997 24.281 1.00 89.62 658 PRO A C 1
ATOM 5095 O O . PRO A 1 658 ? -38.156 8.809 24.711 1.00 89.62 658 PRO A O 1
ATOM 5098 N N . SER A 1 659 ? -36.796 9.446 23.041 1.00 93.56 659 SER A N 1
ATOM 5099 C CA . SER A 1 659 ? -37.929 9.764 22.171 1.00 93.56 659 SER A CA 1
ATOM 5100 C C . SER A 1 659 ? -38.649 8.494 21.708 1.00 93.56 659 SER A C 1
ATOM 5102 O O . SER A 1 659 ? -38.040 7.469 21.388 1.00 93.56 659 SER A O 1
ATOM 5104 N N . LYS A 1 660 ? -39.983 8.561 21.598 1.00 92.06 660 LYS A N 1
ATOM 5105 C CA . LYS A 1 660 ? -40.779 7.462 21.018 1.00 92.06 660 LYS A CA 1
ATOM 5106 C C . LYS A 1 660 ? -40.355 7.150 19.579 1.00 92.06 660 LYS A C 1
ATOM 5108 O O . LYS A 1 660 ? -40.412 5.997 19.161 1.00 92.06 660 LYS A O 1
ATOM 5113 N N . ALA A 1 661 ? -39.917 8.167 18.832 1.00 93.94 661 ALA A N 1
ATOM 5114 C CA . ALA A 1 661 ? -39.436 8.009 17.465 1.00 93.94 661 ALA A CA 1
ATOM 5115 C C . ALA A 1 661 ? -38.197 7.107 17.412 1.00 93.94 661 ALA A C 1
ATOM 5117 O O . ALA A 1 661 ? -38.170 6.165 16.616 1.00 93.94 661 ALA A O 1
ATOM 5118 N N . LEU A 1 662 ? -37.216 7.341 18.292 1.00 94.75 662 LEU A N 1
ATOM 5119 C CA . LEU A 1 662 ? -36.014 6.519 18.353 1.00 94.75 662 LEU A CA 1
ATOM 5120 C C . LEU A 1 662 ? -36.351 5.086 18.756 1.00 94.75 662 LEU A C 1
ATOM 5122 O O . LEU A 1 662 ? -35.928 4.149 18.083 1.00 94.75 662 LEU A O 1
ATOM 5126 N N . ILE A 1 663 ? -37.152 4.908 19.810 1.00 93.62 663 ILE A N 1
ATOM 5127 C CA . ILE A 1 663 ? -37.522 3.574 20.300 1.00 93.62 663 ILE A CA 1
ATOM 5128 C C . ILE A 1 663 ? -38.189 2.752 19.185 1.00 93.62 663 ILE A C 1
ATOM 5130 O O . ILE A 1 663 ? -37.801 1.607 18.942 1.00 93.62 663 ILE A O 1
ATOM 5134 N N . ASN A 1 664 ? -39.120 3.358 18.442 1.00 91.94 664 ASN A N 1
ATOM 5135 C CA . ASN A 1 664 ? -39.790 2.713 17.313 1.00 91.94 664 ASN A CA 1
ATOM 5136 C C . ASN A 1 664 ? -38.818 2.362 16.177 1.00 91.94 664 ASN A C 1
ATOM 5138 O O . ASN A 1 664 ? -38.900 1.268 15.621 1.00 91.94 664 ASN A O 1
ATOM 5142 N N . LYS A 1 665 ? -37.877 3.256 15.840 1.00 93.69 665 LYS A N 1
ATOM 5143 C CA . LYS A 1 665 ? -36.854 2.999 14.812 1.00 93.69 665 LYS A CA 1
ATOM 5144 C C . LYS A 1 665 ? -35.926 1.849 15.195 1.00 93.69 665 LYS A C 1
ATOM 5146 O O . LYS A 1 665 ? -35.659 0.989 14.357 1.00 93.69 665 LYS A O 1
ATOM 5151 N N . VAL A 1 666 ? -35.463 1.813 16.446 1.00 93.75 666 VAL A N 1
ATOM 5152 C CA . VAL A 1 666 ? -34.602 0.733 16.949 1.00 93.75 666 VAL A CA 1
ATOM 5153 C C . VAL A 1 666 ? -35.359 -0.591 16.941 1.00 93.75 666 VAL A C 1
ATOM 5155 O O . VAL A 1 666 ? -34.832 -1.570 16.425 1.00 93.75 666 VAL A O 1
ATOM 5158 N N . SER A 1 667 ? -36.599 -0.619 17.441 1.00 91.62 667 SER A N 1
ATOM 5159 C CA . SER A 1 667 ? -37.442 -1.821 17.436 1.00 91.62 667 SER A CA 1
ATOM 5160 C C . SER A 1 667 ? -37.679 -2.352 16.017 1.00 91.62 667 SER A C 1
ATOM 5162 O O . SER A 1 667 ? -37.415 -3.524 15.754 1.00 91.62 667 SER A O 1
ATOM 5164 N N . HIS A 1 668 ? -38.072 -1.481 15.082 1.00 91.69 668 HIS A N 1
ATOM 5165 C CA . HIS A 1 668 ? -38.325 -1.844 13.687 1.00 91.69 668 HIS A CA 1
ATOM 5166 C C . HIS A 1 668 ? -37.090 -2.434 12.991 1.00 91.69 668 HIS A C 1
ATOM 5168 O O . HIS A 1 668 ? -37.161 -3.502 12.387 1.00 91.69 668 HIS A O 1
ATOM 5174 N N . HIS A 1 669 ? -35.934 -1.768 13.088 1.00 92.62 669 HIS A N 1
ATOM 5175 C CA . HIS A 1 669 ? -34.720 -2.267 12.441 1.00 92.62 669 HIS A CA 1
ATOM 5176 C C . HIS A 1 669 ? -34.142 -3.504 13.126 1.00 92.62 669 HIS A C 1
ATOM 5178 O O . HIS A 1 669 ? -33.496 -4.312 12.460 1.00 92.62 669 HIS A O 1
ATOM 5184 N N . LEU A 1 670 ? -34.373 -3.675 14.429 1.00 90.94 670 LEU A N 1
ATOM 5185 C CA . LEU A 1 670 ? -33.971 -4.886 15.128 1.00 90.94 670 LEU A CA 1
ATOM 5186 C C . LEU A 1 670 ? -34.794 -6.094 14.672 1.00 90.94 670 LEU A C 1
ATOM 5188 O O . LEU A 1 670 ? -34.218 -7.159 14.477 1.00 90.94 670 LEU A O 1
ATOM 5192 N N . ASP A 1 671 ? -36.098 -5.923 14.446 1.00 87.56 671 ASP A N 1
ATOM 5193 C CA . ASP A 1 671 ? -36.949 -6.981 13.895 1.00 87.56 671 ASP A CA 1
ATOM 5194 C C . ASP A 1 671 ? -36.522 -7.361 12.466 1.00 87.56 671 ASP A C 1
ATOM 5196 O O . ASP A 1 671 ? -36.310 -8.538 12.178 1.00 87.56 671 ASP A O 1
ATOM 5200 N N . MET A 1 672 ? -36.237 -6.374 11.605 1.00 88.81 672 MET A N 1
ATOM 5201 C CA . MET A 1 672 ? -35.703 -6.631 10.256 1.00 88.81 672 MET A CA 1
ATOM 5202 C C . MET A 1 672 ? -34.374 -7.403 10.264 1.00 88.81 672 MET A C 1
ATOM 5204 O O . MET A 1 672 ? -34.139 -8.234 9.390 1.00 88.81 672 MET A O 1
ATOM 5208 N N . LYS A 1 673 ? -33.490 -7.115 11.228 1.00 90.56 673 LYS A N 1
ATOM 5209 C CA . LYS A 1 673 ? -32.129 -7.680 11.312 1.00 90.56 673 LYS A CA 1
ATOM 5210 C C . LYS A 1 673 ? -31.996 -8.800 12.346 1.00 90.56 673 LYS A C 1
ATOM 5212 O O . LYS A 1 673 ? -30.891 -9.174 12.734 1.00 90.56 673 LYS A O 1
ATOM 5217 N N . ARG A 1 674 ? -33.110 -9.353 12.828 1.00 89.00 674 ARG A N 1
ATOM 5218 C CA . ARG A 1 674 ? -33.118 -10.340 13.920 1.00 89.00 674 ARG A CA 1
ATOM 5219 C C . ARG A 1 674 ? -32.325 -11.612 13.616 1.00 89.00 674 ARG A C 1
ATOM 5221 O O . ARG A 1 674 ? -31.783 -12.226 14.527 1.00 89.00 674 ARG A O 1
ATOM 5228 N N . TYR A 1 675 ? -32.250 -11.996 12.341 1.00 87.06 675 TYR A N 1
ATOM 5229 C CA . TYR A 1 675 ? -31.546 -13.195 11.884 1.00 87.06 675 TYR A CA 1
ATOM 5230 C C . TYR A 1 675 ? -30.017 -13.055 11.963 1.00 87.06 675 TYR A C 1
ATOM 5232 O O . TYR A 1 675 ? -29.325 -14.068 11.942 1.00 87.06 675 TYR A O 1
ATOM 5240 N N . ASP A 1 676 ? -29.505 -11.834 12.144 1.00 86.00 676 ASP A N 1
ATOM 5241 C CA . ASP A 1 676 ? -28.075 -11.554 12.310 1.00 86.00 676 ASP A CA 1
ATOM 5242 C C . ASP A 1 676 ? -27.606 -11.741 13.766 1.00 86.00 676 ASP A C 1
ATOM 5244 O O . ASP A 1 676 ? -26.424 -11.574 14.082 1.00 86.00 676 ASP A O 1
ATOM 5248 N N . LEU A 1 677 ? -28.527 -12.026 14.695 1.00 86.25 677 LEU A N 1
ATOM 5249 C CA . LEU A 1 677 ? -28.240 -12.116 16.122 1.00 86.25 677 LEU A CA 1
ATOM 5250 C C . LEU A 1 677 ? -28.067 -13.564 16.591 1.00 86.25 677 LEU A C 1
ATOM 5252 O O . LEU A 1 677 ? -28.856 -14.436 16.229 1.00 86.25 677 LEU A O 1
ATOM 5256 N N . PRO A 1 678 ? -27.102 -13.828 17.490 1.00 84.81 678 PRO A N 1
ATOM 5257 C CA . PRO A 1 678 ? -27.044 -15.105 18.180 1.00 84.81 678 PRO A CA 1
ATOM 5258 C C . PRO A 1 678 ? -28.205 -15.242 19.190 1.00 84.81 678 PRO A C 1
ATOM 5260 O O . PRO A 1 678 ? -28.718 -14.227 19.687 1.00 84.81 678 PRO A O 1
ATOM 5263 N N . PRO A 1 679 ? -28.573 -16.485 19.562 1.00 85.19 679 PRO A N 1
ATOM 5264 C CA . PRO A 1 679 ? -29.625 -16.760 20.543 1.00 85.19 679 PRO A CA 1
ATOM 5265 C C . PRO A 1 679 ? -29.482 -15.946 21.838 1.00 85.19 679 PRO A C 1
ATOM 5267 O O . PRO A 1 679 ? -28.378 -15.730 22.344 1.00 85.19 679 PRO A O 1
ATOM 5270 N N . GLY A 1 680 ? -30.605 -15.482 22.392 1.00 84.69 680 GLY A N 1
ATOM 5271 C CA . GLY A 1 680 ? -30.669 -14.712 23.638 1.00 84.69 680 GLY A CA 1
ATOM 5272 C C . GLY A 1 680 ? -30.428 -13.201 23.507 1.00 84.69 680 GLY A C 1
ATOM 5273 O O . GLY A 1 680 ? -30.820 -12.449 24.401 1.00 84.69 680 GLY A O 1
ATOM 5274 N N . LYS A 1 681 ? -29.834 -12.704 22.411 1.00 89.94 681 LYS A N 1
ATOM 5275 C CA . LYS A 1 681 ? -29.634 -11.252 22.211 1.00 89.94 681 LYS A CA 1
ATOM 5276 C C . LYS A 1 681 ? -30.942 -10.510 21.956 1.00 89.94 681 LYS A C 1
ATOM 5278 O O . LYS A 1 681 ? -31.162 -9.458 22.551 1.00 89.94 681 LYS A O 1
ATOM 5283 N N . LEU A 1 682 ? -31.813 -11.073 21.120 1.00 89.38 682 LEU A N 1
ATOM 5284 C CA . LEU A 1 682 ? -33.122 -10.485 20.831 1.00 89.38 682 LEU A CA 1
ATOM 5285 C C . LEU A 1 682 ? -33.994 -10.420 22.094 1.00 89.38 682 LEU A C 1
ATOM 5287 O O . LEU A 1 682 ? -34.675 -9.430 22.341 1.00 89.38 682 LEU A O 1
ATOM 5291 N N . TRP A 1 683 ? -33.873 -11.428 22.958 1.00 87.88 683 TRP A N 1
ATOM 5292 C CA . TRP A 1 683 ? -34.573 -11.488 24.237 1.00 87.88 683 TRP A CA 1
ATOM 5293 C C . TRP A 1 683 ? -34.155 -10.378 25.214 1.00 87.88 683 TRP A C 1
ATOM 5295 O O . TRP A 1 683 ? -34.991 -9.776 25.888 1.00 87.88 683 TRP A O 1
ATOM 5305 N N . ARG A 1 684 ? -32.858 -10.044 25.256 1.00 88.50 684 ARG A N 1
ATOM 5306 C CA . ARG A 1 684 ? -32.356 -8.895 26.028 1.00 88.50 684 ARG A CA 1
ATOM 5307 C C . ARG A 1 684 ? -32.950 -7.574 25.539 1.00 88.50 684 ARG A C 1
ATOM 5309 O O . ARG A 1 684 ? -33.337 -6.745 26.358 1.00 88.50 684 ARG A O 1
ATOM 5316 N N . ALA A 1 685 ? -33.056 -7.398 24.222 1.00 91.00 685 ALA A N 1
ATOM 5317 C CA . ALA A 1 685 ? -33.674 -6.207 23.652 1.00 91.00 685 ALA A CA 1
ATOM 5318 C C . ALA A 1 685 ? -35.177 -6.132 23.961 1.00 91.00 685 ALA A C 1
ATOM 5320 O O . ALA A 1 685 ? -35.650 -5.069 24.349 1.00 91.00 685 ALA A O 1
ATOM 5321 N N . ALA A 1 686 ? -35.909 -7.248 23.872 1.00 88.94 686 ALA A N 1
ATOM 5322 C CA . ALA A 1 686 ? -37.331 -7.303 24.225 1.00 88.94 686 ALA A CA 1
ATOM 5323 C C . ALA A 1 686 ? -37.583 -6.817 25.664 1.00 88.94 686 ALA A C 1
ATOM 5325 O O . ALA A 1 686 ? -38.401 -5.925 25.880 1.00 88.94 686 ALA A O 1
ATOM 5326 N N . ARG A 1 687 ? -36.785 -7.291 26.630 1.00 88.88 687 ARG A N 1
ATOM 5327 C CA . ARG A 1 687 ? -36.829 -6.804 28.022 1.00 88.88 687 ARG A CA 1
ATOM 5328 C C . ARG A 1 687 ? -36.525 -5.315 28.158 1.00 88.88 687 ARG A C 1
ATOM 5330 O O . ARG A 1 687 ? -37.100 -4.635 29.003 1.00 88.88 687 ARG A O 1
ATOM 5337 N N . ALA A 1 688 ? -35.602 -4.794 27.355 1.00 91.75 688 ALA A N 1
ATOM 5338 C CA . ALA A 1 688 ? -35.309 -3.368 27.359 1.00 91.75 688 ALA A CA 1
ATOM 5339 C C . ALA A 1 688 ? -36.510 -2.542 26.856 1.00 91.75 688 ALA A C 1
ATOM 5341 O O . ALA A 1 688 ? -36.812 -1.501 27.434 1.00 91.75 688 ALA A O 1
ATOM 5342 N N . PHE A 1 689 ? -37.240 -3.023 25.843 1.00 91.25 689 PHE A N 1
ATOM 5343 C CA . PHE A 1 689 ? -38.456 -2.362 25.352 1.00 91.25 689 PHE A CA 1
ATOM 5344 C C . PHE A 1 689 ? -39.629 -2.423 26.338 1.00 91.25 689 PHE A C 1
ATOM 5346 O O . PHE A 1 689 ? -40.372 -1.448 26.437 1.00 91.25 689 PHE A O 1
ATOM 5353 N N . GLU A 1 690 ? -39.750 -3.500 27.120 1.00 88.44 690 GLU A N 1
ATOM 5354 C CA . GLU A 1 690 ? -40.733 -3.591 28.211 1.00 88.44 690 GLU A CA 1
ATOM 5355 C C . GLU A 1 690 ? -40.527 -2.477 29.246 1.00 88.44 690 GLU A C 1
ATOM 5357 O O . GLU A 1 690 ? -41.480 -1.802 29.630 1.00 88.44 690 GLU A O 1
ATOM 5362 N N . VAL A 1 691 ? -39.272 -2.212 29.636 1.00 88.94 691 VAL A N 1
ATOM 5363 C CA . VAL A 1 691 ? -38.927 -1.100 30.544 1.00 88.94 691 VAL A CA 1
ATOM 5364 C C . VAL A 1 691 ? -39.302 0.260 29.948 1.00 88.94 691 VAL A C 1
ATOM 5366 O O . VAL A 1 691 ? -39.668 1.174 30.680 1.00 88.94 691 VAL A O 1
ATOM 5369 N N . LEU A 1 692 ? -39.218 0.399 28.626 1.00 89.00 692 LEU A N 1
ATOM 5370 C CA . LEU A 1 692 ? -39.548 1.630 27.906 1.00 89.00 692 LEU A CA 1
ATOM 5371 C C . LEU A 1 692 ? -41.058 1.809 27.667 1.00 89.00 692 LEU A C 1
ATOM 5373 O O . LEU A 1 692 ? -41.461 2.810 27.075 1.00 89.00 692 LEU A O 1
ATOM 5377 N N . GLY A 1 693 ? -41.894 0.864 28.113 1.00 80.69 693 GLY A N 1
ATOM 5378 C CA . GLY A 1 693 ? -43.349 0.943 27.989 1.00 80.69 693 GLY A CA 1
ATOM 5379 C C . GLY A 1 693 ? -43.855 0.836 26.548 1.00 80.69 693 GLY A C 1
ATOM 5380 O O . GLY A 1 693 ? -44.923 1.365 26.237 1.00 80.69 693 GLY A O 1
ATOM 5381 N N . VAL A 1 694 ? -43.095 0.189 25.658 1.00 73.75 694 VAL A N 1
ATOM 5382 C CA . VAL A 1 694 ? -43.502 -0.049 24.265 1.00 73.75 694 VAL A CA 1
ATOM 5383 C C . VAL A 1 694 ? -44.028 -1.482 24.134 1.00 73.75 694 VAL A C 1
ATOM 5385 O O . VAL A 1 694 ? -43.335 -2.407 24.562 1.00 73.75 694 VAL A O 1
ATOM 5388 N N . PRO A 1 695 ? -45.234 -1.704 23.569 1.00 60.84 695 PRO A N 1
ATOM 5389 C CA . PRO A 1 695 ? -45.745 -3.055 23.339 1.00 60.84 695 PRO A CA 1
ATOM 5390 C C . PRO A 1 695 ? -44.769 -3.859 22.464 1.00 60.84 695 PRO A C 1
ATOM 5392 O O . PRO A 1 695 ? -44.137 -3.296 21.569 1.00 60.84 695 PRO A O 1
ATOM 5395 N N . GLN A 1 696 ? -44.619 -5.161 22.744 1.00 59.91 696 GLN A N 1
ATOM 5396 C CA . GLN A 1 696 ? -43.682 -6.049 22.044 1.00 59.91 696 GLN A CA 1
ATOM 5397 C C . GLN A 1 696 ? -43.979 -6.089 20.532 1.00 59.91 696 GLN A C 1
ATOM 5399 O O . GLN A 1 696 ? -44.744 -6.920 20.058 1.00 59.91 696 GLN A O 1
ATOM 5404 N N . ASN A 1 697 ? -43.326 -5.224 19.756 1.00 63.09 697 ASN A N 1
ATOM 5405 C CA . ASN A 1 697 ? -43.304 -5.299 18.290 1.00 63.09 697 ASN A CA 1
ATOM 5406 C C . ASN A 1 697 ? -42.285 -6.331 17.771 1.00 63.09 697 ASN A C 1
ATOM 5408 O O . ASN A 1 697 ? -42.107 -6.466 16.567 1.00 63.09 697 ASN A O 1
ATOM 5412 N N . ILE A 1 698 ? -41.593 -7.042 18.669 1.00 73.06 698 ILE A N 1
ATOM 5413 C CA . ILE A 1 698 ? -40.596 -8.062 18.336 1.00 73.06 698 ILE A CA 1
ATOM 5414 C C . ILE A 1 698 ? -41.154 -9.417 18.765 1.00 73.06 698 ILE A C 1
ATOM 5416 O O . ILE A 1 698 ? -41.202 -9.726 19.955 1.00 73.06 698 ILE A O 1
ATOM 5420 N N . SER A 1 699 ? -41.572 -10.226 17.792 1.00 73.56 699 SER A N 1
ATOM 5421 C CA . SER A 1 699 ? -42.094 -11.574 18.037 1.00 73.56 699 SER A CA 1
ATOM 5422 C C . SER A 1 699 ? -40.953 -12.524 18.389 1.00 73.56 699 SER A C 1
ATOM 5424 O O . SER A 1 699 ? -40.176 -12.863 17.506 1.00 73.56 699 SER A O 1
ATOM 5426 N N . LEU A 1 700 ? -40.821 -12.970 19.638 1.00 81.44 700 LEU A N 1
ATOM 5427 C CA . LEU A 1 700 ? -39.763 -13.909 20.041 1.00 81.44 700 LEU A CA 1
ATOM 5428 C C . LEU A 1 700 ? -40.056 -15.335 19.543 1.00 81.44 700 LEU A C 1
ATOM 5430 O O . LEU A 1 700 ? -41.130 -15.873 19.797 1.00 81.44 700 LEU A O 1
ATOM 5434 N N . GLU A 1 701 ? -39.091 -15.963 18.870 1.00 82.19 701 GLU A N 1
ATOM 5435 C CA . GLU A 1 701 ? -39.172 -17.359 18.418 1.00 82.19 701 GLU A CA 1
ATOM 5436 C C . GLU A 1 701 ? -38.392 -18.298 19.356 1.00 82.19 701 GLU A C 1
ATOM 5438 O O . GLU A 1 701 ? -37.551 -17.872 20.148 1.00 82.19 701 GLU A O 1
ATOM 5443 N N . GLU A 1 702 ? -38.609 -19.612 19.243 1.00 78.25 702 GLU A N 1
ATOM 5444 C CA . GLU A 1 702 ? -37.917 -20.620 20.066 1.00 78.25 702 GLU A CA 1
ATOM 5445 C C . GLU A 1 702 ? -36.381 -20.543 19.936 1.00 78.25 702 GLU A C 1
ATOM 5447 O O . GLU A 1 702 ? -35.649 -20.715 20.913 1.00 78.25 702 GLU A O 1
ATOM 5452 N N . ARG A 1 703 ? -35.867 -20.196 18.748 1.00 80.00 703 ARG A N 1
ATOM 5453 C CA . ARG A 1 703 ? -34.425 -19.996 18.518 1.00 80.00 703 ARG A CA 1
ATOM 5454 C C . ARG A 1 703 ? -33.839 -18.800 19.273 1.00 80.00 703 ARG A C 1
ATOM 5456 O O . ARG A 1 703 ? -32.633 -18.787 19.516 1.00 80.00 703 ARG A O 1
ATOM 5463 N N . ASP A 1 704 ? -34.667 -17.820 19.632 1.00 80.19 704 ASP A N 1
ATOM 5464 C CA . ASP A 1 704 ? -34.237 -16.588 20.297 1.00 80.19 704 ASP A CA 1
ATOM 5465 C C . ASP A 1 704 ? -34.070 -16.778 21.806 1.00 80.19 704 ASP A C 1
ATOM 5467 O O . ASP A 1 704 ? -33.504 -15.911 22.480 1.00 80.19 704 ASP A O 1
ATOM 5471 N N . GLN A 1 705 ? -34.524 -17.915 22.342 1.00 76.94 705 GLN A N 1
ATOM 5472 C CA . GLN A 1 705 ? -34.407 -18.233 23.756 1.00 76.94 705 GLN A CA 1
ATOM 5473 C C . GLN A 1 705 ? -32.933 -18.380 24.178 1.00 76.94 705 GLN A C 1
ATOM 5475 O O . GLN A 1 705 ? -32.132 -19.008 23.471 1.00 76.94 705 GLN A O 1
ATOM 5480 N N . PRO A 1 706 ? -32.543 -17.825 25.342 1.00 76.50 706 PRO A N 1
ATOM 5481 C CA . PRO A 1 706 ? -31.203 -18.014 25.882 1.00 76.50 706 PRO A CA 1
ATOM 5482 C C . PRO A 1 706 ? -30.932 -19.501 26.155 1.00 76.50 706 PRO A C 1
ATOM 5484 O O . PRO A 1 706 ? -31.835 -20.259 26.497 1.00 76.50 706 PRO A O 1
ATOM 5487 N N . ALA A 1 707 ? -29.672 -19.928 26.033 1.00 65.56 707 ALA A N 1
ATOM 5488 C CA . ALA A 1 707 ? -29.287 -21.335 26.193 1.00 65.56 707 ALA A CA 1
ATOM 5489 C C . ALA A 1 707 ? -29.676 -21.935 27.561 1.00 65.56 707 ALA A C 1
ATOM 5491 O O . ALA A 1 707 ? -29.937 -23.130 27.642 1.00 65.56 707 ALA A O 1
ATOM 5492 N N . SER A 1 708 ? -29.781 -21.106 28.606 1.00 59.25 708 SER A N 1
ATOM 5493 C CA . SER A 1 708 ? -30.246 -21.491 29.945 1.00 59.25 708 SER A CA 1
ATOM 5494 C C . SER A 1 708 ? -31.751 -21.781 30.044 1.00 59.25 708 SER A C 1
ATOM 5496 O O . SER A 1 708 ? -32.187 -22.322 31.054 1.00 59.25 708 SER A O 1
ATOM 5498 N N . ALA A 1 709 ? -32.542 -21.422 29.028 1.00 53.31 709 ALA A N 1
ATOM 5499 C CA . ALA A 1 709 ? -33.987 -21.654 28.966 1.00 53.31 709 ALA A CA 1
ATOM 5500 C C . ALA A 1 709 ? -34.371 -22.865 28.095 1.00 53.31 709 ALA A C 1
ATOM 5502 O O . ALA A 1 709 ? -35.541 -23.240 28.059 1.00 53.31 709 ALA A O 1
ATOM 5503 N N . LYS A 1 710 ? -33.405 -23.502 27.412 1.00 48.62 710 LYS A N 1
ATOM 5504 C CA . LYS A 1 710 ? -33.666 -24.724 26.642 1.00 48.62 710 LYS A CA 1
ATOM 5505 C C . LYS A 1 710 ? -33.798 -25.914 27.604 1.00 48.62 710 LYS A C 1
ATOM 5507 O O . LYS A 1 710 ? -32.880 -26.126 28.398 1.00 48.62 710 LYS A O 1
ATOM 5512 N N . PRO A 1 711 ? -34.886 -26.708 27.548 1.00 43.88 711 PRO A N 1
ATOM 5513 C CA . PRO A 1 711 ? -34.993 -27.920 28.354 1.00 43.88 711 PRO A CA 1
ATOM 5514 C C . PRO A 1 711 ? -33.815 -28.858 28.037 1.00 43.88 711 PRO A C 1
ATOM 5516 O O . PRO A 1 711 ? -33.362 -28.893 26.885 1.00 43.88 711 PRO A O 1
ATOM 5519 N N . PRO A 1 712 ? -33.288 -29.609 29.023 1.00 42.97 712 PRO A N 1
ATOM 5520 C CA . PRO A 1 712 ? -32.175 -30.517 28.785 1.00 42.97 712 PRO A CA 1
ATOM 5521 C C . PRO A 1 712 ? -32.552 -31.476 27.656 1.00 42.97 712 PRO A C 1
ATOM 5523 O O . PRO A 1 712 ? -33.594 -32.135 27.705 1.00 42.97 712 PRO A O 1
ATOM 5526 N N . ARG A 1 713 ? -31.710 -31.542 26.614 1.00 41.66 713 ARG A N 1
ATOM 5527 C CA . ARG A 1 713 ? -31.845 -32.563 25.571 1.00 41.66 713 ARG A CA 1
ATOM 5528 C C . ARG A 1 713 ? -31.866 -33.911 26.282 1.00 41.66 713 ARG A C 1
ATOM 5530 O O . ARG A 1 713 ? -30.876 -34.268 26.917 1.00 41.66 713 ARG A O 1
ATOM 5537 N N . ARG A 1 714 ? -32.981 -34.645 26.177 1.00 41.69 714 ARG A N 1
ATOM 5538 C CA . ARG A 1 714 ? -33.032 -36.061 26.551 1.00 41.69 714 ARG A CA 1
ATOM 5539 C C . ARG A 1 714 ? -31.862 -36.734 25.839 1.00 41.69 714 ARG A C 1
ATOM 5541 O O . ARG A 1 714 ? -31.860 -36.806 24.611 1.00 41.69 714 ARG A O 1
ATOM 5548 N N . GLN A 1 715 ? -30.846 -37.146 26.596 1.00 40.28 715 GLN A N 1
ATOM 5549 C CA . GLN A 1 715 ? -29.832 -38.054 26.081 1.00 40.28 715 GLN A CA 1
ATOM 5550 C C . GLN A 1 715 ? -30.593 -39.270 25.566 1.00 40.28 715 GLN A C 1
ATOM 5552 O O . GLN A 1 715 ? -31.379 -39.869 26.302 1.00 40.28 715 GLN A O 1
ATOM 5557 N N . GLY A 1 716 ? -30.451 -39.537 24.268 1.00 37.94 716 GLY A N 1
ATOM 5558 C CA . GLY A 1 716 ? -31.061 -40.691 23.637 1.00 37.94 716 GLY A CA 1
ATOM 5559 C C . GLY A 1 716 ? -30.669 -41.928 24.425 1.00 37.94 716 GLY A C 1
ATOM 5560 O O . GLY A 1 716 ? -29.487 -42.185 24.643 1.00 37.94 716 GLY A O 1
ATOM 5561 N N . SER A 1 717 ? -31.681 -42.654 24.881 1.00 36.44 717 SER A N 1
ATOM 5562 C CA . SER A 1 717 ? -31.563 -44.008 25.382 1.00 36.44 717 SER A CA 1
ATOM 5563 C C . SER A 1 717 ? -30.707 -44.802 24.400 1.00 36.44 717 SER A C 1
ATOM 5565 O O . SER A 1 717 ? -31.097 -45.003 23.248 1.00 36.44 717 SER A O 1
ATOM 5567 N N . GLN A 1 718 ? -29.528 -45.230 24.854 1.00 39.19 718 GLN A N 1
ATOM 5568 C CA . GLN A 1 718 ? -28.786 -46.305 24.216 1.00 39.19 718 GLN A CA 1
ATOM 5569 C C . GLN A 1 718 ? -29.744 -47.491 24.098 1.00 39.19 718 GLN A C 1
ATOM 5571 O O . GLN A 1 718 ? -30.123 -48.103 25.097 1.00 39.19 718 GLN A O 1
ATOM 5576 N N . LYS A 1 719 ? -30.179 -47.788 22.872 1.00 35.94 719 LYS A N 1
ATOM 5577 C CA . LYS A 1 719 ? -30.704 -49.108 22.552 1.00 35.94 719 LYS A CA 1
ATOM 5578 C C . LYS A 1 719 ? -29.522 -50.065 22.651 1.00 35.94 719 LYS A C 1
ATOM 5580 O O . LYS A 1 719 ? -28.672 -50.091 21.770 1.00 35.94 719 LYS A O 1
ATOM 5585 N N . LEU A 1 720 ? -29.463 -50.791 23.762 1.00 41.16 720 LEU A N 1
ATOM 5586 C CA . LEU A 1 720 ? -28.802 -52.085 23.828 1.00 41.16 720 LEU A CA 1
ATOM 5587 C C . LEU A 1 720 ? -29.516 -53.001 22.826 1.00 41.16 720 LEU A C 1
ATOM 5589 O O . LEU A 1 720 ? -30.703 -53.286 22.993 1.00 41.16 720 LEU A O 1
ATOM 5593 N N . GLU A 1 721 ? -28.818 -53.408 21.771 1.00 35.03 721 GLU A N 1
ATOM 5594 C CA . GLU A 1 721 ? -29.221 -54.570 20.978 1.00 35.03 721 GLU A CA 1
ATOM 5595 C C . GLU A 1 721 ? -28.896 -55.843 21.777 1.00 35.03 721 GLU A C 1
ATOM 5597 O O . GLU A 1 721 ? -27.821 -55.914 22.382 1.00 35.03 721 GLU A O 1
ATOM 5602 N N . PRO A 1 722 ? -29.806 -56.832 21.842 1.00 45.06 722 PRO A N 1
ATOM 5603 C CA . PRO A 1 722 ? -29.519 -58.099 22.488 1.00 45.06 722 PRO A CA 1
ATOM 5604 C C . PRO A 1 722 ? -28.919 -59.112 21.498 1.00 45.06 722 PRO A C 1
ATOM 5606 O O . PRO A 1 722 ? -29.532 -59.393 20.472 1.00 45.06 722 PRO A O 1
ATOM 5609 N N . ALA A 1 723 ? -27.791 -59.684 21.942 1.00 37.66 723 ALA A N 1
ATOM 5610 C CA . ALA A 1 723 ? -27.086 -60.905 21.519 1.00 37.66 723 ALA A CA 1
ATOM 5611 C C . ALA A 1 723 ? -26.529 -60.974 20.088 1.00 37.66 723 ALA A C 1
ATOM 5613 O O . ALA A 1 723 ? -27.307 -61.204 19.137 1.00 37.66 723 ALA A O 1
#

Foldseek 3Di:
DVVVVVVDDFDWDQPPPQFAPPPGRTFGKDKAFWDDDDPDIFGDPSCVVCLVVLQVVQVVCCVVPVPDAFGMKIKGKDDKTDWAAPLQFQFKKKKAKEDDKPAWWKKWADQPADDKDAAQDAHPVDRVRHHRDITGTYTGDRYRDMDIDHSRTIMIIDDMDDIMMMMMTTHGLCLLVDDPVRVVVSVVSNRPHDSPPVVSVVSSVVSVVVVVVVVVVVVVVVVVVVVVVQVVLCLVQPAAFAWDCVQLLIFGHRGGPDPVNDNHRPVCVPPRVVQHGLPDAGPPVSNVVSVVRLCVCVVVVCPVVCLVVLLVDQLLRLLRSLLSCLSNCLQPPDDDPPSSSLVSNLVSLVSCQPVVQVVCVVPVLSLLSNLLSCQSSVPPDPNSLVVSLVSLLVNVLVDALLSLLSNLLSCLSNPNQPPSSLVSSLVRCQVRLVVDALQSLLSNLNRAQSHPLVCNCDRDQVHSSVVSCVVCDLVRHDLQSLLSNLLSLLNGDPPRPRSLVVNVRSLVSCLVCLVRDALQSLLSNLLSCLSNQDPDLVSNVSSLVSNLVNCVPPQDALQSLLSNLNSLLSHDCVRCVCSLVSLLSCQVSNLVNLVVLHALLSLLSNLLSVLSRLDPSCQNSNVSSLVSCLVHVLVDALLSLLSSLQSQLSSVVRPHQRDPSNLVSSLVNNQVRVVVDAAQSVVSSQVSVVSNVHPNPRDDDPRNHDPVPDDPDPPDPPPDDDD

Organism: NCBI:txid1628268

Secondary structure (DSSP, 8-state):
-HHHHHHSPPPEE-S-TTTPPTT-S-EEEEEEEEEEETTEEEE-HHHHH-HHHHHHHHHHHHHH-TT---SEEEEEES--PPSB--TTB-SEEEEEEESSEEE-PEEEE-TT-SEEEE-SS--TT-TTS-TT-EEEEEEE--BT--EEEETTS-EEEPPEEE--EEEEEE-BTTGGG--HHHHHHHHHTT----TT-HHHHHHHHHHHHHHHHHHHHHHHHHHHHHHHHHHHHHHHH-B--BEE-GGGT-EE--SBPPTTS-SS-TTHHHHGGGT-BTTSPPPHHHHHHHHHHHHHHHHTTTHHHHHHHHHTS-HHHHHHHHHHHHHTTSS-SS--TT-HHHHHHHHHHHHHTTTHHHHHHH-THHHHHHHHHHHHTT---HHHHHHHHHHHHHHGGGS-HHHHHHHHHHHHHTT---HHHHHHHHHHHHHTGGG--HHHHHHHHHHHHHS-HHHHIIIIISSHHHHHHHHH-GGGS-HHHHHHHHHHHTTS-TT-TTHHHHHHHHHHHHHHTGGGS-HHHHHHHHHHHHHH--S-HHHHHHHHHHHHHHHHHH---HHHHHHHHHHHHTS-TTT-TTHHHHHHHTHHHHHHHHHT---HHHHHHHHHHHTT---STTHHHHHHHHHHHHHHGGGS-HHHHHHHHHHHHHHHHTT----HHHHHHHHHHHHHTGGGSPTTHHHHHHHHHHHTT----S---GGGS-GGGSPPP----------

Solvent-accessible surface area (backbone atoms only — not comparable to full-atom values): 38548 Å² total; per-residue (Å²): 110,61,73,58,61,71,72,50,88,66,51,78,38,68,78,64,66,69,37,48,43,90,95,49,78,60,45,37,34,50,56,30,38,57,44,78,54,94,94,47,63,44,64,29,69,60,29,73,76,34,43,69,57,46,32,50,53,41,51,53,47,39,74,78,39,72,86,66,68,43,48,26,35,42,42,36,43,70,75,46,36,35,75,35,59,44,77,56,43,42,67,63,26,43,35,34,27,47,66,64,58,49,76,45,30,38,37,38,55,31,90,91,30,86,47,73,45,72,32,83,64,54,42,87,91,43,83,85,48,43,46,81,40,73,43,38,7,43,76,39,74,22,77,82,27,81,41,78,45,58,37,67,35,51,31,30,38,40,74,62,52,69,49,38,35,41,43,36,39,28,22,51,64,62,59,85,74,49,50,70,70,41,54,51,53,41,45,77,38,50,48,84,53,65,92,80,44,60,72,60,51,53,54,47,50,53,51,51,52,50,54,48,52,57,48,54,51,51,54,48,54,53,52,51,52,54,51,52,52,53,48,53,48,28,70,74,56,32,67,17,42,27,34,40,58,61,93,38,69,28,32,71,41,88,47,35,20,30,91,87,75,46,65,29,20,78,76,38,71,82,52,24,79,70,50,15,42,64,93,49,76,62,44,65,73,46,47,53,49,22,54,48,44,48,49,52,52,57,74,69,64,33,66,67,52,46,55,54,56,53,70,68,43,50,62,60,54,48,34,47,41,41,28,32,36,26,75,66,59,61,29,56,86,59,87,57,92,87,45,66,57,44,56,46,44,55,51,49,53,58,68,44,50,93,45,52,68,63,35,34,72,77,42,37,53,49,54,19,46,38,32,38,22,35,38,73,31,64,55,88,49,66,72,45,50,54,53,48,50,56,44,46,51,72,38,46,89,77,43,54,42,53,40,38,16,40,26,44,20,20,32,21,76,66,68,53,56,61,63,65,44,53,52,50,36,45,52,45,35,49,77,36,28,93,73,53,49,56,57,32,41,18,28,36,35,30,12,30,24,51,30,51,56,87,48,18,42,62,32,33,65,74,13,43,44,29,53,38,49,63,71,64,34,72,88,69,38,52,62,66,31,48,32,38,33,42,40,12,50,42,50,37,54,93,84,54,71,63,42,68,63,56,42,50,58,50,47,53,55,49,57,79,41,46,89,76,43,51,57,62,44,36,15,44,38,40,30,20,45,25,64,59,58,72,96,45,49,69,59,53,50,51,50,50,53,47,38,53,48,40,36,72,76,71,50,53,53,36,57,40,47,17,31,35,37,37,10,49,57,46,48,53,64,92,65,41,79,60,38,40,59,55,51,55,72,42,44,67,50,49,47,56,20,56,72,69,72,54,49,42,63,28,35,45,37,35,43,38,22,50,32,73,37,78,61,76,81,49,55,64,50,47,50,56,29,44,58,52,34,52,78,30,44,83,76,48,55,43,73,55,39,35,51,40,36,42,20,46,32,45,20,48,76,67,81,40,82,70,57,70,65,36,55,51,44,43,53,54,46,34,54,76,33,49,87,79,51,63,60,27,48,63,48,54,26,51,55,18,36,54,71,65,73,46,80,83,84,61,85,83,52,82,72,34,47,37,81,90,72,55,76,80,76,76,74,76,78,78,78,79,80,84,133

Sequence (723 aa):
MVRVLEAVHFPMNKTRKNVLPDGVEAVHGMVLGLYAFAYNIGYSDASKKNPNLVRLLSAFCRAAHPDFEFTSIQVNKNYAARPHVDKNNLGNSFIIGLGNYKGGELWAHDDEGDVPVDLTESIRSMLHYRAGVTYRGRTFDINCRWQSFDGNRLHFARPFEGTRYSLVFYTCDRFQQASEGVRRAMCSAGFTFKWSSMRLQDALSAKNEERKRCRDEFETEQKALFREERRREKEELGPCMARTWNKGWGGDCTNPKHADGGDFCQQHLKVWRTHGRVDGPVPEKKRAEMLKWQKIHVGKGMQALLLRELSELSPSQAIGVLHSLVRWELVNSERHQGNAAADLCWSLARELKGKLRNAGRENPEDLALLAMALSSGKIHHEELWLELTTNLEMEMHRMSGSAASQAAYAASKSGHRGIKLYENAGRLLGEEASKLSAMDCAYAAGAFLRGPGSLAEQVVLRGAVGARILELGLPSFDAQALAMVLDALSRAAPSTWGVETLASSVLEEVHGRADELSLDELALVVRSLGYLQPQTPQVLHNVLDHALRAAKDQGGSARTLAMLCQGIAMQPSSLLLDASERLEALLPEVQKALQEKPTAESAAQILWSLSRCTSSSRKGVFAACDEVLVARAAELPASLLVRLAEALAAASRTGVTPSKALINKVSHHLDMKRYDLPPGKLWRAARAFEVLGVPQNISLEERDQPASAKPPRRQGSQKLEPA

Mean predicted aligned error: 15.63 Å

Radius of gyration: 40.88 Å; Cα contacts (8 Å, |Δi|>4): 1138; chains: 1; bounding box: 100×86×109 Å

Nearest PDB structures (foldseek):
  8fni-assembly1_6  TM=6.562E-01  e=1.363E-08  Trypanosoma brucei
  7pkt-assembly1_M  TM=3.190E-01  e=3.233E-04  Chlamydomonas reinhardtii
  5ife-assembly1_C  TM=2.502E-01  e=2.057E-02  Homo sapiens
  8uib-assembly1_T  TM=2.590E-01  e=7.062E-02  Homo sapiens
  8gel-assembly1_A  TM=1.436E-01  e=1.363E-02  synthetic construct

pLDDT: mean 86.84, std 12.29, range [35.03, 98.25]